Protein AF-A0AAF0JF38-F1 (afdb_monomer)

InterPro domains:
  IPR060012 Clampless protein 1, C-terminal domain [PF28353] (384-472)

Structure (mmCIF, N/CA/C/O backbone):
data_AF-A0AAF0JF38-F1
#
_entry.id   AF-A0AAF0JF38-F1
#
loop_
_atom_site.group_PDB
_atom_site.id
_atom_site.type_symbol
_atom_site.label_atom_id
_atom_site.label_alt_id
_atom_site.label_comp_id
_atom_site.label_asym_id
_atom_site.label_entity_id
_atom_site.label_seq_id
_atom_site.pdbx_PDB_ins_code
_atom_site.Cartn_x
_atom_site.Cartn_y
_atom_site.Cartn_z
_atom_site.occupancy
_atom_site.B_iso_or_equiv
_atom_site.auth_seq_id
_atom_site.auth_comp_id
_atom_site.auth_asym_id
_atom_site.auth_atom_id
_atom_site.pdbx_PDB_model_num
ATOM 1 N N . MET A 1 1 ? 16.738 -48.642 -58.545 1.00 44.50 1 MET A N 1
ATOM 2 C CA . MET A 1 1 ? 17.600 -47.989 -57.541 1.00 44.50 1 MET A CA 1
ATOM 3 C C . MET A 1 1 ? 16.775 -46.867 -56.951 1.00 44.50 1 MET A C 1
ATOM 5 O O . MET A 1 1 ? 16.437 -45.940 -57.671 1.00 44.50 1 MET A O 1
ATOM 9 N N . ASN A 1 2 ? 16.313 -47.086 -55.720 1.00 35.81 2 ASN A N 1
ATOM 10 C CA . ASN A 1 2 ? 15.515 -46.156 -54.928 1.00 35.81 2 ASN A CA 1
ATOM 11 C C . ASN A 1 2 ? 16.441 -45.100 -54.328 1.00 35.81 2 ASN A C 1
ATOM 13 O O . ASN A 1 2 ? 17.429 -45.482 -53.706 1.00 35.81 2 ASN A O 1
ATOM 17 N N . GLU A 1 3 ? 16.071 -43.827 -54.416 1.00 42.50 3 GLU A N 1
ATOM 18 C CA . GLU A 1 3 ? 16.527 -42.817 -53.461 1.00 42.50 3 GLU A CA 1
ATOM 19 C C . GLU A 1 3 ? 15.305 -42.205 -52.778 1.00 42.50 3 GLU A C 1
ATOM 21 O O . GLU A 1 3 ? 14.496 -41.489 -53.364 1.00 42.50 3 GLU A O 1
ATOM 26 N N . THR A 1 4 ? 15.154 -42.613 -51.525 1.00 47.47 4 THR A N 1
ATOM 27 C CA . THR A 1 4 ? 14.222 -42.128 -50.513 1.00 47.47 4 THR A CA 1
ATOM 28 C C . THR A 1 4 ? 14.753 -40.836 -49.899 1.00 47.47 4 THR A C 1
ATOM 30 O O . THR A 1 4 ? 15.862 -40.814 -49.370 1.00 47.47 4 THR A O 1
ATOM 33 N N . VAL A 1 5 ? 13.933 -39.787 -49.924 1.00 48.22 5 VAL A N 1
ATOM 34 C CA . VAL A 1 5 ? 14.109 -38.547 -49.152 1.00 48.22 5 VAL A CA 1
ATOM 35 C C . VAL A 1 5 ? 13.500 -38.755 -47.757 1.00 48.22 5 VAL A C 1
ATOM 37 O O . VAL A 1 5 ? 12.359 -39.218 -47.689 1.00 48.22 5 VAL A O 1
ATOM 40 N N . PRO A 1 6 ? 14.186 -38.423 -46.646 1.00 46.94 6 PRO A N 1
ATOM 41 C CA . PRO A 1 6 ? 13.573 -38.463 -45.326 1.00 46.94 6 PRO A CA 1
ATOM 42 C C . PRO A 1 6 ? 12.802 -37.163 -45.058 1.00 46.94 6 PRO A C 1
ATOM 44 O O . PRO A 1 6 ? 13.345 -36.063 -45.147 1.00 46.94 6 PRO A O 1
ATOM 47 N N . SER A 1 7 ? 11.515 -37.315 -44.747 1.00 45.62 7 SER A N 1
ATOM 48 C CA . SER A 1 7 ? 10.661 -36.297 -44.136 1.00 45.62 7 SER A CA 1
ATOM 49 C C . SER A 1 7 ? 10.536 -36.614 -42.649 1.00 45.62 7 SER A C 1
ATOM 51 O O . SER A 1 7 ? 9.932 -37.621 -42.306 1.00 45.62 7 SER A O 1
ATOM 53 N N . ASP A 1 8 ? 11.088 -35.751 -41.805 1.00 36.78 8 ASP A N 1
ATOM 54 C CA . ASP A 1 8 ? 10.935 -35.708 -40.347 1.00 36.78 8 ASP A CA 1
ATOM 55 C C . ASP A 1 8 ? 11.053 -34.220 -39.963 1.00 36.78 8 ASP A C 1
ATOM 57 O O . ASP A 1 8 ? 11.897 -33.521 -40.509 1.00 36.78 8 ASP A O 1
ATOM 61 N N . SER A 1 9 ? 10.290 -33.603 -39.067 1.00 32.97 9 SER A N 1
ATOM 62 C CA . SER A 1 9 ? 9.213 -34.035 -38.186 1.00 32.97 9 SER A CA 1
ATOM 63 C C . SER A 1 9 ? 8.523 -32.755 -37.695 1.00 32.97 9 SER A C 1
ATOM 65 O O . SER A 1 9 ? 9.157 -31.908 -37.069 1.00 32.97 9 SER A O 1
ATOM 67 N N . ALA A 1 10 ? 7.228 -32.603 -37.972 1.00 35.44 10 ALA A N 1
ATOM 68 C CA . ALA A 1 10 ? 6.383 -31.592 -37.346 1.00 35.44 10 ALA A CA 1
ATOM 69 C C . ALA A 1 10 ? 5.905 -32.132 -35.989 1.00 35.44 10 ALA A C 1
ATOM 71 O O . ALA A 1 10 ? 5.023 -32.989 -35.940 1.00 35.44 10 ALA A O 1
ATOM 72 N N . GLN A 1 11 ? 6.480 -31.651 -34.886 1.00 31.02 11 GLN A N 1
ATOM 73 C CA . GLN A 1 11 ? 5.908 -31.864 -33.556 1.00 31.02 11 GLN A CA 1
ATOM 74 C C . GLN A 1 11 ? 4.845 -30.792 -33.298 1.00 31.02 11 GLN A C 1
ATOM 76 O O . GLN A 1 11 ? 5.140 -29.680 -32.869 1.00 31.02 11 GLN A O 1
ATOM 81 N N . LEU A 1 12 ? 3.588 -31.136 -33.593 1.00 30.23 12 LEU A N 1
ATOM 82 C CA . LEU A 1 12 ? 2.430 -30.447 -33.034 1.00 30.23 12 LEU A CA 1
ATOM 83 C C . LEU A 1 12 ? 2.365 -30.736 -31.530 1.00 30.23 12 LEU A C 1
ATOM 85 O O . LEU A 1 12 ? 2.247 -31.893 -31.122 1.00 30.23 12 LEU A O 1
ATOM 89 N N . ALA A 1 13 ? 2.370 -29.677 -30.724 1.00 28.53 13 ALA A N 1
ATOM 90 C CA . ALA A 1 13 ? 1.934 -29.718 -29.339 1.00 28.53 13 ALA A CA 1
ATOM 91 C C . ALA A 1 13 ? 0.471 -30.193 -29.291 1.00 28.53 13 ALA A C 1
ATOM 93 O O . ALA A 1 13 ? -0.450 -29.472 -29.679 1.00 28.53 13 ALA A O 1
ATOM 94 N N . GLN A 1 14 ? 0.254 -31.432 -28.854 1.00 27.55 14 GLN A N 1
ATOM 95 C CA . GLN A 1 14 ? -1.077 -31.914 -28.507 1.00 27.55 14 GLN A CA 1
ATOM 96 C C . GLN A 1 14 ? -1.477 -31.265 -27.182 1.00 27.55 14 GLN A C 1
ATOM 98 O O . GLN A 1 14 ? -0.927 -31.585 -26.130 1.00 27.55 14 GLN A O 1
ATOM 103 N N . ALA A 1 15 ? -2.434 -30.340 -27.238 1.00 28.45 15 ALA A N 1
ATOM 104 C CA . ALA A 1 15 ? -3.144 -29.885 -26.055 1.00 28.45 15 ALA A CA 1
ATOM 105 C C . ALA A 1 15 ? -3.883 -31.090 -25.455 1.00 28.45 15 ALA A C 1
ATOM 107 O O . ALA A 1 15 ? -4.767 -31.663 -26.095 1.00 28.45 15 ALA A O 1
ATOM 108 N N . VAL A 1 16 ? -3.495 -31.495 -24.247 1.00 30.38 16 VAL A N 1
ATOM 109 C CA . VAL A 1 16 ? -4.230 -32.495 -23.469 1.00 30.38 16 VAL A CA 1
ATOM 110 C C . VAL A 1 16 ? -5.602 -31.890 -23.151 1.00 30.38 16 VAL A C 1
ATOM 112 O O . VAL A 1 16 ? -5.650 -30.837 -22.512 1.00 30.38 16 VAL A O 1
ATOM 115 N N . PRO A 1 17 ? -6.723 -32.488 -23.593 1.00 33.72 17 PRO A N 1
ATOM 116 C CA . PRO A 1 17 ? -8.036 -32.002 -23.208 1.00 33.72 17 PRO A CA 1
ATOM 117 C C . PRO A 1 17 ? -8.201 -32.217 -21.702 1.00 33.72 17 PRO A C 1
ATOM 119 O O . PRO A 1 17 ? -8.285 -33.352 -21.233 1.00 33.72 17 PRO A O 1
ATOM 122 N N . LEU A 1 18 ? -8.227 -31.119 -20.944 1.00 36.84 18 LEU A N 1
ATOM 123 C CA . LEU A 1 18 ? -8.645 -31.131 -19.547 1.00 36.84 18 LEU A CA 1
ATOM 124 C C . LEU A 1 18 ? -10.073 -31.683 -19.501 1.00 36.84 18 LEU A C 1
ATOM 126 O O . LEU A 1 18 ? -11.005 -31.097 -20.052 1.00 36.84 18 LEU A O 1
ATOM 130 N N . THR A 1 19 ? -10.231 -32.861 -18.905 1.00 39.47 19 THR A N 1
ATOM 131 C CA . THR A 1 19 ? -11.527 -33.520 -18.749 1.00 39.47 19 THR A CA 1
ATOM 132 C C . THR A 1 19 ? -12.438 -32.666 -17.873 1.00 39.47 19 THR A C 1
ATOM 134 O O . THR A 1 19 ? -11.9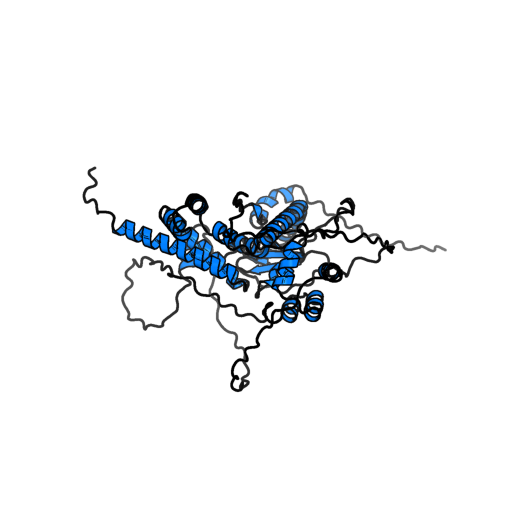88 -32.100 -16.879 1.00 39.47 19 THR A O 1
ATOM 137 N N . HIS A 1 20 ? -13.727 -32.610 -18.211 1.00 41.72 20 HIS A N 1
ATOM 138 C CA . HIS A 1 20 ? -14.751 -31.810 -17.524 1.00 41.72 20 HIS A CA 1
ATOM 139 C C . HIS A 1 20 ? -14.806 -32.049 -15.995 1.00 41.72 20 HIS A C 1
ATOM 141 O O . HIS A 1 20 ? -15.184 -31.151 -15.245 1.00 41.72 20 HIS A O 1
ATOM 147 N N . ASP A 1 21 ? -14.357 -33.217 -15.522 1.00 39.94 21 ASP A N 1
ATOM 148 C CA . ASP A 1 21 ? -14.264 -33.550 -14.096 1.00 39.94 21 ASP A CA 1
ATOM 149 C C . ASP A 1 21 ? -13.174 -32.756 -13.354 1.00 39.94 21 ASP A C 1
ATOM 151 O O . ASP A 1 21 ? -13.382 -32.372 -12.204 1.00 39.94 21 ASP A O 1
ATOM 155 N N . ALA A 1 22 ? -12.058 -32.408 -14.007 1.00 42.53 22 ALA A N 1
ATOM 156 C CA . ALA A 1 22 ? -10.981 -31.623 -13.393 1.00 42.53 22 ALA A CA 1
ATOM 157 C C . ALA A 1 22 ? -11.418 -30.180 -13.084 1.00 42.53 22 ALA A C 1
ATOM 159 O O . ALA A 1 22 ? -10.962 -29.591 -12.108 1.00 42.53 22 ALA A O 1
ATOM 160 N N . LEU A 1 23 ? -12.351 -29.629 -13.871 1.00 42.78 23 LEU A N 1
ATOM 161 C CA . LEU A 1 23 ? -12.896 -28.288 -13.649 1.00 42.78 23 LEU A CA 1
ATOM 162 C C . LEU A 1 23 ? -13.843 -28.223 -12.438 1.00 42.78 23 LEU A C 1
ATOM 164 O O . LEU A 1 23 ? -13.994 -27.161 -11.844 1.00 42.78 23 LEU A O 1
ATOM 168 N N . SER A 1 24 ? -14.454 -29.345 -12.040 1.00 44.34 24 SER A N 1
ATOM 169 C CA . SER A 1 24 ? -15.376 -29.387 -10.894 1.00 44.34 24 SER A CA 1
ATOM 170 C C . SER A 1 24 ? -14.691 -29.394 -9.521 1.00 44.34 24 SER A C 1
ATOM 172 O O . SER A 1 24 ? -15.336 -29.042 -8.539 1.00 44.34 24 SER A O 1
ATOM 174 N N . MET A 1 25 ? -13.394 -29.731 -9.446 1.00 43.59 25 MET A N 1
ATOM 175 C CA . MET A 1 25 ? -12.598 -29.678 -8.203 1.00 43.59 25 MET A CA 1
ATOM 176 C C . MET A 1 25 ? -11.789 -28.379 -8.049 1.00 43.59 25 MET A C 1
ATOM 178 O O . MET A 1 25 ? -11.100 -28.192 -7.049 1.00 43.59 25 MET A O 1
ATOM 182 N N . LEU A 1 26 ? -11.864 -27.476 -9.032 1.00 51.03 26 LEU A N 1
ATOM 183 C CA . LEU A 1 26 ? -11.202 -26.172 -8.983 1.00 51.03 26 LEU A CA 1
ATOM 184 C C . LEU A 1 26 ? -11.630 -25.265 -7.817 1.00 51.03 26 LEU A C 1
ATOM 186 O O . LEU A 1 26 ? -10.741 -24.597 -7.294 1.00 51.03 26 LEU A O 1
ATOM 190 N N . 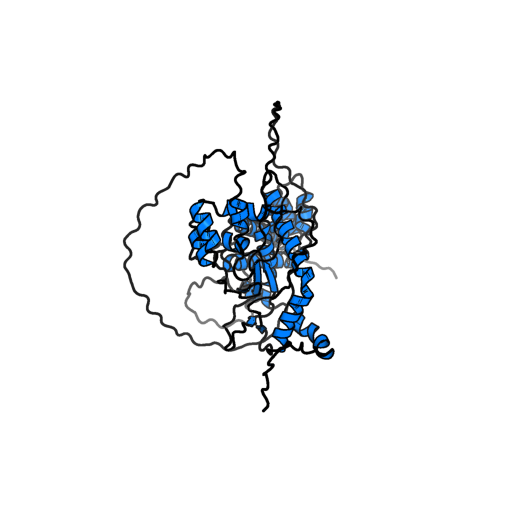PRO A 1 27 ? -12.907 -25.210 -7.380 1.00 54.50 27 PRO A N 1
ATOM 191 C CA . PRO A 1 27 ? -13.326 -24.242 -6.363 1.00 54.50 27 PRO A CA 1
ATOM 192 C C . PRO A 1 27 ? -12.552 -24.383 -5.042 1.00 54.50 27 PRO A C 1
ATOM 194 O O . PRO A 1 27 ? -11.972 -23.410 -4.574 1.00 54.50 27 PRO A O 1
ATOM 197 N N . ASP A 1 28 ? -12.415 -25.608 -4.520 1.00 49.94 28 ASP A N 1
ATOM 198 C CA . ASP A 1 28 ? -11.773 -25.859 -3.218 1.00 49.94 28 ASP A CA 1
ATOM 199 C C . ASP A 1 28 ? -10.249 -25.602 -3.231 1.00 49.94 28 ASP A C 1
ATOM 201 O O . ASP A 1 28 ? -9.638 -25.307 -2.202 1.00 49.94 28 ASP A O 1
ATOM 205 N N . ILE A 1 29 ? -9.605 -25.724 -4.399 1.00 50.44 29 ILE A N 1
ATOM 206 C CA . ILE A 1 29 ? -8.166 -25.461 -4.573 1.00 50.44 29 ILE A CA 1
ATOM 207 C C . ILE A 1 29 ? -7.917 -23.959 -4.758 1.00 50.44 29 ILE A C 1
ATOM 209 O O . ILE A 1 29 ? -6.941 -23.425 -4.220 1.00 50.44 29 ILE A O 1
ATOM 213 N N . LEU A 1 30 ? -8.803 -23.280 -5.492 1.00 54.47 30 LEU A N 1
ATOM 214 C CA . LEU A 1 30 ? -8.714 -21.852 -5.795 1.00 54.47 30 LEU A CA 1
ATOM 215 C C . LEU A 1 30 ? -9.108 -20.955 -4.618 1.00 54.47 30 LEU A C 1
ATOM 217 O O . LEU A 1 30 ? -8.624 -19.828 -4.560 1.00 54.47 30 LEU A O 1
ATOM 221 N N . ASP A 1 31 ? -9.858 -21.449 -3.629 1.00 58.25 31 ASP A N 1
ATOM 222 C CA . ASP A 1 31 ? -10.127 -20.706 -2.386 1.00 58.25 31 ASP A CA 1
ATOM 223 C C . ASP A 1 31 ? -8.835 -20.287 -1.647 1.00 58.25 31 ASP A C 1
ATOM 225 O O . ASP A 1 31 ? -8.819 -19.301 -0.906 1.00 58.25 31 ASP A O 1
ATOM 229 N N . ASN A 1 32 ? -7.714 -20.979 -1.898 1.00 52.09 32 ASN A N 1
ATOM 230 C CA . ASN A 1 32 ? -6.398 -20.631 -1.351 1.00 52.09 32 ASN A CA 1
ATOM 231 C C . ASN A 1 32 ? -5.641 -19.556 -2.153 1.00 52.09 32 ASN A C 1
ATOM 233 O O . ASN A 1 32 ? -4.655 -19.012 -1.649 1.00 52.09 32 ASN A O 1
ATOM 237 N N . TYR A 1 33 ? -6.087 -19.258 -3.377 1.00 50.41 33 TYR A N 1
ATOM 238 C CA . TYR A 1 33 ? -5.544 -18.229 -4.262 1.00 50.41 33 TYR A CA 1
ATOM 239 C C . TYR A 1 33 ? -6.582 -17.128 -4.448 1.00 50.41 33 TYR A C 1
ATOM 241 O O . TYR A 1 33 ? -7.312 -17.079 -5.436 1.00 50.41 33 TYR A O 1
ATOM 249 N N . THR A 1 34 ? -6.653 -16.199 -3.501 1.00 59.25 34 THR A N 1
ATOM 250 C CA . THR A 1 34 ? -7.524 -15.040 -3.690 1.00 59.25 34 THR A CA 1
ATOM 251 C C . THR A 1 34 ? -6.799 -14.018 -4.560 1.00 59.25 34 THR A C 1
ATOM 253 O O . THR A 1 34 ? -5.729 -13.518 -4.197 1.00 59.25 34 THR A O 1
ATOM 256 N N . TYR A 1 35 ? -7.370 -13.702 -5.722 1.00 45.69 35 TYR A N 1
ATOM 257 C CA . TYR A 1 35 ? -6.889 -12.582 -6.519 1.00 45.69 35 TYR A CA 1
ATOM 258 C C . TYR A 1 35 ? -7.116 -11.281 -5.744 1.00 45.69 35 TYR A C 1
ATOM 260 O O . TYR A 1 35 ? -8.198 -11.038 -5.196 1.00 45.69 35 TYR A O 1
ATOM 268 N N . PHE A 1 36 ? -6.081 -10.448 -5.664 1.00 51.56 36 PHE A N 1
ATOM 269 C CA . PHE A 1 36 ? -6.196 -9.170 -4.986 1.00 51.56 36 PHE A CA 1
ATOM 270 C C . PHE A 1 36 ? -6.863 -8.140 -5.903 1.00 51.56 36 PHE A C 1
ATOM 272 O O . PHE A 1 36 ? -6.273 -7.686 -6.879 1.00 51.56 36 PHE A O 1
ATOM 279 N N . SER A 1 37 ? -8.079 -7.731 -5.542 1.00 46.50 37 SER A N 1
ATOM 280 C CA . SER A 1 37 ? -8.767 -6.591 -6.145 1.00 46.50 37 SER A CA 1
ATOM 281 C C . SER A 1 37 ? -8.607 -5.359 -5.249 1.00 46.50 37 SER A C 1
ATOM 283 O O . SER A 1 37 ? -9.056 -5.350 -4.097 1.00 46.50 37 SER A O 1
ATOM 285 N N . ALA A 1 38 ? -7.956 -4.310 -5.762 1.00 46.97 38 ALA A N 1
ATOM 286 C CA . ALA A 1 38 ? -7.783 -3.051 -5.036 1.00 46.97 38 ALA A CA 1
ATOM 287 C C . ALA A 1 38 ? -9.122 -2.313 -4.855 1.00 46.97 38 ALA A C 1
ATOM 289 O O . ALA A 1 38 ? -9.301 -1.570 -3.882 1.00 46.97 38 ALA A O 1
ATOM 290 N N . SER A 1 39 ? -10.072 -2.567 -5.757 1.00 43.62 39 SER A N 1
ATOM 291 C CA . SER A 1 39 ? -11.420 -1.996 -5.754 1.00 43.62 39 SER A CA 1
ATOM 292 C C . SER A 1 39 ? -12.354 -2.557 -4.667 1.00 43.62 39 SER A C 1
ATOM 294 O O . SER A 1 39 ? -13.338 -1.906 -4.327 1.00 43.62 39 SER A O 1
ATOM 296 N N . ASN A 1 40 ? -11.999 -3.659 -3.990 1.00 40.53 40 ASN A N 1
ATOM 297 C CA . ASN A 1 40 ? -12.726 -4.131 -2.796 1.00 40.53 40 ASN A CA 1
ATOM 298 C C . ASN A 1 40 ? -12.563 -3.216 -1.561 1.00 40.53 40 ASN A C 1
ATOM 300 O O . ASN A 1 40 ? -13.268 -3.377 -0.563 1.00 40.53 40 ASN A O 1
ATOM 304 N N . LEU A 1 41 ? -11.660 -2.231 -1.614 1.00 42.88 41 LEU A N 1
ATOM 305 C CA . LEU A 1 41 ? -11.614 -1.105 -0.680 1.00 42.88 41 LEU A CA 1
ATOM 306 C C . LEU A 1 41 ? -12.426 0.067 -1.252 1.00 42.88 41 LEU A C 1
ATOM 308 O O . LEU A 1 41 ? -11.866 1.133 -1.530 1.00 42.88 41 LEU A O 1
ATOM 312 N N . ASP A 1 42 ? -13.731 -0.134 -1.446 1.00 37.44 42 ASP A N 1
ATOM 313 C CA . ASP A 1 42 ? -14.663 0.907 -1.892 1.00 37.44 42 ASP A CA 1
ATOM 314 C C . ASP A 1 42 ? -14.892 1.935 -0.766 1.00 37.44 42 ASP A C 1
ATOM 316 O O . ASP A 1 42 ? -15.890 1.957 -0.042 1.00 37.44 42 ASP A O 1
ATOM 320 N N . LEU A 1 43 ? -13.884 2.779 -0.551 1.00 42.72 43 LEU A N 1
ATOM 321 C CA . LEU A 1 43 ? -14.050 4.087 0.061 1.00 42.72 43 LEU A CA 1
ATOM 322 C C . LEU A 1 43 ? -14.564 4.984 -1.062 1.00 42.72 43 LEU A C 1
ATOM 324 O O . LEU A 1 43 ? -13.753 5.570 -1.772 1.00 42.72 43 LEU A O 1
ATOM 328 N N . GLY A 1 44 ? -15.887 5.012 -1.251 1.00 35.97 44 GLY A N 1
ATOM 329 C CA . GLY A 1 44 ? -16.539 5.682 -2.377 1.00 35.97 44 GLY A CA 1
ATOM 330 C C . GLY A 1 44 ? -15.903 7.023 -2.760 1.00 35.97 44 GLY A C 1
ATOM 331 O O . GLY A 1 44 ? -15.522 7.805 -1.884 1.00 35.97 44 GLY A O 1
ATOM 332 N N . ASN A 1 45 ? -15.826 7.257 -4.075 1.00 37.31 45 ASN A N 1
ATOM 333 C CA . ASN A 1 45 ? -15.187 8.357 -4.826 1.00 37.31 45 ASN A CA 1
ATOM 334 C C . ASN A 1 45 ? -15.513 9.817 -4.400 1.00 37.31 45 ASN A C 1
ATOM 336 O O . ASN A 1 45 ? -15.184 10.755 -5.115 1.00 37.31 45 ASN A O 1
ATOM 340 N N . ASP A 1 46 ? -16.103 10.047 -3.229 1.00 37.56 46 ASP A N 1
ATOM 341 C CA . ASP A 1 46 ? -16.524 11.346 -2.686 1.00 37.56 46 ASP A CA 1
ATOM 342 C C . ASP A 1 46 ? -15.479 11.993 -1.750 1.00 37.56 46 ASP A C 1
ATOM 344 O O . ASP A 1 46 ? -15.813 12.658 -0.764 1.00 37.56 46 ASP A O 1
ATOM 348 N N . LEU A 1 47 ? -14.184 11.800 -2.010 1.00 41.12 47 LEU A N 1
ATOM 349 C CA . LEU A 1 47 ? -13.121 12.605 -1.390 1.00 41.12 47 LEU A CA 1
ATOM 350 C C . LEU A 1 47 ? -12.803 13.796 -2.302 1.00 41.12 47 LEU A C 1
ATOM 352 O O . LEU A 1 47 ? -11.736 13.875 -2.901 1.00 41.12 47 LEU A O 1
ATOM 356 N N . GLY A 1 48 ? -13.776 14.703 -2.418 1.00 35.84 48 GLY A N 1
ATOM 357 C CA . GLY A 1 48 ? -13.606 15.988 -3.087 1.00 35.84 48 GLY A CA 1
ATOM 358 C C . GLY A 1 48 ? -12.476 16.810 -2.462 1.00 35.84 48 GLY A C 1
ATOM 359 O O . GLY A 1 48 ? -12.271 16.799 -1.247 1.00 35.84 48 GLY A O 1
ATOM 360 N N . SER A 1 49 ? -11.747 17.500 -3.333 1.00 37.00 49 SER A N 1
ATOM 361 C CA . SER A 1 49 ? -10.648 18.425 -3.075 1.00 37.00 49 SER A CA 1
ATOM 362 C C . SER A 1 49 ? -10.866 19.297 -1.832 1.00 37.00 49 SER A C 1
ATOM 364 O O . SER A 1 49 ? -11.858 20.018 -1.732 1.00 37.00 49 SER A O 1
ATOM 366 N N . TYR A 1 50 ? -9.916 19.276 -0.896 1.00 36.47 50 TYR A N 1
ATOM 367 C CA . TYR A 1 50 ? -9.858 20.270 0.178 1.00 36.47 50 TYR A CA 1
ATOM 368 C C . TYR A 1 50 ? -9.393 21.626 -0.384 1.00 36.47 50 TYR A C 1
ATOM 370 O O . TYR A 1 50 ? -8.486 21.644 -1.219 1.00 36.47 50 TYR A O 1
ATOM 378 N N . PRO A 1 51 ? -9.930 22.763 0.094 1.00 33.53 51 PRO A N 1
ATOM 379 C CA . PRO A 1 51 ? -9.339 24.066 -0.161 1.00 33.53 51 PRO A CA 1
ATOM 380 C C . PRO A 1 51 ? -8.149 24.274 0.787 1.00 33.53 51 PRO A C 1
ATOM 382 O O . PRO A 1 51 ? -8.312 24.351 2.005 1.00 33.53 51 PRO A O 1
ATOM 385 N N . LEU A 1 52 ? -6.945 24.359 0.222 1.00 34.00 52 LEU A N 1
ATOM 386 C CA . LEU A 1 52 ? -5.785 24.936 0.897 1.00 34.00 52 LEU A CA 1
ATOM 387 C C . LEU A 1 52 ? -5.902 26.464 0.806 1.00 34.00 52 LEU A C 1
ATOM 389 O O . LEU A 1 52 ? -5.939 27.018 -0.284 1.00 34.00 52 LEU A O 1
ATOM 393 N N . GLU A 1 53 ? -6.057 27.069 1.980 1.00 32.53 53 GLU A N 1
ATOM 394 C CA . GLU A 1 53 ? -5.867 28.466 2.392 1.00 32.53 53 GLU A CA 1
ATOM 395 C C . GLU A 1 53 ? -5.847 29.594 1.339 1.00 32.53 53 GLU A C 1
ATOM 397 O O . GLU A 1 53 ? -5.053 29.646 0.405 1.00 32.53 53 GLU A O 1
ATOM 402 N N . ALA A 1 54 ? -6.688 30.595 1.616 1.00 34.50 54 ALA A N 1
ATOM 403 C CA . ALA A 1 54 ? -6.728 31.892 0.963 1.00 34.50 54 ALA A CA 1
ATOM 404 C C . ALA A 1 54 ? -5.382 32.635 1.057 1.00 34.50 54 ALA A C 1
ATOM 406 O O . ALA A 1 54 ? -4.977 33.071 2.135 1.00 34.50 54 ALA A O 1
ATOM 407 N N . MET A 1 55 ? -4.753 32.880 -0.092 1.00 30.19 55 MET A N 1
ATOM 408 C CA . MET A 1 55 ? -3.827 33.995 -0.278 1.00 30.19 55 MET A CA 1
ATOM 409 C C . MET A 1 55 ? -4.255 34.815 -1.494 1.00 30.19 55 MET A C 1
ATOM 411 O O . MET A 1 55 ? -4.622 34.289 -2.539 1.00 30.19 55 MET A O 1
ATOM 415 N N . SER A 1 56 ? -4.269 36.120 -1.267 1.00 32.47 56 SER A N 1
ATOM 416 C CA . SER A 1 56 ? -4.820 37.188 -2.087 1.00 32.47 56 SER A CA 1
ATOM 417 C C . SER A 1 56 ? -4.214 37.303 -3.491 1.00 32.47 56 SER A C 1
ATOM 419 O O . SER A 1 56 ? -3.014 37.103 -3.673 1.00 32.47 56 SER A O 1
ATOM 421 N N . ASP A 1 57 ? -5.060 37.729 -4.436 1.00 31.95 57 ASP A N 1
ATOM 422 C CA . ASP A 1 57 ? -4.725 38.194 -5.791 1.00 31.95 57 ASP A CA 1
ATOM 423 C C . ASP A 1 57 ? -3.503 39.134 -5.836 1.00 31.95 57 ASP A C 1
ATOM 425 O O . ASP A 1 57 ? -3.293 39.953 -4.932 1.00 31.95 57 ASP A O 1
ATOM 429 N N . PRO A 1 58 ? -2.769 39.123 -6.963 1.00 38.94 58 PRO A N 1
ATOM 430 C CA . PRO A 1 58 ? -2.992 40.225 -7.895 1.00 38.94 58 PRO A CA 1
ATOM 431 C C . PRO A 1 58 ? -3.090 39.810 -9.372 1.00 38.94 58 PRO A C 1
ATOM 433 O O . PRO A 1 58 ? -2.321 39.011 -9.900 1.00 38.94 58 PRO A O 1
ATOM 436 N N . SER A 1 59 ? -4.015 40.483 -10.049 1.00 30.28 59 SER A N 1
ATOM 437 C CA . SER A 1 59 ? -4.129 40.659 -11.497 1.00 30.28 59 SER A CA 1
ATOM 438 C C . SER A 1 59 ? -2.823 41.102 -12.177 1.00 30.28 59 SER A C 1
ATOM 440 O O . SER A 1 59 ? -2.165 42.011 -11.662 1.00 30.28 59 SER A O 1
ATOM 442 N N . SER A 1 60 ? -2.537 40.602 -13.389 1.00 30.94 60 SER A N 1
ATOM 443 C CA . SER A 1 60 ? -2.533 41.367 -14.667 1.00 30.94 60 SER A CA 1
ATOM 444 C C . SER A 1 60 ? -1.818 40.610 -15.803 1.00 30.94 60 SER A C 1
ATOM 446 O O . SER A 1 60 ? -0.682 40.184 -15.637 1.00 30.94 60 SER A O 1
ATOM 448 N N . ASP A 1 61 ? -2.510 40.519 -16.944 1.00 30.80 61 ASP A N 1
ATOM 449 C CA . ASP A 1 61 ? -2.065 40.464 -18.351 1.00 30.80 61 ASP A CA 1
ATOM 450 C C . ASP A 1 61 ? -0.608 40.119 -18.717 1.00 30.80 61 ASP A C 1
ATOM 452 O O . ASP A 1 61 ? 0.322 40.834 -18.355 1.00 30.80 61 ASP A O 1
ATOM 456 N N . LEU A 1 62 ? -0.453 39.170 -19.655 1.00 29.97 62 LEU A N 1
ATOM 457 C CA . LEU A 1 62 ? 0.135 39.448 -20.979 1.00 29.97 62 LEU A CA 1
ATOM 458 C C . LEU A 1 62 ? -0.030 38.257 -21.938 1.00 29.97 62 LEU A C 1
ATOM 460 O O . LEU A 1 62 ? 0.369 37.128 -21.671 1.00 29.97 62 LEU A O 1
ATOM 464 N N . SER A 1 63 ? -0.619 38.555 -23.094 1.00 33.25 63 SER A N 1
ATOM 465 C CA . SER A 1 63 ? -0.759 37.673 -24.253 1.00 33.25 63 SER A CA 1
ATOM 466 C C . SER A 1 63 ? 0.551 37.612 -25.037 1.00 33.25 63 SER A C 1
ATOM 468 O O . SER A 1 63 ? 1.063 38.676 -25.371 1.00 33.25 63 SER A O 1
ATOM 470 N N . GLN A 1 64 ? 1.035 36.430 -25.434 1.00 30.42 64 GLN A N 1
ATOM 471 C CA . GLN A 1 64 ? 1.971 36.289 -26.562 1.00 30.42 64 GLN A CA 1
ATOM 472 C C . GLN A 1 64 ? 1.794 34.939 -27.282 1.00 30.42 64 GLN A C 1
ATOM 474 O O . GLN A 1 64 ? 1.901 33.871 -26.689 1.00 30.42 64 GLN A O 1
ATOM 479 N N . GLN A 1 65 ? 1.494 35.024 -28.582 1.00 36.31 65 GLN A N 1
ATOM 480 C CA . GLN A 1 65 ? 1.477 33.935 -29.564 1.00 36.31 65 GLN A CA 1
ATOM 481 C C . GLN A 1 65 ? 2.896 33.659 -30.080 1.00 36.31 65 GLN A C 1
ATOM 483 O O . GLN A 1 65 ? 3.614 34.610 -30.384 1.00 36.31 65 GLN A O 1
ATOM 488 N N . VAL A 1 66 ? 3.259 32.385 -30.282 1.00 29.36 66 VAL A N 1
ATOM 489 C CA . VAL A 1 66 ? 4.484 31.942 -30.989 1.00 29.36 66 VAL A CA 1
ATOM 490 C C . VAL A 1 66 ? 4.163 30.654 -31.799 1.00 29.36 66 VAL A C 1
ATOM 492 O O . VAL A 1 66 ? 3.246 29.930 -31.404 1.00 29.36 66 VAL A O 1
ATOM 495 N N . PRO A 1 67 ? 4.796 30.398 -32.972 1.00 28.72 67 PRO A N 1
ATOM 496 C CA . PRO A 1 67 ? 4.184 29.663 -34.084 1.00 28.72 67 PRO A CA 1
ATOM 497 C C . PRO A 1 67 ? 4.512 28.160 -34.161 1.00 28.72 67 PRO A C 1
ATOM 499 O O . PRO A 1 67 ? 5.484 27.669 -33.596 1.00 28.72 67 PRO A O 1
ATOM 502 N N . LEU A 1 68 ? 3.690 27.454 -34.946 1.00 27.19 68 LEU A N 1
ATOM 503 C CA . LEU A 1 68 ? 3.815 26.044 -35.333 1.00 27.19 68 LEU A CA 1
ATOM 504 C C . LEU A 1 68 ? 4.985 25.814 -36.306 1.00 27.19 68 LEU A C 1
ATOM 506 O O . LEU A 1 68 ? 5.012 26.407 -37.385 1.00 27.19 68 LEU A O 1
ATOM 510 N N . CYS A 1 69 ? 5.869 24.866 -35.983 1.00 26.33 69 CYS A N 1
ATOM 511 C CA . CYS A 1 69 ? 6.802 24.258 -36.934 1.00 26.33 69 CYS A CA 1
ATOM 512 C C . CYS A 1 69 ? 6.492 22.761 -37.083 1.00 26.33 69 CYS A C 1
ATOM 514 O O . CYS A 1 69 ? 6.661 21.981 -36.150 1.00 26.33 69 CYS A O 1
ATOM 516 N N . ASN A 1 70 ? 6.046 22.379 -38.282 1.00 30.31 70 ASN A N 1
ATOM 517 C CA . ASN A 1 70 ? 5.930 20.998 -38.747 1.00 30.31 70 ASN A CA 1
ATOM 518 C C . ASN A 1 70 ? 7.313 20.462 -39.122 1.00 30.31 70 ASN A C 1
ATOM 520 O O . ASN A 1 70 ? 8.003 21.120 -39.893 1.00 30.31 70 ASN A O 1
ATOM 524 N N . ASN A 1 71 ? 7.651 19.240 -38.706 1.00 27.27 71 ASN A N 1
ATOM 525 C CA . ASN A 1 71 ? 8.620 18.405 -39.415 1.00 27.27 71 ASN A CA 1
ATOM 526 C C . ASN A 1 71 ? 8.214 16.929 -39.319 1.00 27.27 71 ASN A C 1
ATOM 528 O O . ASN A 1 71 ? 8.098 16.365 -38.235 1.00 27.27 71 ASN A O 1
ATOM 532 N N . SER A 1 72 ? 7.987 16.322 -40.482 1.00 30.14 72 SER A N 1
ATOM 533 C CA . SER A 1 72 ? 7.758 14.890 -40.661 1.00 30.14 72 SER A CA 1
ATOM 534 C C . SER A 1 72 ? 9.097 14.170 -40.819 1.00 30.14 72 SER A C 1
ATOM 536 O O . SER A 1 72 ? 9.928 14.603 -41.616 1.00 30.14 72 SER A O 1
ATOM 538 N N . ALA A 1 73 ? 9.284 13.048 -40.122 1.00 28.36 73 ALA A N 1
ATOM 539 C CA . ALA A 1 73 ? 10.379 12.119 -40.381 1.00 28.36 73 ALA A CA 1
ATOM 540 C C . ALA A 1 73 ? 9.870 10.670 -40.440 1.00 28.36 73 ALA A C 1
ATOM 542 O O . ALA A 1 73 ? 8.966 10.265 -39.713 1.00 28.36 73 ALA A O 1
ATOM 543 N N . THR A 1 74 ? 10.448 9.944 -41.389 1.00 28.64 74 THR A N 1
ATOM 544 C CA . THR A 1 74 ? 10.064 8.644 -41.943 1.00 28.64 74 THR A CA 1
ATOM 545 C C . THR A 1 74 ? 10.428 7.467 -41.027 1.00 28.64 74 THR A C 1
ATOM 547 O O . THR A 1 74 ? 11.509 7.444 -40.446 1.00 28.64 74 THR A O 1
ATOM 550 N N . ILE A 1 75 ? 9.546 6.463 -40.953 1.00 26.08 75 ILE A N 1
ATOM 551 C CA . ILE A 1 75 ? 9.674 5.228 -40.152 1.00 26.08 75 ILE A CA 1
ATOM 552 C C . ILE A 1 75 ? 10.348 4.107 -40.975 1.00 26.08 75 ILE A C 1
ATOM 554 O O . ILE A 1 75 ? 9.905 3.871 -42.102 1.00 26.08 75 ILE A O 1
ATOM 558 N N . PRO A 1 76 ? 11.330 3.350 -40.438 1.00 29.11 76 PRO A N 1
ATOM 559 C CA . PRO A 1 76 ? 11.707 2.031 -40.947 1.00 29.11 76 PRO A CA 1
ATOM 560 C C . PRO A 1 76 ? 11.052 0.869 -40.168 1.00 29.11 76 PRO A C 1
ATOM 562 O O . PRO A 1 76 ? 10.795 0.947 -38.970 1.00 29.11 76 PRO A O 1
ATOM 565 N N . THR A 1 77 ? 10.790 -0.213 -40.904 1.00 28.88 77 THR A N 1
ATOM 566 C CA . THR A 1 77 ? 10.146 -1.496 -40.544 1.00 28.88 77 THR A CA 1
ATOM 567 C C . THR A 1 77 ? 10.976 -2.417 -39.622 1.00 28.88 77 THR A C 1
ATOM 569 O O . THR A 1 77 ? 12.183 -2.207 -39.501 1.00 28.88 77 THR A O 1
ATOM 572 N N . PRO A 1 78 ? 10.363 -3.449 -38.988 1.00 33.09 78 PRO A N 1
ATOM 573 C CA . PRO A 1 78 ? 10.821 -4.001 -37.710 1.00 33.09 78 PRO A CA 1
ATOM 574 C C . PRO A 1 78 ? 11.757 -5.217 -37.820 1.00 33.09 78 PRO A C 1
ATOM 576 O O . PRO A 1 78 ? 11.663 -6.011 -38.757 1.00 33.09 78 PRO A O 1
ATOM 579 N N . LEU A 1 79 ? 12.602 -5.380 -36.795 1.00 27.77 79 LEU A N 1
ATOM 580 C CA . LEU A 1 79 ? 13.400 -6.572 -36.492 1.00 27.77 79 LEU A CA 1
ATOM 581 C C . LEU A 1 79 ? 12.998 -7.151 -35.119 1.00 27.77 79 LEU A C 1
ATOM 583 O O . LEU A 1 79 ? 12.661 -6.402 -34.207 1.00 27.77 79 LEU A O 1
ATOM 587 N N . ASP A 1 80 ? 13.036 -8.485 -35.063 1.00 25.25 80 ASP A N 1
ATOM 588 C CA . ASP A 1 80 ? 12.965 -9.463 -33.958 1.00 25.25 80 ASP A CA 1
ATOM 589 C C . ASP A 1 80 ? 12.744 -8.997 -32.498 1.00 25.25 80 ASP A C 1
ATOM 591 O O . ASP A 1 80 ? 13.545 -8.269 -31.915 1.00 25.25 80 ASP A O 1
ATOM 595 N N . LEU A 1 81 ? 11.691 -9.542 -31.867 1.00 29.28 81 LEU A N 1
ATOM 596 C CA . LEU A 1 81 ? 11.196 -9.247 -30.511 1.00 29.28 81 LEU A CA 1
ATOM 597 C C . LEU A 1 81 ? 11.391 -10.441 -29.551 1.00 29.28 81 LEU A C 1
ATOM 599 O O . LEU A 1 81 ? 10.418 -11.090 -29.172 1.00 29.28 81 LEU A O 1
ATOM 603 N N . SER A 1 82 ? 12.624 -10.753 -29.137 1.00 28.19 82 SER A N 1
ATOM 604 C CA . SER A 1 82 ? 12.828 -11.727 -28.037 1.00 28.19 82 SER A CA 1
ATOM 605 C C . SER A 1 82 ? 13.903 -11.377 -27.001 1.00 28.19 82 SER A C 1
ATOM 607 O O . SER A 1 82 ? 14.138 -12.161 -26.090 1.00 28.19 82 SER A O 1
ATOM 609 N N . SER A 1 83 ? 14.526 -10.193 -27.051 1.00 30.28 83 SER A N 1
ATOM 610 C CA . SER A 1 83 ? 15.534 -9.822 -26.037 1.00 30.28 83 SER A CA 1
ATOM 611 C C . SER A 1 83 ? 15.594 -8.337 -25.672 1.00 30.28 83 SER A C 1
ATOM 613 O O . SER A 1 83 ? 16.605 -7.874 -25.148 1.00 30.28 83 SER A O 1
ATOM 615 N N . ALA A 1 84 ? 14.550 -7.561 -25.958 1.00 31.86 84 ALA A N 1
ATOM 616 C CA . ALA A 1 84 ? 14.531 -6.140 -25.645 1.00 31.86 84 ALA A CA 1
ATOM 617 C C . ALA A 1 84 ? 13.130 -5.729 -25.198 1.00 31.86 84 ALA A C 1
ATOM 619 O O . ALA A 1 84 ? 12.257 -5.477 -26.022 1.00 31.86 84 ALA A O 1
ATOM 620 N N . TYR A 1 85 ? 12.927 -5.610 -23.890 1.00 40.91 85 TYR A N 1
ATOM 621 C CA . TYR A 1 85 ? 12.139 -4.483 -23.416 1.00 40.91 85 TYR A CA 1
ATOM 622 C C . TYR A 1 85 ? 13.087 -3.280 -23.514 1.00 40.91 85 TYR A C 1
ATOM 624 O O . TYR A 1 85 ? 13.951 -3.142 -22.648 1.00 40.91 85 TYR A O 1
ATOM 632 N N . PRO A 1 86 ? 13.056 -2.452 -24.581 1.00 40.94 86 PRO A N 1
ATOM 633 C CA . PRO A 1 86 ? 13.736 -1.168 -24.503 1.00 40.94 86 PRO A CA 1
ATOM 634 C C . PRO A 1 86 ? 13.176 -0.454 -23.274 1.00 40.94 86 PRO A C 1
ATOM 636 O O . PRO A 1 86 ? 11.965 -0.509 -23.054 1.00 40.94 86 PRO A O 1
ATOM 639 N N . SER A 1 87 ? 14.042 0.167 -22.466 1.00 53.72 87 SER A N 1
ATOM 640 C CA . SER A 1 87 ? 13.609 1.012 -21.351 1.00 53.72 87 SER A CA 1
ATOM 641 C C . SER A 1 87 ? 12.600 2.015 -21.909 1.00 53.72 87 SER A C 1
ATOM 643 O O . SER A 1 87 ? 12.942 2.975 -22.602 1.00 53.72 87 SER A O 1
ATOM 645 N N . VAL A 1 88 ? 11.317 1.733 -21.686 1.00 52.81 88 VAL A N 1
ATOM 646 C CA . VAL A 1 88 ? 10.207 2.573 -22.137 1.00 52.81 88 VAL A CA 1
ATOM 647 C C . VAL A 1 88 ? 10.349 3.960 -21.507 1.00 52.81 88 VAL A C 1
ATOM 649 O O . VAL A 1 88 ? 10.011 4.976 -22.112 1.00 52.81 88 VAL A O 1
ATOM 652 N N . PHE A 1 89 ? 10.954 3.984 -20.320 1.00 51.91 89 PHE A N 1
ATOM 653 C CA . PHE A 1 89 ? 11.361 5.175 -19.607 1.00 51.91 89 PHE A CA 1
ATOM 654 C C . PHE A 1 89 ? 12.469 5.952 -20.339 1.00 51.91 89 PHE A C 1
ATOM 656 O O . PHE A 1 89 ? 12.322 7.159 -20.523 1.00 51.91 89 PHE A O 1
ATOM 663 N N . ALA A 1 90 ? 13.498 5.277 -20.870 1.00 49.66 90 ALA A N 1
ATOM 664 C CA . ALA A 1 90 ? 14.569 5.908 -21.650 1.00 49.66 90 ALA A CA 1
ATOM 665 C C . ALA A 1 90 ? 14.038 6.602 -22.901 1.00 49.66 90 ALA A C 1
ATOM 667 O O . ALA A 1 90 ? 14.435 7.724 -23.216 1.00 49.66 90 ALA A O 1
ATOM 668 N N . SER A 1 91 ? 13.105 5.962 -23.613 1.00 53.81 91 SER A N 1
ATOM 669 C CA . SER A 1 91 ? 12.503 6.557 -24.810 1.00 53.81 91 SER A CA 1
ATOM 670 C C . SER A 1 91 ? 11.645 7.784 -24.486 1.00 53.81 91 SER A C 1
ATOM 672 O O . SER A 1 91 ? 11.490 8.655 -25.341 1.00 53.81 91 SER A O 1
ATOM 674 N N . PHE A 1 92 ? 11.092 7.858 -23.274 1.00 50.50 92 PHE A N 1
ATOM 675 C CA . PHE A 1 92 ? 10.302 8.993 -22.807 1.00 50.50 92 PHE A CA 1
ATOM 676 C C . PHE A 1 92 ? 11.192 10.151 -22.330 1.00 50.50 92 PHE A C 1
ATOM 678 O O . PHE A 1 92 ? 10.984 11.292 -22.736 1.00 50.50 92 PHE A O 1
ATOM 685 N N . MET A 1 93 ? 12.230 9.856 -21.539 1.00 47.38 93 MET A N 1
ATOM 686 C CA . MET A 1 93 ? 13.180 10.850 -21.017 1.00 47.38 93 MET A CA 1
ATOM 687 C C . MET A 1 93 ? 14.113 11.419 -22.094 1.00 47.38 93 MET A C 1
ATOM 689 O O . MET A 1 93 ? 14.584 12.547 -21.971 1.00 47.38 93 MET A O 1
ATOM 693 N N . SER A 1 94 ? 14.349 10.674 -23.177 1.00 46.25 94 SER A N 1
ATOM 694 C CA . SER A 1 94 ? 15.179 11.120 -24.305 1.00 46.25 94 SER A CA 1
ATOM 695 C C . SER A 1 94 ? 14.479 12.119 -25.236 1.00 46.25 94 SER A C 1
ATOM 697 O O . SER A 1 94 ? 15.065 12.499 -26.248 1.00 46.25 94 SER A O 1
ATOM 699 N N . ASN A 1 95 ? 13.244 12.543 -24.939 1.00 38.81 95 ASN A N 1
ATOM 700 C CA . ASN A 1 95 ? 12.503 13.498 -25.760 1.00 38.81 95 ASN A CA 1
ATOM 701 C C . ASN A 1 95 ? 12.725 14.937 -25.233 1.00 38.81 95 ASN A C 1
ATOM 703 O O . ASN A 1 95 ? 12.180 15.299 -24.187 1.00 38.81 95 ASN A O 1
ATOM 707 N N . PRO A 1 96 ? 13.537 15.778 -25.904 1.00 33.59 96 PRO A N 1
ATOM 708 C CA . PRO A 1 96 ? 13.917 17.092 -25.397 1.00 33.59 96 PRO A CA 1
ATOM 709 C C . PRO A 1 96 ? 12.781 18.103 -25.620 1.00 33.59 96 PRO A C 1
ATOM 711 O O . PRO A 1 96 ? 12.777 18.845 -26.597 1.00 33.59 96 PRO A O 1
ATOM 714 N N . LEU A 1 97 ? 11.797 18.130 -24.719 1.00 34.59 97 LEU A N 1
ATOM 715 C CA . LEU A 1 97 ? 10.764 19.180 -24.662 1.00 34.59 97 LEU A CA 1
ATOM 716 C C . LEU A 1 97 ? 10.688 19.891 -23.298 1.00 34.59 97 LEU A C 1
ATOM 718 O O . LEU A 1 97 ? 9.749 20.638 -23.042 1.00 34.59 97 LEU A O 1
ATOM 722 N N . ALA A 1 98 ? 11.691 19.720 -22.435 1.00 34.88 98 ALA A N 1
ATOM 723 C CA . ALA A 1 98 ? 11.795 20.429 -21.160 1.00 34.88 98 ALA A CA 1
ATOM 724 C C . ALA A 1 98 ? 12.736 21.648 -21.261 1.00 34.88 98 ALA A C 1
ATOM 726 O O . ALA A 1 98 ? 13.798 21.676 -20.643 1.00 34.88 98 ALA A O 1
ATOM 727 N N . GLU A 1 99 ? 12.358 22.670 -22.033 1.00 33.16 99 GLU A N 1
ATOM 728 C CA . GLU A 1 99 ? 12.917 24.017 -21.848 1.00 33.16 99 GLU A CA 1
ATOM 729 C C . GLU A 1 99 ? 12.067 24.765 -20.813 1.00 33.16 99 GLU A C 1
ATOM 731 O O . GLU A 1 99 ? 10.918 25.107 -21.080 1.00 33.16 99 GLU A O 1
ATOM 736 N N . GLY A 1 100 ? 12.629 25.024 -19.625 1.00 32.00 100 GLY A N 1
ATOM 737 C CA . GLY A 1 100 ? 12.049 25.984 -18.677 1.00 32.00 100 GLY A CA 1
ATOM 738 C C . GLY A 1 100 ? 11.928 25.536 -17.221 1.00 32.00 100 GLY A C 1
ATOM 739 O O . GLY A 1 100 ? 10.872 25.721 -16.626 1.00 32.00 100 GLY A O 1
ATOM 740 N N . PHE A 1 101 ? 12.996 25.022 -16.606 1.00 33.47 101 PHE A N 1
ATOM 741 C CA . PHE A 1 101 ? 13.105 24.994 -15.140 1.00 33.47 101 PHE A CA 1
ATOM 742 C C . PHE A 1 101 ? 14.320 25.820 -14.693 1.00 33.47 101 PHE A C 1
ATOM 744 O O . PHE A 1 101 ? 15.419 25.594 -15.205 1.00 33.47 101 PHE A O 1
ATOM 751 N N . PRO A 1 102 ? 14.176 26.785 -13.765 1.00 29.52 102 PRO A N 1
ATOM 752 C CA . PRO A 1 102 ? 15.328 27.475 -13.200 1.00 29.52 102 PRO A CA 1
ATOM 753 C C . PRO A 1 102 ? 16.112 26.530 -12.266 1.00 29.52 102 PRO A C 1
ATOM 755 O O . PRO A 1 102 ? 15.503 25.858 -11.429 1.00 29.52 102 PRO A O 1
ATOM 758 N N . PRO A 1 103 ? 17.454 26.477 -12.357 1.00 30.47 103 PRO A N 1
ATOM 759 C CA . PRO A 1 103 ? 18.271 25.693 -11.446 1.00 30.47 103 PRO A CA 1
ATOM 760 C C . PRO A 1 103 ? 18.576 26.528 -10.199 1.00 30.47 103 PRO A C 1
ATOM 762 O O . PRO A 1 103 ? 19.420 27.422 -10.233 1.00 30.47 103 PRO A O 1
ATOM 765 N N . SER A 1 104 ? 17.920 26.243 -9.078 1.00 25.44 104 SER A N 1
ATOM 766 C CA . SER A 1 104 ? 18.366 26.769 -7.782 1.00 25.44 104 SER A CA 1
ATOM 767 C C . SER A 1 104 ? 17.811 25.972 -6.604 1.00 25.44 104 SER A C 1
ATOM 769 O O . SER A 1 104 ? 16.909 26.406 -5.899 1.00 25.44 104 SER A O 1
ATOM 771 N N . PHE A 1 105 ? 18.438 24.829 -6.330 1.00 25.59 105 PHE A N 1
ATOM 772 C CA . PHE A 1 105 ? 18.552 24.302 -4.971 1.00 25.59 105 PHE A CA 1
ATOM 773 C C . PHE A 1 105 ? 20.020 23.961 -4.710 1.00 25.59 105 PHE A C 1
ATOM 775 O O . PHE A 1 105 ? 20.520 22.913 -5.109 1.00 25.59 105 PHE A O 1
ATOM 782 N N . SER A 1 106 ? 20.731 24.880 -4.055 1.00 23.03 106 SER A N 1
ATOM 783 C CA . SER A 1 106 ? 22.040 24.594 -3.472 1.00 23.03 106 SER A CA 1
ATOM 784 C C . SER A 1 106 ? 21.833 23.764 -2.209 1.00 23.03 106 SER A C 1
ATOM 786 O O . SER A 1 106 ? 21.456 24.302 -1.168 1.00 23.03 106 SER A O 1
ATOM 788 N N . ALA A 1 107 ? 22.088 22.460 -2.285 1.00 25.16 107 ALA A N 1
ATOM 789 C CA . ALA A 1 107 ? 22.261 21.632 -1.101 1.00 25.16 107 ALA A CA 1
ATOM 790 C C . ALA A 1 107 ? 23.587 22.024 -0.425 1.00 25.16 107 ALA A C 1
ATOM 792 O O . ALA A 1 107 ? 24.669 21.801 -0.969 1.00 25.16 107 ALA A O 1
ATOM 793 N N . GLN A 1 108 ? 23.516 22.655 0.749 1.00 23.95 108 GLN A N 1
ATOM 794 C CA . GLN A 1 108 ? 24.692 22.838 1.596 1.00 23.95 108 GLN A CA 1
ATOM 795 C C . GLN A 1 108 ? 25.123 21.466 2.129 1.00 23.95 108 GLN A C 1
ATOM 797 O O . GLN A 1 108 ? 24.409 20.846 2.916 1.00 23.95 108 GLN A O 1
ATOM 802 N N . LEU A 1 109 ? 26.293 20.995 1.684 1.00 24.70 109 LEU A N 1
ATOM 803 C CA . LEU A 1 109 ? 26.980 19.846 2.268 1.00 24.70 109 LEU A CA 1
ATOM 804 C C . LEU A 1 109 ? 27.276 20.132 3.747 1.00 24.70 109 LEU A C 1
ATOM 806 O O . LEU A 1 109 ? 28.146 20.942 4.067 1.00 24.70 109 LEU A O 1
ATOM 810 N N . PHE A 1 110 ? 26.602 19.421 4.646 1.00 25.55 110 PHE A N 1
ATOM 811 C CA . PHE A 1 110 ? 27.098 19.215 6.001 1.00 25.55 110 PHE A CA 1
ATOM 812 C C . PHE A 1 110 ? 28.110 18.064 5.972 1.00 25.55 110 PHE A C 1
ATOM 814 O O . PHE A 1 110 ? 27.765 16.929 5.648 1.00 25.55 110 PHE A O 1
ATOM 821 N N . HIS A 1 111 ? 29.371 18.353 6.294 1.00 27.69 111 HIS A N 1
ATOM 822 C CA . HIS A 1 111 ? 30.354 17.323 6.628 1.00 27.69 111 HIS A CA 1
ATOM 823 C C . HIS A 1 111 ? 30.075 16.784 8.041 1.00 27.69 111 HIS A C 1
ATOM 825 O O . HIS A 1 111 ? 30.017 17.588 8.977 1.00 27.69 111 HIS A O 1
ATOM 831 N N . PRO A 1 112 ? 29.934 15.462 8.241 1.00 33.03 112 PRO A N 1
ATOM 832 C CA . PRO A 1 112 ? 29.995 14.882 9.577 1.00 33.03 112 PRO A CA 1
ATOM 833 C C . PRO A 1 112 ? 31.449 14.885 10.098 1.00 33.03 112 PRO A C 1
ATOM 835 O O . PRO A 1 112 ? 32.386 14.739 9.307 1.00 33.03 112 PRO A O 1
ATOM 838 N N . PRO A 1 113 ? 31.671 15.071 11.414 1.00 32.34 113 PRO A N 1
ATOM 839 C CA . PRO A 1 113 ? 32.994 14.945 12.013 1.00 32.34 113 PRO A CA 1
ATOM 840 C C . PRO A 1 113 ? 33.436 13.475 12.014 1.00 32.34 113 PRO A C 1
ATOM 842 O O . PRO A 1 113 ? 32.621 12.576 12.193 1.00 32.34 113 PRO A O 1
ATOM 845 N N . GLY A 1 114 ? 34.732 13.267 11.772 1.00 30.44 114 GLY A N 1
ATOM 846 C CA . GLY A 1 114 ? 35.320 11.991 11.372 1.00 30.44 114 GLY A CA 1
ATOM 847 C C . GLY A 1 114 ? 35.145 10.819 12.337 1.00 30.44 114 GLY A C 1
ATOM 848 O O . GLY A 1 114 ? 35.226 10.962 13.558 1.00 30.44 114 GLY A O 1
ATOM 849 N N . ASP A 1 115 ? 34.986 9.646 11.729 1.00 36.88 115 ASP A N 1
ATOM 850 C CA . ASP A 1 115 ? 34.956 8.350 12.395 1.00 36.88 115 ASP A CA 1
ATOM 851 C C . ASP A 1 115 ? 36.368 7.888 12.821 1.00 36.88 115 ASP A C 1
ATOM 853 O O . ASP A 1 115 ? 37.349 8.118 12.103 1.00 36.88 115 ASP A O 1
ATOM 857 N N . PRO A 1 116 ? 36.503 7.212 13.979 1.00 39.97 116 PRO A N 1
ATOM 858 C CA . PRO A 1 116 ? 37.736 6.546 14.392 1.00 39.97 116 PRO A CA 1
ATOM 859 C C . PRO A 1 116 ? 37.980 5.240 13.601 1.00 39.97 116 PRO A C 1
ATOM 861 O O . PRO A 1 116 ? 37.054 4.685 13.008 1.00 39.97 116 PRO A O 1
ATOM 864 N N . PRO A 1 117 ? 39.226 4.725 13.579 1.00 36.56 117 PRO A N 1
ATOM 865 C CA . PRO A 1 117 ? 39.633 3.669 12.656 1.00 36.56 117 PRO A CA 1
ATOM 866 C C . PRO A 1 117 ? 38.963 2.320 12.945 1.00 36.56 117 PRO A C 1
ATOM 868 O O . PRO A 1 117 ? 38.957 1.831 14.076 1.00 36.56 117 PRO A O 1
ATOM 871 N N . VAL A 1 118 ? 38.462 1.709 11.871 1.00 35.19 118 VAL A N 1
ATOM 872 C CA . VAL A 1 118 ? 37.925 0.346 11.811 1.00 35.19 118 VAL A CA 1
ATOM 873 C C . VAL A 1 118 ? 39.055 -0.659 12.050 1.00 35.19 118 VAL A C 1
ATOM 875 O O . VAL A 1 118 ? 40.058 -0.666 11.339 1.00 35.19 118 VAL A O 1
ATOM 878 N N . VAL A 1 119 ? 38.887 -1.505 13.066 1.00 36.44 119 VAL A N 1
ATOM 879 C CA . VAL A 1 119 ? 39.697 -2.707 13.291 1.00 36.44 119 VAL A CA 1
ATOM 880 C C . VAL A 1 119 ? 38.958 -3.876 12.648 1.00 36.44 119 VAL A C 1
ATOM 882 O O . VAL A 1 119 ? 37.863 -4.228 13.083 1.00 36.44 119 VAL A O 1
ATOM 885 N N . ASP A 1 120 ? 39.560 -4.470 11.620 1.00 30.50 120 ASP A N 1
ATOM 886 C CA . ASP A 1 120 ? 39.058 -5.681 10.973 1.00 30.50 120 ASP A CA 1
ATOM 887 C C . ASP A 1 120 ? 39.099 -6.870 11.944 1.00 30.50 120 ASP A C 1
ATOM 889 O O . ASP A 1 120 ? 40.163 -7.273 12.424 1.00 30.50 120 ASP A O 1
ATOM 893 N N . GLN A 1 121 ? 37.935 -7.468 12.209 1.00 32.91 121 GLN A N 1
ATOM 894 C CA . GLN A 1 121 ? 37.810 -8.740 12.920 1.00 32.91 121 GLN A CA 1
ATOM 895 C C . GLN A 1 121 ? 36.980 -9.715 12.066 1.00 32.91 121 GLN A C 1
ATOM 897 O O . GLN A 1 121 ? 35.861 -9.377 11.677 1.00 32.91 121 GLN A O 1
ATOM 902 N N . PRO A 1 122 ? 37.489 -10.919 11.744 1.00 30.36 122 PRO A N 1
ATOM 903 C CA . PRO A 1 122 ? 36.781 -11.855 10.879 1.00 30.36 122 PRO A CA 1
ATOM 904 C C . PRO A 1 122 ? 35.671 -12.582 11.648 1.00 30.36 122 PRO A C 1
ATOM 906 O O . PRO A 1 122 ? 35.922 -13.224 12.669 1.00 30.36 122 PRO A O 1
ATOM 909 N N . CYS A 1 123 ? 34.442 -12.523 11.131 1.00 27.20 123 CYS A N 1
ATOM 910 C CA . CYS A 1 123 ? 33.318 -13.314 11.625 1.00 27.20 123 CYS A CA 1
ATOM 911 C C . CYS A 1 123 ? 33.437 -14.770 11.156 1.00 27.20 123 CYS A C 1
ATOM 913 O O . CYS A 1 123 ? 33.290 -15.068 9.971 1.00 27.20 123 CYS A O 1
ATOM 915 N N . THR A 1 124 ? 33.652 -15.688 12.094 1.00 28.39 124 THR A N 1
ATOM 916 C CA . THR A 1 124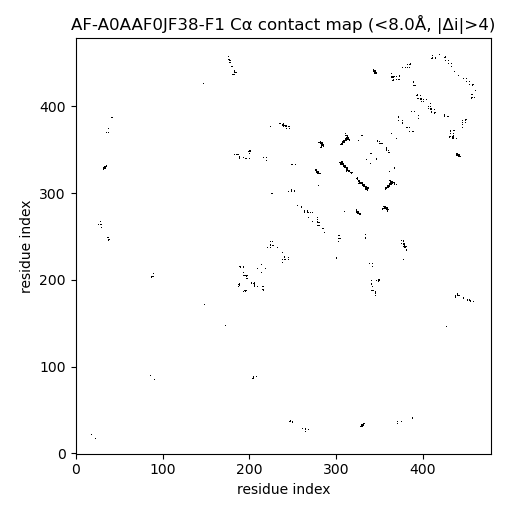 ? 33.416 -17.119 11.899 1.00 28.39 124 THR A CA 1
ATOM 917 C C . THR A 1 124 ? 31.947 -17.433 12.177 1.00 28.39 124 THR A C 1
ATOM 919 O O . THR A 1 124 ? 31.398 -17.103 13.228 1.00 28.39 124 THR A O 1
ATOM 922 N N . SER A 1 125 ? 31.285 -18.055 11.206 1.00 29.83 125 SER A N 1
ATOM 923 C CA . SER A 1 125 ? 29.916 -18.549 11.308 1.00 29.83 125 SER A CA 1
ATOM 924 C C . SER A 1 125 ? 29.881 -19.854 12.108 1.00 29.83 125 SER A C 1
ATOM 926 O O . SER A 1 125 ? 30.517 -20.835 11.735 1.00 29.83 125 SER A O 1
ATOM 928 N N . ASN A 1 126 ? 29.101 -19.885 13.189 1.00 26.70 126 ASN A N 1
ATOM 929 C CA . ASN A 1 126 ? 28.719 -21.124 13.863 1.00 26.70 126 ASN A CA 1
ATOM 930 C C . ASN A 1 126 ? 27.196 -21.259 13.835 1.00 26.70 126 ASN A C 1
ATOM 932 O O . ASN A 1 126 ? 26.472 -20.559 14.541 1.00 26.70 126 ASN A O 1
ATOM 936 N N . ALA A 1 127 ? 26.733 -22.176 12.989 1.00 31.19 127 ALA A N 1
ATOM 937 C CA . ALA A 1 127 ? 25.383 -22.707 12.993 1.00 31.19 127 ALA A CA 1
ATOM 938 C C . ALA A 1 127 ? 25.257 -23.740 14.119 1.00 31.19 127 ALA A C 1
ATOM 940 O O . ALA A 1 127 ? 26.069 -24.658 14.181 1.00 31.19 127 ALA A O 1
ATOM 941 N N . ASN A 1 128 ? 24.268 -23.569 15.001 1.00 26.72 128 ASN A N 1
ATOM 942 C CA . ASN A 1 128 ? 23.565 -24.639 15.719 1.00 26.72 128 ASN A CA 1
ATOM 943 C C . ASN A 1 128 ? 22.532 -24.031 16.681 1.00 26.72 128 ASN A C 1
ATOM 945 O O . ASN A 1 128 ? 22.899 -23.494 17.724 1.00 26.72 128 ASN A O 1
ATOM 949 N N . GLN A 1 129 ? 21.242 -24.192 16.381 1.00 27.45 129 GLN A N 1
ATOM 950 C CA . GLN A 1 129 ? 20.212 -24.319 17.416 1.00 27.45 129 GLN A CA 1
ATOM 951 C C . GLN A 1 129 ? 19.193 -25.404 17.029 1.00 27.45 129 GLN A C 1
ATOM 953 O O . GLN A 1 129 ? 18.893 -25.552 15.842 1.00 27.45 129 GLN A O 1
ATOM 958 N N . PRO A 1 130 ? 18.704 -26.195 18.005 1.00 29.09 130 PRO A N 1
ATOM 959 C CA . PRO A 1 130 ? 17.900 -27.382 17.753 1.00 29.09 130 PRO A CA 1
ATOM 960 C C . PRO A 1 130 ? 16.404 -27.068 17.625 1.00 29.09 130 PRO A C 1
ATOM 962 O O . PRO A 1 130 ? 15.900 -26.074 18.144 1.00 29.09 130 PRO A O 1
ATOM 965 N N . GLY A 1 131 ? 15.711 -27.962 16.918 1.00 26.52 131 GLY A N 1
ATOM 966 C CA . GLY A 1 131 ? 14.304 -27.853 16.554 1.00 26.52 131 GLY A CA 1
ATOM 967 C C . GLY A 1 131 ? 13.309 -27.931 17.713 1.00 26.52 131 GLY A C 1
ATOM 968 O O . GLY A 1 131 ? 13.537 -28.581 18.733 1.00 26.52 131 GLY A O 1
ATOM 969 N N . LEU A 1 132 ? 12.155 -27.309 17.479 1.00 26.03 132 LEU A N 1
ATOM 970 C CA . LEU A 1 132 ? 10.928 -27.486 18.245 1.00 26.03 132 LEU A CA 1
ATOM 971 C C . LEU A 1 132 ? 9.810 -27.909 17.291 1.00 26.03 132 LEU A C 1
ATOM 973 O O . LEU A 1 132 ? 9.601 -27.324 16.230 1.00 26.03 132 LEU A O 1
ATOM 977 N N . SER A 1 133 ? 9.141 -28.985 17.681 1.00 25.22 133 SER A N 1
ATOM 978 C CA . SER A 1 133 ? 8.110 -29.713 16.952 1.00 25.22 133 SER A CA 1
ATOM 979 C C . SER A 1 133 ? 6.727 -29.059 17.030 1.00 25.22 133 SER A C 1
ATOM 981 O O . SER A 1 133 ? 6.265 -28.703 18.108 1.00 25.22 133 SER A O 1
ATOM 983 N N . SER A 1 134 ? 6.092 -28.993 15.857 1.00 29.95 134 SER A N 1
ATOM 984 C CA . SER A 1 134 ? 4.674 -29.204 15.515 1.00 29.95 134 SER A CA 1
ATOM 985 C C . SER A 1 134 ? 3.613 -29.118 16.622 1.00 29.95 134 SER A C 1
ATOM 987 O O . SER A 1 134 ? 3.505 -30.025 17.445 1.00 29.95 134 SER A O 1
ATOM 989 N N . LEU A 1 135 ? 2.719 -28.129 16.511 1.00 25.83 135 LEU A N 1
ATOM 990 C CA . LEU A 1 135 ? 1.326 -28.207 16.967 1.00 25.83 135 LEU A CA 1
ATOM 991 C C . LEU A 1 135 ? 0.426 -27.552 15.905 1.00 25.83 135 LEU A C 1
ATOM 993 O O . LEU A 1 135 ? 0.595 -26.375 15.590 1.00 25.83 135 LEU A O 1
ATOM 997 N N . ASP A 1 136 ? -0.492 -28.348 15.356 1.00 28.39 136 ASP A N 1
ATOM 998 C CA . ASP A 1 136 ? -1.464 -27.980 14.323 1.00 28.39 136 ASP A CA 1
ATOM 999 C C . ASP A 1 136 ? -2.798 -27.473 14.913 1.00 28.39 136 ASP A C 1
ATOM 1001 O O . ASP A 1 136 ? -3.286 -27.984 15.918 1.00 28.39 136 ASP A O 1
ATOM 1005 N N . ASN A 1 137 ? -3.395 -26.535 14.166 1.00 28.67 137 ASN A N 1
ATOM 1006 C CA . ASN A 1 137 ? -4.820 -26.231 13.948 1.00 28.67 137 ASN A CA 1
ATOM 1007 C C . ASN A 1 137 ? -5.760 -25.796 15.097 1.00 28.67 137 ASN A C 1
ATOM 1009 O O . ASN A 1 137 ? -6.308 -26.612 15.830 1.00 28.67 137 ASN A O 1
ATOM 1013 N N . ALA A 1 138 ? -6.129 -24.504 15.056 1.00 24.48 138 ALA A N 1
ATOM 1014 C CA . ALA A 1 138 ? -7.520 -24.012 15.027 1.00 24.48 138 ALA A CA 1
ATOM 1015 C C . ALA A 1 138 ? -7.526 -22.541 14.542 1.00 24.48 138 ALA A C 1
ATOM 1017 O O . ALA A 1 138 ? -7.031 -21.655 15.238 1.00 24.48 138 ALA A O 1
ATOM 1018 N N . CYS A 1 139 ? -8.037 -22.273 13.334 1.00 30.59 139 CYS A N 1
ATOM 1019 C CA . CYS A 1 139 ? -8.008 -20.948 12.706 1.00 30.59 139 CYS A CA 1
ATOM 1020 C C . CYS A 1 139 ? -9.420 -20.357 12.603 1.00 30.59 139 CYS A C 1
ATOM 1022 O O . CYS A 1 139 ? -10.196 -20.742 11.740 1.00 30.59 139 CYS A O 1
ATOM 1024 N N . HIS A 1 140 ? -9.732 -19.476 13.552 1.00 36.94 140 HIS A N 1
ATOM 1025 C CA . HIS A 1 140 ? -10.484 -18.216 13.468 1.00 36.94 140 HIS A CA 1
ATOM 1026 C C . HIS A 1 140 ? -10.715 -17.783 14.934 1.00 36.94 140 HIS A C 1
ATOM 1028 O O . HIS A 1 140 ? -11.075 -18.607 15.763 1.00 36.94 140 HIS A O 1
ATOM 1034 N N . ASP A 1 141 ? -10.379 -16.534 15.273 1.00 34.84 141 ASP A N 1
ATOM 1035 C CA . ASP A 1 141 ? -10.312 -15.902 16.618 1.00 34.84 141 ASP A CA 1
ATOM 1036 C C . ASP A 1 141 ? -9.030 -16.049 17.470 1.00 34.84 141 ASP A C 1
ATOM 1038 O O . ASP A 1 141 ? -8.742 -15.158 18.272 1.00 34.84 141 ASP A O 1
ATOM 1042 N N . ALA A 1 142 ? -8.180 -17.063 17.273 1.00 34.84 142 ALA A N 1
ATOM 1043 C CA . ALA A 1 142 ? -6.975 -17.247 18.108 1.00 34.84 142 ALA A CA 1
ATOM 1044 C C . ALA A 1 142 ? -5.806 -16.265 17.825 1.00 34.84 142 ALA A C 1
ATOM 1046 O O . ALA A 1 142 ? -4.918 -16.099 18.665 1.00 34.84 142 ALA A O 1
ATOM 1047 N N . ASP A 1 143 ? -5.809 -15.569 16.683 1.00 46.91 143 ASP A N 1
ATOM 1048 C CA . ASP A 1 143 ? -4.695 -14.702 16.246 1.00 46.91 143 ASP A CA 1
ATOM 1049 C C . ASP A 1 143 ? -4.595 -13.378 17.037 1.00 46.91 143 ASP A C 1
ATOM 1051 O O . ASP A 1 143 ? -3.552 -12.720 17.059 1.00 46.91 143 ASP A O 1
ATOM 1055 N N . LEU A 1 144 ? -5.661 -13.004 17.755 1.00 45.00 144 LEU A N 1
ATOM 1056 C CA . LEU A 1 144 ? -5.708 -11.801 18.592 1.00 45.00 144 LEU A CA 1
ATOM 1057 C C . LEU A 1 144 ? -4.704 -11.851 19.750 1.00 45.00 144 LEU A C 1
ATOM 1059 O O . LEU A 1 144 ? -4.027 -10.862 20.026 1.00 45.00 144 LEU A O 1
ATOM 1063 N N . ASN A 1 145 ? -4.574 -13.003 20.410 1.00 38.44 145 ASN A N 1
ATOM 1064 C CA . ASN A 1 145 ? -3.704 -13.142 21.580 1.00 38.44 145 ASN A CA 1
ATOM 1065 C C . ASN A 1 145 ? -2.222 -13.233 21.199 1.00 38.44 145 ASN A C 1
ATOM 1067 O O . ASN A 1 145 ? -1.375 -12.702 21.918 1.00 38.44 145 ASN A O 1
ATOM 1071 N N . LEU A 1 146 ? -1.900 -13.844 20.053 1.00 44.97 146 LEU A N 1
ATOM 1072 C CA . LEU A 1 146 ? -0.518 -13.965 19.582 1.00 44.97 146 LEU A CA 1
ATOM 1073 C C . LEU A 1 146 ? 0.052 -12.605 19.152 1.00 44.97 146 LEU A C 1
ATOM 1075 O O . LEU A 1 146 ? 1.208 -12.296 19.451 1.00 44.97 146 LEU A O 1
ATOM 1079 N N . LEU A 1 147 ? -0.775 -11.750 18.535 1.00 48.91 147 LEU A N 1
ATOM 1080 C CA . LEU A 1 147 ? -0.359 -10.411 18.111 1.00 48.91 147 LEU A CA 1
ATOM 1081 C C . LEU A 1 147 ? 0.099 -9.544 19.291 1.00 48.91 147 LEU A C 1
ATOM 1083 O O . LEU A 1 147 ? 1.008 -8.724 19.162 1.00 48.91 147 LEU A O 1
ATOM 1087 N N . MET A 1 148 ? -0.523 -9.715 20.457 1.00 48.69 148 MET A N 1
ATOM 1088 C CA . MET A 1 148 ? -0.287 -8.854 21.617 1.00 48.69 148 MET A CA 1
ATOM 1089 C C . MET A 1 148 ? 0.885 -9.309 22.494 1.00 48.69 148 MET A C 1
ATOM 1091 O O . MET A 1 148 ? 1.377 -8.511 23.283 1.00 48.69 148 MET A O 1
ATOM 1095 N N . GLN A 1 149 ? 1.395 -10.532 22.315 1.00 47.09 149 GLN A N 1
ATOM 1096 C CA . GLN A 1 149 ? 2.500 -11.067 23.124 1.00 47.09 149 GLN A CA 1
ATOM 1097 C C . GLN A 1 149 ? 3.904 -10.698 22.608 1.00 47.09 149 GLN A C 1
ATOM 1099 O O . GLN A 1 149 ? 4.868 -10.777 23.363 1.00 47.09 149 GLN A O 1
ATOM 1104 N N . GLN A 1 150 ? 4.058 -10.248 21.358 1.00 45.69 150 GLN A N 1
ATOM 1105 C CA . GLN A 1 150 ? 5.385 -10.033 20.746 1.00 45.69 150 GLN A CA 1
ATOM 1106 C C . GLN A 1 150 ? 6.092 -8.701 21.088 1.00 45.69 150 GLN A C 1
ATOM 1108 O O . GLN A 1 150 ? 7.092 -8.366 20.462 1.00 45.69 150 GLN A O 1
ATOM 1113 N N . THR A 1 151 ? 5.630 -7.935 22.079 1.00 39.91 151 THR A N 1
ATOM 1114 C CA . THR A 1 151 ? 6.278 -6.672 22.517 1.00 39.91 151 THR A CA 1
ATOM 1115 C C . THR A 1 151 ? 6.920 -6.776 23.903 1.00 39.91 151 THR A C 1
ATOM 1117 O O . THR A 1 151 ? 6.924 -5.812 24.665 1.00 39.91 151 THR A O 1
ATOM 1120 N N . GLY A 1 152 ? 7.456 -7.946 24.254 1.00 33.50 152 GLY A N 1
ATOM 1121 C CA . GLY A 1 152 ? 8.219 -8.140 25.487 1.00 33.50 152 GLY A CA 1
ATOM 1122 C C . GLY A 1 152 ? 9.703 -7.834 25.289 1.00 33.50 152 GLY A C 1
ATOM 1123 O O . GLY A 1 152 ? 10.436 -8.661 24.756 1.00 33.50 152 GLY A O 1
ATOM 1124 N N . VAL A 1 153 ? 10.164 -6.670 25.749 1.00 33.06 153 VAL A N 1
ATOM 1125 C CA . VAL A 1 153 ? 11.590 -6.451 26.031 1.00 33.06 153 VAL A CA 1
ATOM 1126 C C . VAL A 1 153 ? 11.929 -7.271 27.278 1.00 33.06 153 VAL A C 1
ATOM 1128 O O . VAL A 1 153 ? 11.444 -6.978 28.368 1.00 33.06 153 VAL A O 1
ATOM 1131 N N . CYS A 1 154 ? 12.725 -8.328 27.115 1.00 28.56 154 CYS A N 1
ATOM 1132 C CA . CYS A 1 154 ? 13.199 -9.163 28.217 1.00 28.56 154 CYS A CA 1
ATOM 1133 C C . CYS A 1 154 ? 14.179 -8.382 29.107 1.00 28.56 154 CYS A C 1
ATOM 1135 O O . CYS A 1 154 ? 15.368 -8.306 28.808 1.00 28.56 154 CYS A O 1
ATOM 1137 N N . THR A 1 155 ? 13.711 -7.849 30.234 1.00 31.77 155 THR A N 1
ATOM 1138 C CA . THR A 1 155 ? 14.581 -7.563 31.382 1.00 31.77 155 THR A CA 1
ATOM 1139 C C . THR A 1 155 ? 14.666 -8.820 32.241 1.00 31.77 155 THR A C 1
ATOM 1141 O O . THR A 1 155 ? 13.673 -9.238 32.833 1.00 31.77 155 THR A O 1
ATOM 1144 N N . ALA A 1 156 ? 15.841 -9.450 32.270 1.00 34.47 156 ALA A N 1
ATOM 1145 C CA . ALA A 1 156 ? 16.113 -10.618 33.100 1.00 34.47 156 ALA A CA 1
ATOM 1146 C C . ALA A 1 156 ? 15.993 -10.248 34.588 1.00 34.47 156 ALA A C 1
ATOM 1148 O O . ALA A 1 156 ? 16.779 -9.449 35.093 1.00 34.47 156 ALA A O 1
ATOM 1149 N N . GLN A 1 157 ? 15.016 -10.832 35.280 1.00 33.47 157 GLN A N 1
ATOM 1150 C CA . GLN A 1 157 ? 14.894 -10.766 36.732 1.00 33.47 157 GLN A CA 1
ATOM 1151 C C . GLN A 1 157 ? 14.759 -12.196 37.276 1.00 33.47 157 GLN A C 1
ATOM 1153 O O . GLN A 1 157 ? 14.011 -13.013 36.742 1.00 33.47 157 GLN A O 1
ATOM 1158 N N . GLU A 1 158 ? 15.582 -12.494 38.278 1.00 41.38 158 GLU A N 1
ATOM 1159 C CA . GLU A 1 158 ? 15.821 -13.803 38.900 1.00 41.38 158 GLU A CA 1
ATOM 1160 C C . GLU A 1 158 ? 14.535 -14.440 39.475 1.00 41.38 158 GLU A C 1
ATOM 1162 O O . GLU A 1 158 ? 13.751 -13.737 40.122 1.00 41.38 158 GLU A O 1
ATOM 1167 N N . PRO A 1 159 ? 14.287 -15.755 39.290 1.00 49.59 159 PRO A N 1
ATOM 1168 C CA . PRO A 1 159 ? 13.037 -16.370 39.716 1.00 49.59 159 PRO A CA 1
ATOM 1169 C C . PRO A 1 159 ? 13.069 -16.734 41.204 1.00 49.59 159 PRO A C 1
ATOM 1171 O O . PRO A 1 159 ? 13.745 -17.670 41.630 1.00 49.59 159 PRO A O 1
ATOM 1174 N N . SER A 1 160 ? 12.261 -16.023 41.988 1.00 47.59 160 SER A N 1
ATOM 1175 C CA . SER A 1 160 ? 11.816 -16.480 43.307 1.00 47.59 160 SER A CA 1
ATOM 1176 C C . SER A 1 160 ? 10.672 -17.477 43.109 1.00 47.59 160 SER A C 1
ATOM 1178 O O . SER A 1 160 ? 9.702 -17.176 42.416 1.00 47.59 160 SER A O 1
ATOM 1180 N N . GLN A 1 161 ? 10.798 -18.675 43.681 1.00 54.91 161 GLN A N 1
ATOM 1181 C CA . GLN A 1 161 ? 9.778 -19.724 43.643 1.00 54.91 161 GLN A CA 1
ATOM 1182 C C . GLN A 1 161 ? 8.534 -19.310 44.446 1.00 54.91 161 GLN A C 1
ATOM 1184 O O . GLN A 1 161 ? 8.489 -19.494 45.659 1.00 54.91 161 GLN A O 1
ATOM 1189 N N . GLU A 1 162 ? 7.503 -18.816 43.764 1.00 48.69 162 GLU A N 1
ATOM 1190 C CA . GLU A 1 162 ? 6.139 -18.750 44.289 1.00 48.69 162 GLU A CA 1
ATOM 1191 C C . GLU A 1 162 ? 5.206 -19.594 43.413 1.00 48.69 162 GLU A C 1
ATOM 1193 O O . GLU A 1 162 ? 5.262 -19.589 42.184 1.00 48.69 162 GLU A O 1
ATOM 1198 N N . SER A 1 163 ? 4.390 -20.398 44.088 1.00 54.47 163 SER A N 1
ATOM 1199 C CA . SER A 1 163 ? 3.446 -21.374 43.540 1.00 54.47 163 SER A CA 1
ATOM 1200 C C . SER A 1 163 ? 2.471 -20.779 42.506 1.00 54.47 163 SER A C 1
ATOM 1202 O O . SER A 1 163 ? 1.975 -19.672 42.710 1.00 54.47 163 SER A O 1
ATOM 1204 N N . PRO A 1 164 ? 2.125 -21.523 41.433 1.00 55.28 164 PRO A N 1
ATOM 1205 C CA . PRO A 1 164 ? 1.287 -21.024 40.349 1.00 55.28 164 PRO A CA 1
ATOM 1206 C C . PRO A 1 164 ? -0.173 -20.934 40.807 1.00 55.28 164 PRO A C 1
ATOM 1208 O O . PRO A 1 164 ? -0.887 -21.933 40.865 1.00 55.28 164 PRO A O 1
ATOM 1211 N N . THR A 1 165 ? -0.626 -19.729 41.143 1.00 56.53 165 THR A N 1
ATOM 1212 C CA . THR A 1 165 ? -2.050 -19.431 41.286 1.00 56.53 165 THR A CA 1
ATOM 1213 C C . THR A 1 165 ? -2.677 -19.315 39.896 1.00 56.53 165 THR A C 1
ATOM 1215 O O . THR A 1 165 ? -2.283 -18.517 39.048 1.00 56.53 165 THR A O 1
ATOM 1218 N N . THR A 1 166 ? -3.644 -20.192 39.653 1.00 57.34 166 THR A N 1
ATOM 1219 C CA . THR A 1 166 ? -4.234 -20.564 38.362 1.00 57.34 166 THR A CA 1
ATOM 1220 C C . THR A 1 166 ? -5.223 -19.538 37.794 1.00 57.34 166 THR A C 1
ATOM 1222 O O . THR A 1 166 ? -6.289 -19.920 37.328 1.00 57.34 166 THR A O 1
ATOM 1225 N N . ASP A 1 167 ? -4.917 -18.239 37.841 1.00 54.12 167 ASP A N 1
ATOM 1226 C CA . ASP A 1 167 ? -5.814 -17.221 37.266 1.00 54.12 167 ASP A CA 1
ATOM 1227 C C . ASP A 1 167 ? -5.063 -15.972 36.777 1.00 54.12 167 ASP A C 1
ATOM 1229 O O . ASP A 1 167 ? -5.463 -14.825 36.995 1.00 54.12 167 ASP A O 1
ATOM 1233 N N . ALA A 1 168 ? -3.925 -16.191 36.109 1.00 60.12 168 ALA A N 1
ATOM 1234 C CA . ALA A 1 168 ? -3.193 -15.140 35.414 1.00 60.12 168 ALA A CA 1
ATOM 1235 C C . ALA A 1 168 ? -4.004 -14.678 34.193 1.00 60.12 168 ALA A C 1
ATOM 1237 O O . ALA A 1 168 ? -3.771 -15.097 33.061 1.00 60.12 168 ALA A O 1
ATOM 1238 N N . ARG A 1 169 ? -4.994 -13.813 34.427 1.00 68.00 169 ARG A N 1
ATOM 1239 C CA . ARG A 1 169 ? -5.671 -13.078 33.358 1.00 68.00 169 ARG A CA 1
ATOM 1240 C C . ARG A 1 169 ? -4.595 -12.339 32.575 1.00 68.00 169 ARG A C 1
ATOM 1242 O O . ARG A 1 169 ? -3.938 -11.453 33.119 1.00 68.00 169 ARG A O 1
ATOM 1249 N N . TYR A 1 170 ? -4.404 -12.723 31.317 1.00 69.62 170 TYR A N 1
ATOM 1250 C CA . TYR A 1 170 ? -3.451 -12.084 30.419 1.00 69.62 170 TYR A CA 1
ATOM 1251 C C . TYR A 1 170 ? -3.828 -10.609 30.262 1.00 69.62 170 TYR A C 1
ATOM 1253 O O . TYR A 1 170 ? -4.745 -10.249 29.523 1.00 69.62 170 TYR A O 1
ATOM 1261 N N . ALA A 1 171 ? -3.149 -9.747 31.018 1.00 78.38 171 ALA A N 1
ATOM 1262 C CA . ALA A 1 171 ? -3.311 -8.312 30.918 1.00 78.38 171 ALA A CA 1
ATOM 1263 C C . ALA A 1 171 ? -2.630 -7.854 29.631 1.00 78.38 171 ALA A C 1
ATOM 1265 O O . ALA A 1 171 ? -1.410 -7.750 29.534 1.00 78.38 171 ALA A O 1
ATOM 1266 N N . VAL A 1 172 ? -3.452 -7.605 28.625 1.00 80.75 172 VAL A N 1
ATOM 1267 C CA . VAL A 1 172 ? -3.026 -7.044 27.356 1.00 80.75 172 VAL A CA 1
ATOM 1268 C C . VAL A 1 172 ? -2.525 -5.610 27.569 1.00 80.75 172 VAL A C 1
ATOM 1270 O O . VAL A 1 172 ? -3.286 -4.740 28.000 1.00 80.75 172 VAL A O 1
ATOM 1273 N N . GLN A 1 173 ? -1.256 -5.349 27.246 1.00 90.38 173 GLN A N 1
ATOM 1274 C CA . GLN A 1 173 ? -0.674 -4.005 27.270 1.00 90.38 173 GLN A CA 1
ATOM 1275 C C . GLN A 1 173 ? -0.679 -3.400 25.864 1.00 90.38 173 GLN A C 1
ATOM 1277 O O . GLN A 1 173 ? -0.232 -4.023 24.903 1.00 90.38 173 GLN A O 1
ATOM 1282 N N . ILE A 1 174 ? -1.195 -2.176 25.746 1.00 93.56 174 ILE A N 1
ATOM 1283 C CA . ILE A 1 174 ? -1.200 -1.405 24.499 1.00 93.56 174 ILE A CA 1
ATOM 1284 C C . ILE A 1 174 ? -0.183 -0.273 24.665 1.00 93.56 174 ILE A C 1
ATOM 1286 O O . ILE A 1 174 ? -0.334 0.514 25.605 1.00 93.56 174 ILE A O 1
ATOM 1290 N N . PRO A 1 175 ? 0.844 -0.172 23.803 1.00 95.12 175 PRO A N 1
ATOM 1291 C CA . PRO A 1 175 ? 1.803 0.919 23.892 1.00 95.12 175 PRO A CA 1
ATOM 1292 C C . PRO A 1 175 ? 1.120 2.256 23.585 1.00 95.12 175 PRO A C 1
ATOM 1294 O O . PRO A 1 175 ? 0.226 2.341 22.744 1.00 95.12 175 PRO A O 1
ATOM 1297 N N . LEU A 1 176 ? 1.533 3.317 24.278 1.00 96.62 176 LEU A N 1
ATOM 1298 C CA . LEU A 1 176 ? 0.927 4.640 24.099 1.00 96.62 176 LEU A CA 1
ATOM 1299 C C . LEU A 1 176 ? 1.282 5.272 22.749 1.00 96.62 176 LEU A C 1
ATOM 1301 O O . LEU A 1 176 ? 0.486 6.040 22.224 1.00 96.62 176 LEU A O 1
ATOM 1305 N N . SER A 1 177 ? 2.429 4.910 22.177 1.00 96.50 177 SER A N 1
ATOM 1306 C CA . SER A 1 177 ? 2.905 5.379 20.877 1.00 96.50 177 SER A CA 1
ATOM 1307 C C . SER A 1 177 ? 3.456 4.222 20.044 1.00 96.50 177 SER A C 1
ATOM 1309 O O . SER A 1 177 ? 3.896 3.201 20.583 1.00 96.50 177 SER A O 1
ATOM 1311 N N . LEU A 1 178 ? 3.449 4.387 18.721 1.00 94.56 178 LEU A N 1
ATOM 1312 C CA . LEU A 1 178 ? 4.209 3.519 17.824 1.00 94.56 178 LEU A CA 1
ATOM 1313 C C . LEU A 1 178 ? 5.690 3.896 17.865 1.00 94.56 178 LEU A C 1
ATOM 1315 O O . LEU A 1 178 ? 6.048 5.073 17.844 1.00 94.56 178 LEU A O 1
ATOM 1319 N N . SER A 1 179 ? 6.560 2.889 17.894 1.00 96.19 179 SER A N 1
ATOM 1320 C CA . SER A 1 179 ? 7.999 3.087 17.731 1.00 96.19 179 SER A CA 1
ATOM 1321 C C . SER A 1 179 ? 8.325 3.604 16.331 1.00 96.19 179 SER A C 1
ATOM 1323 O O . SER A 1 179 ? 7.701 3.196 15.348 1.00 96.19 179 SER A O 1
ATOM 1325 N N . ALA A 1 180 ? 9.356 4.443 16.214 1.00 95.62 180 ALA A N 1
ATOM 1326 C CA . ALA A 1 180 ? 9.918 4.768 14.907 1.00 95.62 180 ALA A CA 1
ATOM 1327 C C . ALA A 1 180 ? 10.371 3.470 14.203 1.00 95.62 180 ALA A C 1
ATOM 1329 O O . ALA A 1 180 ? 10.911 2.581 14.870 1.00 95.62 180 ALA A O 1
ATOM 1330 N N . PRO A 1 181 ? 10.115 3.313 12.893 1.00 96.38 181 PRO A N 1
ATOM 1331 C CA . PRO A 1 181 ? 10.570 2.143 12.155 1.00 96.38 181 PRO A CA 1
ATOM 1332 C C . PRO A 1 181 ? 12.100 2.125 12.110 1.00 96.38 181 PRO A C 1
ATOM 1334 O O . PRO A 1 181 ? 12.741 3.154 11.900 1.00 96.38 181 PRO A O 1
ATOM 1337 N N . VAL A 1 182 ? 12.691 0.946 12.280 1.00 95.56 182 VAL A N 1
ATOM 1338 C CA . VAL A 1 182 ? 14.132 0.745 12.102 1.00 95.56 182 VAL A CA 1
ATOM 1339 C C . VAL A 1 182 ? 14.332 -0.065 10.828 1.00 95.56 182 VAL A C 1
ATOM 1341 O O . VAL A 1 182 ? 13.976 -1.240 10.773 1.00 95.56 182 VAL A O 1
ATOM 1344 N N . ILE A 1 183 ? 14.872 0.576 9.790 1.00 96.06 183 ILE A N 1
ATOM 1345 C CA . ILE A 1 183 ? 15.072 -0.032 8.470 1.00 96.06 183 ILE A CA 1
ATOM 1346 C C . ILE A 1 183 ? 16.565 -0.286 8.276 1.00 96.06 183 ILE A C 1
ATOM 1348 O O . ILE A 1 183 ? 17.342 0.632 8.018 1.00 96.06 183 ILE A O 1
ATOM 1352 N N . HIS A 1 184 ? 16.972 -1.548 8.396 1.00 95.12 184 HIS A N 1
ATOM 1353 C CA . HIS A 1 184 ? 18.345 -1.975 8.130 1.00 95.12 184 HIS A CA 1
ATOM 1354 C C . HIS A 1 184 ? 18.487 -2.385 6.667 1.00 95.12 184 HIS A C 1
ATOM 1356 O O . HIS A 1 184 ? 18.177 -3.518 6.306 1.00 95.12 184 HIS A O 1
ATOM 1362 N N . ALA A 1 185 ? 18.923 -1.468 5.812 1.00 95.50 185 ALA A N 1
ATOM 1363 C CA . ALA A 1 185 ? 18.993 -1.689 4.373 1.00 95.50 185 ALA A CA 1
ATOM 1364 C C . ALA A 1 185 ? 20.423 -1.676 3.838 1.00 95.50 185 ALA A C 1
ATOM 1366 O O . ALA A 1 185 ? 21.280 -0.958 4.349 1.00 95.50 185 ALA A O 1
ATOM 1367 N N . ARG A 1 186 ? 20.663 -2.446 2.769 1.00 96.25 186 ARG A N 1
ATOM 1368 C CA . ARG A 1 186 ? 21.963 -2.482 2.076 1.00 96.25 186 ARG A CA 1
ATOM 1369 C C . ARG A 1 186 ? 22.212 -1.232 1.232 1.00 96.25 186 ARG A C 1
ATOM 1371 O O . ARG A 1 186 ? 23.353 -0.816 1.085 1.00 96.25 186 ARG A O 1
ATOM 1378 N N . THR A 1 187 ? 21.154 -0.665 0.664 1.00 97.25 187 THR A N 1
ATOM 1379 C CA . THR A 1 187 ? 21.174 0.517 -0.206 1.00 97.25 187 THR A CA 1
ATOM 1380 C C . THR A 1 187 ? 19.937 1.360 0.089 1.00 97.25 187 THR A C 1
ATOM 1382 O O . THR A 1 187 ? 18.942 0.821 0.564 1.00 97.25 187 THR A O 1
ATOM 1385 N N . ASN A 1 188 ? 19.981 2.663 -0.196 1.00 97.31 188 ASN A N 1
ATOM 1386 C CA . ASN A 1 188 ? 18.856 3.587 -0.028 1.00 97.31 188 ASN A CA 1
ATOM 1387 C C . ASN A 1 188 ? 18.670 4.385 -1.335 1.00 97.31 188 ASN A C 1
ATOM 1389 O O . ASN A 1 188 ? 19.626 5.052 -1.745 1.00 97.31 188 ASN A O 1
ATOM 1393 N N . PRO A 1 189 ? 17.484 4.355 -1.979 1.00 97.62 189 PRO A N 1
ATOM 1394 C CA . PRO A 1 189 ? 17.266 5.004 -3.274 1.00 97.62 189 PRO A CA 1
ATOM 1395 C C . PRO A 1 189 ? 17.362 6.533 -3.205 1.00 97.62 189 PRO A C 1
ATOM 1397 O O . PRO A 1 189 ? 17.591 7.180 -4.223 1.00 97.62 189 PRO A O 1
ATOM 1400 N N . TYR A 1 190 ? 17.229 7.122 -2.015 1.00 97.19 190 TYR A N 1
ATOM 1401 C CA . TYR A 1 190 ? 17.396 8.558 -1.784 1.00 97.19 190 TYR A CA 1
ATOM 1402 C C . TYR A 1 190 ? 18.858 8.976 -1.569 1.00 97.19 190 TYR A C 1
ATOM 1404 O O . TYR A 1 190 ? 19.154 10.167 -1.584 1.00 97.19 190 TYR A O 1
ATOM 1412 N N . VAL A 1 191 ? 19.767 8.014 -1.366 1.00 97.12 191 VAL A N 1
ATOM 1413 C CA . VAL A 1 191 ? 21.209 8.259 -1.184 1.00 97.12 191 VAL A CA 1
ATOM 1414 C C . VAL A 1 191 ? 21.985 7.910 -2.453 1.00 97.12 191 VAL A C 1
ATOM 1416 O O . VAL A 1 191 ? 22.784 8.715 -2.918 1.00 97.12 191 VAL A O 1
ATOM 1419 N N . ASP A 1 192 ? 21.739 6.728 -3.022 1.00 97.31 192 ASP A N 1
ATOM 1420 C CA . ASP A 1 192 ? 22.359 6.263 -4.266 1.00 97.31 192 ASP A CA 1
ATOM 1421 C C . ASP A 1 192 ? 21.339 5.452 -5.074 1.00 97.31 192 ASP A C 1
ATOM 1423 O O . ASP A 1 192 ? 21.220 4.228 -4.943 1.00 97.31 192 ASP A O 1
ATOM 1427 N N . LEU A 1 193 ? 20.566 6.166 -5.897 1.00 97.75 193 LEU A N 1
ATOM 1428 C CA . LEU A 1 193 ? 19.521 5.584 -6.736 1.00 97.75 193 LEU A CA 1
ATOM 1429 C C . LEU A 1 193 ? 20.085 4.534 -7.705 1.00 97.75 193 LEU A C 1
ATOM 1431 O O . LEU A 1 193 ? 19.496 3.468 -7.870 1.00 97.75 193 LEU A O 1
ATOM 1435 N N . GLY A 1 194 ? 21.242 4.804 -8.313 1.00 97.88 194 GLY A N 1
ATOM 1436 C CA . GLY A 1 194 ? 21.864 3.904 -9.281 1.00 97.88 194 GLY A CA 1
ATOM 1437 C C . GLY A 1 194 ? 22.283 2.577 -8.651 1.00 97.88 194 GLY A C 1
ATOM 1438 O O . GLY A 1 194 ? 21.959 1.512 -9.175 1.00 97.88 194 GLY A O 1
ATOM 1439 N N . ALA A 1 195 ? 22.973 2.606 -7.507 1.00 97.81 195 ALA A N 1
ATOM 1440 C CA . ALA A 1 195 ? 23.330 1.382 -6.789 1.00 97.81 195 ALA A CA 1
ATOM 1441 C C . ALA A 1 195 ? 22.094 0.621 -6.287 1.00 97.81 195 ALA A C 1
ATOM 1443 O O . ALA A 1 195 ? 22.073 -0.611 -6.329 1.00 97.81 195 ALA A O 1
ATOM 1444 N N . HIS A 1 196 ? 21.060 1.340 -5.841 1.00 97.88 196 HIS A N 1
ATOM 1445 C CA . HIS A 1 196 ? 19.813 0.730 -5.394 1.00 97.88 196 HIS A CA 1
ATOM 1446 C C . HIS A 1 196 ? 19.082 0.001 -6.531 1.00 97.88 196 HIS A C 1
ATOM 1448 O O . HIS A 1 196 ? 18.683 -1.144 -6.357 1.00 97.88 196 HIS A O 1
ATOM 1454 N N . LEU A 1 197 ? 18.982 0.606 -7.715 1.00 97.50 197 LEU A N 1
ATOM 1455 C CA . LEU A 1 197 ? 18.351 -0.012 -8.885 1.00 97.50 197 LEU A CA 1
ATOM 1456 C C . LEU A 1 197 ? 19.111 -1.251 -9.385 1.00 97.50 197 LEU A C 1
ATOM 1458 O O . LEU A 1 197 ? 18.486 -2.275 -9.653 1.00 97.50 197 LEU A O 1
ATOM 1462 N N . ARG A 1 198 ? 20.454 -1.216 -9.425 1.00 97.19 198 ARG A N 1
ATOM 1463 C CA . ARG A 1 198 ? 21.271 -2.403 -9.776 1.00 97.19 198 ARG A CA 1
ATOM 1464 C C . ARG A 1 198 ? 21.066 -3.556 -8.800 1.00 97.19 198 ARG A C 1
ATOM 1466 O O . ARG A 1 198 ? 21.041 -4.709 -9.208 1.00 97.19 198 ARG A O 1
ATOM 1473 N N . LEU A 1 199 ? 20.896 -3.262 -7.507 1.00 96.25 199 LEU A N 1
ATOM 1474 C CA . LEU A 1 199 ? 20.600 -4.304 -6.520 1.00 96.25 199 LEU A CA 1
ATOM 1475 C C . LEU A 1 199 ? 19.324 -5.079 -6.885 1.00 96.25 199 LEU A C 1
ATOM 1477 O O . LEU A 1 199 ? 19.244 -6.263 -6.586 1.00 96.25 199 LEU A O 1
ATOM 1481 N N . TYR A 1 200 ? 18.365 -4.442 -7.557 1.00 96.56 200 TYR A N 1
ATOM 1482 C CA . TYR A 1 200 ? 17.091 -5.038 -7.951 1.00 96.56 200 TYR A CA 1
ATOM 1483 C C . TYR A 1 200 ? 16.981 -5.322 -9.450 1.00 96.56 200 TYR A C 1
ATOM 1485 O O . TYR A 1 200 ? 15.869 -5.309 -9.980 1.00 96.56 200 TYR A O 1
ATOM 1493 N N . GLY A 1 201 ? 18.110 -5.595 -10.117 1.00 95.19 201 GLY A N 1
ATOM 1494 C CA . GLY A 1 201 ? 18.150 -6.056 -11.511 1.00 95.19 201 GLY A CA 1
ATOM 1495 C C . GLY A 1 201 ? 17.636 -5.037 -12.529 1.00 95.19 201 GLY A C 1
ATOM 1496 O O . GLY A 1 201 ? 17.089 -5.417 -13.560 1.00 95.19 201 GLY A O 1
ATOM 1497 N N . MET A 1 202 ? 17.737 -3.744 -12.207 1.00 95.81 202 MET A N 1
ATOM 1498 C CA . MET A 1 202 ? 17.345 -2.635 -13.080 1.00 95.81 202 MET A CA 1
ATOM 1499 C C . MET A 1 202 ? 18.590 -1.924 -13.629 1.00 95.81 202 MET A C 1
ATOM 1501 O O . MET A 1 202 ? 18.788 -0.726 -13.422 1.00 95.81 202 MET A O 1
ATOM 1505 N N . GLU A 1 203 ? 19.507 -2.675 -14.252 1.00 96.12 203 GLU A N 1
ATOM 1506 C CA . GLU A 1 203 ? 20.803 -2.160 -14.714 1.00 96.12 203 GLU A CA 1
ATOM 1507 C C . GLU A 1 203 ? 20.676 -1.020 -15.731 1.00 96.12 203 GLU A C 1
ATOM 1509 O O . GLU A 1 203 ? 21.450 -0.060 -15.662 1.00 96.12 203 GLU A O 1
ATOM 1514 N N . ALA A 1 204 ? 19.718 -1.114 -16.658 1.00 94.56 204 ALA A N 1
ATOM 1515 C CA . ALA A 1 204 ? 19.518 -0.114 -17.705 1.00 94.56 204 ALA A CA 1
ATOM 1516 C C . ALA A 1 204 ? 19.056 1.224 -17.109 1.00 94.56 204 ALA A C 1
ATOM 1518 O O . ALA A 1 204 ? 19.673 2.262 -17.356 1.00 94.56 204 ALA A O 1
ATOM 1519 N N . GLU A 1 205 ? 18.033 1.192 -16.255 1.00 95.69 205 GLU A N 1
ATOM 1520 C CA . GLU A 1 205 ? 17.511 2.357 -15.542 1.00 95.69 205 GLU A CA 1
ATOM 1521 C C . GLU A 1 205 ? 18.558 2.929 -14.583 1.00 95.69 205 GLU A C 1
ATOM 1523 O O . GLU A 1 205 ? 18.745 4.141 -14.502 1.00 95.69 205 GLU A O 1
ATOM 1528 N N . ALA A 1 206 ? 19.302 2.064 -13.887 1.00 96.81 206 ALA A N 1
ATOM 1529 C CA . ALA A 1 206 ? 20.389 2.491 -13.020 1.00 96.81 206 ALA A CA 1
ATOM 1530 C C . ALA A 1 206 ? 21.462 3.270 -13.784 1.00 96.81 206 ALA A C 1
ATOM 1532 O O . ALA A 1 206 ? 21.945 4.292 -13.292 1.00 96.81 206 ALA A O 1
ATOM 1533 N N . GLN A 1 207 ? 21.873 2.787 -14.961 1.00 97.00 207 GLN A N 1
ATOM 1534 C CA . GLN A 1 207 ? 22.839 3.479 -15.809 1.00 97.00 207 GLN A CA 1
ATOM 1535 C C . GLN A 1 207 ? 22.292 4.836 -16.258 1.00 97.00 207 GLN A C 1
ATOM 1537 O O . GLN A 1 207 ? 22.985 5.841 -16.109 1.00 97.00 207 GLN A O 1
ATOM 1542 N N . GLU A 1 208 ? 21.056 4.869 -16.751 1.00 94.81 208 GLU A N 1
ATOM 1543 C CA . GLU A 1 208 ? 20.405 6.088 -17.224 1.00 94.81 208 GLU A CA 1
ATOM 1544 C C . GLU A 1 208 ? 20.296 7.147 -16.117 1.00 94.81 208 GLU A C 1
ATOM 1546 O O . GLU A 1 208 ? 20.790 8.263 -16.283 1.00 94.81 208 GLU A O 1
ATOM 1551 N N . PHE A 1 209 ? 19.751 6.791 -14.951 1.00 95.12 209 PHE A N 1
ATOM 1552 C CA . PHE A 1 209 ? 19.527 7.752 -13.867 1.00 95.12 209 PHE A CA 1
ATOM 1553 C C . PHE A 1 209 ? 20.808 8.189 -13.162 1.00 95.12 209 PHE A C 1
ATOM 1555 O O . PHE A 1 209 ? 20.883 9.310 -12.657 1.00 95.12 209 PHE A O 1
ATOM 1562 N N . THR A 1 210 ? 21.845 7.343 -13.173 1.00 95.19 210 THR A N 1
ATOM 1563 C CA . THR A 1 210 ? 23.180 7.759 -12.721 1.00 95.19 210 THR A CA 1
ATOM 1564 C C . THR A 1 210 ? 23.737 8.856 -13.634 1.00 95.19 210 THR A C 1
ATOM 1566 O O . THR A 1 210 ? 24.349 9.805 -13.147 1.00 95.19 210 THR A O 1
ATOM 1569 N N . LEU A 1 211 ? 23.522 8.751 -14.951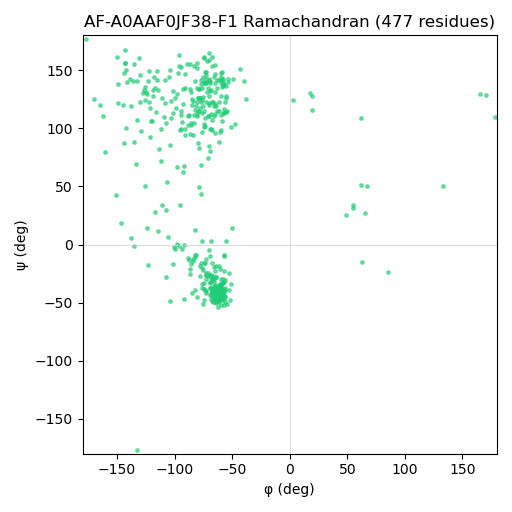 1.00 95.62 211 LEU A N 1
ATOM 1570 C CA . LEU A 1 211 ? 24.009 9.736 -15.921 1.00 95.62 211 LEU A CA 1
ATOM 1571 C C . LEU A 1 211 ? 23.213 11.045 -15.869 1.00 95.62 211 LEU A C 1
ATOM 1573 O O . LEU A 1 211 ? 23.808 12.116 -15.977 1.00 95.62 211 LEU A O 1
ATOM 1577 N N . SER A 1 212 ? 21.893 10.974 -15.686 1.00 94.31 212 SER A N 1
ATOM 1578 C CA . SER A 1 212 ? 21.016 12.152 -15.655 1.00 94.31 212 SER A CA 1
ATOM 1579 C C . SER A 1 212 ? 20.966 12.870 -14.302 1.00 94.31 212 SER A C 1
ATOM 1581 O O . SER A 1 212 ? 20.384 13.950 -14.220 1.00 94.31 212 SER A O 1
ATOM 1583 N N . GLN A 1 213 ? 21.548 12.292 -13.242 1.00 94.75 213 GLN A N 1
ATOM 1584 C CA . GLN A 1 213 ? 21.467 12.793 -11.859 1.00 94.75 213 GLN A CA 1
ATOM 1585 C C . GLN A 1 213 ? 20.021 12.991 -11.370 1.00 94.75 213 GLN A C 1
ATOM 1587 O O . GLN A 1 213 ? 19.722 13.887 -10.579 1.00 94.75 213 GLN A O 1
ATOM 1592 N N . THR A 1 214 ? 19.098 12.164 -11.859 1.00 94.50 214 THR A N 1
ATOM 1593 C CA . THR A 1 214 ? 17.685 12.263 -11.500 1.00 94.50 214 THR A CA 1
ATOM 1594 C C . THR A 1 214 ? 17.449 11.764 -10.072 1.00 94.50 214 THR A C 1
ATOM 1596 O O . THR A 1 214 ? 18.014 10.758 -9.648 1.00 94.50 214 THR A O 1
ATOM 1599 N N . THR A 1 215 ? 16.599 12.461 -9.316 1.00 96.31 215 THR A N 1
ATOM 1600 C CA . THR A 1 215 ? 16.246 12.060 -7.947 1.00 96.31 215 THR A CA 1
ATOM 1601 C C . THR A 1 215 ? 15.182 10.964 -7.940 1.00 96.31 215 THR A C 1
ATOM 1603 O O . THR A 1 215 ? 14.328 10.904 -8.825 1.00 96.31 215 THR A O 1
ATOM 1606 N N . CYS A 1 216 ? 15.184 10.131 -6.895 1.00 96.94 216 CYS A N 1
ATOM 1607 C CA . CYS A 1 216 ? 14.180 9.082 -6.697 1.00 96.94 216 CYS A CA 1
ATOM 1608 C C . CYS A 1 216 ? 12.736 9.622 -6.784 1.00 96.94 216 CYS A C 1
ATOM 1610 O O . CYS A 1 216 ? 11.916 9.086 -7.531 1.00 96.94 216 CYS A O 1
ATOM 1612 N N . ASP A 1 217 ? 12.434 10.728 -6.090 1.00 96.38 217 ASP A N 1
ATOM 1613 C CA . ASP A 1 217 ? 11.089 11.319 -6.095 1.00 96.38 217 ASP A CA 1
ATOM 1614 C C . ASP A 1 217 ? 10.666 11.840 -7.468 1.00 96.38 217 ASP A C 1
ATOM 1616 O O . ASP A 1 217 ? 9.484 11.743 -7.807 1.00 96.38 217 ASP A O 1
ATOM 1620 N N . PHE A 1 218 ? 11.600 12.371 -8.264 1.00 96.00 218 PHE A N 1
ATOM 1621 C CA . PHE A 1 218 ? 11.295 12.786 -9.628 1.00 96.00 218 PHE A CA 1
ATOM 1622 C C . PHE A 1 218 ? 10.918 11.577 -10.486 1.00 96.00 218 PHE A C 1
ATOM 1624 O O . PHE A 1 218 ? 9.872 11.613 -11.127 1.00 96.00 218 PHE A O 1
ATOM 1631 N N . VAL A 1 219 ? 11.718 10.499 -10.463 1.00 96.12 219 VAL A N 1
ATOM 1632 C CA . VAL A 1 219 ? 11.430 9.278 -11.243 1.00 96.12 219 VAL A CA 1
ATOM 1633 C C . VAL A 1 219 ? 10.075 8.702 -10.843 1.00 96.12 219 VAL A C 1
ATOM 1635 O O . VAL A 1 219 ? 9.254 8.397 -11.705 1.00 96.12 219 VAL A O 1
ATOM 1638 N N . LEU A 1 220 ? 9.811 8.602 -9.538 1.00 96.00 220 LEU A N 1
ATOM 1639 C CA . LEU A 1 220 ? 8.556 8.066 -9.022 1.00 96.00 220 LEU A CA 1
ATOM 1640 C C . LEU A 1 220 ? 7.360 8.932 -9.429 1.00 96.00 220 LEU A C 1
ATOM 1642 O O . LEU A 1 220 ? 6.345 8.408 -9.877 1.00 96.00 220 LEU A O 1
ATOM 1646 N N . THR A 1 221 ? 7.481 10.255 -9.302 1.00 95.56 221 THR A N 1
ATOM 1647 C CA . THR A 1 221 ? 6.422 11.193 -9.697 1.00 95.56 221 THR A CA 1
ATOM 1648 C C . THR A 1 221 ? 6.155 11.103 -11.193 1.00 95.56 221 THR A C 1
ATOM 1650 O O . THR A 1 221 ? 5.006 10.925 -11.579 1.00 95.56 221 THR A O 1
ATOM 1653 N N . ALA A 1 222 ? 7.206 11.150 -12.017 1.00 94.00 222 ALA A N 1
ATOM 1654 C CA . ALA A 1 222 ? 7.105 11.032 -13.466 1.00 94.00 222 ALA A CA 1
ATOM 1655 C C . ALA A 1 222 ? 6.450 9.710 -13.881 1.00 94.00 222 ALA A C 1
ATOM 1657 O O . ALA A 1 222 ? 5.577 9.704 -14.741 1.00 94.00 222 ALA A O 1
ATOM 1658 N N . PHE A 1 223 ? 6.815 8.598 -13.235 1.00 94.25 223 PHE A N 1
ATOM 1659 C CA . PHE A 1 223 ? 6.209 7.299 -13.507 1.00 94.25 223 PHE A CA 1
ATOM 1660 C C . PHE A 1 223 ? 4.718 7.267 -13.147 1.00 94.25 223 PHE A C 1
ATOM 1662 O O . PHE A 1 223 ? 3.900 6.799 -13.932 1.00 94.25 223 PHE A O 1
ATOM 1669 N N . LEU A 1 224 ? 4.339 7.780 -11.974 1.00 94.25 224 LEU A N 1
ATOM 1670 C CA . LEU A 1 224 ? 2.939 7.777 -11.538 1.00 94.25 224 LEU A CA 1
ATOM 1671 C C . LEU A 1 224 ? 2.057 8.709 -12.380 1.00 94.25 224 LEU A C 1
ATOM 1673 O O . LEU A 1 224 ? 0.865 8.444 -12.520 1.00 94.25 224 LEU A O 1
ATOM 1677 N N . THR A 1 225 ? 2.619 9.775 -12.956 1.00 93.12 225 THR A N 1
ATOM 1678 C CA . THR A 1 225 ? 1.874 10.757 -13.758 1.00 93.12 225 THR A CA 1
ATOM 1679 C C . THR A 1 225 ? 2.017 10.575 -15.263 1.00 93.12 225 THR A C 1
ATOM 1681 O O . THR A 1 225 ? 1.340 11.284 -16.004 1.00 93.12 225 THR A O 1
ATOM 1684 N N . MET A 1 226 ? 2.808 9.611 -15.749 1.00 89.75 226 MET A N 1
ATOM 1685 C CA . MET A 1 226 ? 3.028 9.424 -17.193 1.00 89.75 226 MET A CA 1
ATOM 1686 C C . MET A 1 226 ? 1.746 9.111 -17.983 1.00 89.75 226 MET A C 1
ATOM 1688 O O . MET A 1 226 ? 1.697 9.321 -19.192 1.00 89.75 226 MET A O 1
ATOM 1692 N N . TYR A 1 227 ? 0.709 8.616 -17.301 1.00 81.38 227 TYR A N 1
ATOM 1693 C CA . TYR A 1 227 ? -0.608 8.319 -17.874 1.00 81.38 227 TYR A CA 1
ATOM 1694 C C . TYR A 1 227 ? -1.653 9.407 -17.610 1.00 81.38 227 TYR A C 1
ATOM 1696 O O . TYR A 1 227 ? -2.786 9.304 -18.082 1.00 81.38 227 TYR A O 1
ATOM 1704 N N . ALA A 1 228 ? -1.296 10.440 -16.847 1.00 85.62 228 ALA A N 1
ATOM 1705 C CA . ALA A 1 228 ? -2.162 11.579 -16.603 1.00 85.62 228 ALA A CA 1
ATOM 1706 C C . ALA A 1 228 ? -2.113 12.559 -17.783 1.00 85.62 228 ALA A C 1
ATOM 1708 O O . ALA A 1 228 ? -1.146 12.613 -18.544 1.00 85.62 228 ALA A O 1
ATOM 1709 N N . ALA A 1 229 ? -3.170 13.359 -17.931 1.00 79.94 229 ALA A N 1
ATOM 1710 C CA . ALA A 1 229 ? -3.160 14.458 -18.886 1.00 79.94 229 ALA A CA 1
ATOM 1711 C C . ALA A 1 229 ? -2.018 15.440 -18.546 1.00 79.94 229 ALA A C 1
ATOM 1713 O O . ALA A 1 229 ? -1.776 15.697 -17.364 1.00 79.94 229 ALA A O 1
ATOM 1714 N N . PRO A 1 230 ? -1.322 15.999 -19.552 1.00 78.50 230 PRO A N 1
ATOM 1715 C CA . PRO A 1 230 ? -0.236 16.943 -19.319 1.00 78.50 230 PRO A CA 1
ATOM 1716 C C . PRO A 1 230 ? -0.747 18.175 -18.557 1.00 78.50 230 PRO A C 1
ATOM 1718 O O . PRO A 1 230 ? -1.724 18.805 -18.962 1.00 78.50 230 PRO A O 1
ATOM 1721 N N . GLY A 1 231 ? -0.078 18.515 -17.456 1.00 79.19 231 GLY A N 1
ATOM 1722 C CA . GLY A 1 231 ? -0.446 19.610 -16.563 1.00 79.19 231 GLY A CA 1
ATOM 1723 C C . GLY A 1 231 ? 0.569 19.786 -15.436 1.00 79.19 231 GLY A C 1
ATOM 1724 O O . GLY A 1 231 ? 1.537 19.030 -15.329 1.00 79.19 231 GLY A O 1
ATOM 1725 N N . THR A 1 232 ? 0.364 20.800 -14.595 1.00 71.19 232 THR A N 1
ATOM 1726 C CA . THR A 1 232 ? 1.090 20.910 -13.323 1.00 71.19 232 THR A CA 1
ATOM 1727 C C . THR A 1 232 ? 0.830 19.660 -12.490 1.00 71.19 232 THR A C 1
ATOM 1729 O O . THR A 1 232 ? -0.290 19.178 -12.479 1.00 71.19 232 THR A O 1
ATOM 1732 N N . THR A 1 233 ? 1.841 19.126 -11.806 1.00 84.38 233 THR A N 1
ATOM 1733 C CA . THR A 1 233 ? 1.703 17.922 -10.970 1.00 84.38 233 THR A CA 1
ATOM 1734 C C . THR A 1 233 ? 1.671 18.297 -9.495 1.00 84.38 233 THR A C 1
ATOM 1736 O O . THR A 1 233 ? 2.698 18.310 -8.815 1.00 84.38 233 THR A O 1
ATOM 1739 N N . SER A 1 234 ? 0.487 18.624 -8.987 1.00 93.31 234 SER A N 1
ATOM 1740 C CA . SER A 1 234 ? 0.220 18.690 -7.550 1.00 93.31 234 SER A CA 1
ATOM 1741 C C . SER A 1 234 ? 0.222 17.289 -6.926 1.00 93.31 234 SER A C 1
ATOM 1743 O O . SER A 1 234 ? -0.010 16.286 -7.601 1.00 93.31 234 SER A O 1
ATOM 1745 N N . LEU A 1 235 ? 0.419 17.196 -5.606 1.00 91.19 235 LEU A N 1
ATOM 1746 C CA . LEU A 1 235 ? 0.347 15.914 -4.887 1.00 91.19 235 LEU A CA 1
ATOM 1747 C C . LEU A 1 235 ? -1.012 15.213 -5.055 1.00 91.19 235 LEU A C 1
ATOM 1749 O O . LEU A 1 235 ? -1.070 13.986 -5.104 1.00 91.19 235 LEU A O 1
ATOM 1753 N N . ALA A 1 236 ? -2.100 15.981 -5.166 1.00 93.12 236 ALA A N 1
ATOM 1754 C CA . ALA A 1 236 ? -3.434 15.437 -5.401 1.00 93.12 236 ALA A CA 1
ATOM 1755 C C . ALA A 1 236 ? -3.554 14.815 -6.801 1.00 93.12 236 ALA A C 1
ATOM 1757 O O . ALA A 1 236 ? -4.124 13.735 -6.944 1.00 93.12 236 ALA A O 1
ATOM 1758 N N . GLU A 1 237 ? -2.971 15.452 -7.820 1.00 93.25 237 GLU A N 1
ATOM 1759 C CA . GLU A 1 237 ? -2.923 14.906 -9.180 1.00 93.25 237 GLU A CA 1
ATOM 1760 C C . GLU A 1 237 ? -2.048 13.656 -9.253 1.00 93.25 237 GLU A C 1
ATOM 1762 O O . GLU A 1 237 ? -2.467 12.683 -9.869 1.00 93.25 237 GLU A O 1
ATOM 1767 N N . VAL A 1 238 ? -0.897 13.629 -8.567 1.00 94.06 238 VAL A N 1
ATOM 1768 C CA . VAL A 1 238 ? -0.053 12.421 -8.460 1.00 94.06 238 VAL A CA 1
ATOM 1769 C C . VAL A 1 238 ? -0.827 11.279 -7.797 1.00 94.06 238 VAL A C 1
ATOM 1771 O O . VAL A 1 238 ? -0.850 10.166 -8.317 1.00 94.06 238 VAL A O 1
ATOM 1774 N N . SER A 1 239 ? -1.518 11.562 -6.688 1.00 95.25 239 SER A N 1
ATOM 1775 C CA . SER A 1 239 ? -2.358 10.587 -5.980 1.00 95.25 239 SER A CA 1
ATOM 1776 C C . SER A 1 239 ? -3.479 10.033 -6.855 1.00 95.25 239 SER A C 1
ATOM 1778 O O . SER A 1 239 ? -3.732 8.826 -6.853 1.00 95.25 239 SER A O 1
ATOM 1780 N N . ASN A 1 240 ? -4.153 10.899 -7.611 1.00 94.56 240 ASN A N 1
ATOM 1781 C CA . ASN A 1 240 ? -5.212 10.503 -8.531 1.00 94.56 240 ASN A CA 1
ATOM 1782 C C . ASN A 1 240 ? -4.667 9.706 -9.726 1.00 94.56 240 ASN A C 1
ATOM 1784 O O . ASN A 1 240 ? -5.237 8.684 -10.095 1.00 94.56 240 ASN A O 1
ATOM 1788 N N . ALA A 1 241 ? -3.540 10.128 -10.302 1.00 93.69 241 ALA A N 1
ATOM 1789 C CA . ALA A 1 241 ? -2.892 9.433 -11.407 1.00 93.69 241 ALA A CA 1
ATOM 1790 C C . ALA A 1 241 ? -2.435 8.024 -11.000 1.00 93.69 241 ALA A C 1
ATOM 1792 O O . ALA A 1 241 ? -2.708 7.061 -11.713 1.00 93.69 241 ALA A O 1
ATOM 1793 N N . GLY A 1 242 ? -1.840 7.882 -9.812 1.00 94.81 242 GLY A N 1
ATOM 1794 C CA . GLY A 1 242 ? -1.463 6.582 -9.260 1.00 94.81 242 GLY A CA 1
ATOM 1795 C C . GLY A 1 242 ? -2.658 5.656 -9.016 1.00 94.81 242 GLY A C 1
ATOM 1796 O O . GLY A 1 242 ? -2.570 4.453 -9.259 1.00 94.81 242 GLY A O 1
ATOM 1797 N N . GLU A 1 243 ? -3.800 6.200 -8.590 1.00 94.50 243 GLU A N 1
ATOM 1798 C CA . GLU A 1 243 ? -5.042 5.436 -8.444 1.00 94.50 243 GLU A CA 1
ATOM 1799 C C . GLU A 1 243 ? -5.606 4.976 -9.792 1.00 94.50 243 GLU A C 1
ATOM 1801 O O . GLU A 1 243 ? -5.963 3.807 -9.935 1.00 94.50 243 GLU A O 1
ATOM 1806 N N . ILE A 1 244 ? -5.620 5.856 -10.797 1.00 93.06 244 ILE A N 1
ATOM 1807 C CA . ILE A 1 244 ? -6.012 5.506 -12.169 1.00 93.06 244 ILE A CA 1
ATOM 1808 C C . ILE A 1 244 ? -5.099 4.406 -12.718 1.00 93.06 244 ILE A C 1
ATOM 1810 O O . ILE A 1 244 ? -5.599 3.425 -13.263 1.00 93.06 244 ILE A O 1
ATOM 1814 N N . LEU A 1 245 ? -3.782 4.529 -12.532 1.00 93.94 245 LEU A N 1
ATOM 1815 C CA . LEU A 1 245 ? -2.806 3.526 -12.960 1.00 93.94 245 LEU A CA 1
ATOM 1816 C C . LEU A 1 245 ? -3.074 2.161 -12.309 1.00 93.94 245 LEU A C 1
ATOM 1818 O O . LEU A 1 245 ? -3.090 1.140 -12.994 1.00 93.94 245 LEU A O 1
ATOM 1822 N N . MET A 1 246 ? -3.329 2.134 -10.999 1.00 94.62 246 MET A N 1
ATOM 1823 C CA . MET A 1 246 ? -3.658 0.903 -10.277 1.00 94.62 246 MET A CA 1
ATOM 1824 C C . MET A 1 246 ? -4.962 0.273 -10.792 1.00 94.62 246 MET A C 1
ATOM 1826 O O . MET A 1 246 ? -4.996 -0.931 -11.036 1.00 94.62 246 MET A O 1
ATOM 1830 N N . LEU A 1 247 ? -6.009 1.076 -11.018 1.00 93.06 247 LEU A N 1
ATOM 1831 C CA . LEU A 1 247 ? -7.287 0.601 -11.563 1.00 93.06 247 LEU A CA 1
ATOM 1832 C C . LEU A 1 247 ? -7.141 0.058 -12.987 1.00 93.06 247 LEU A C 1
ATOM 1834 O O . LEU A 1 247 ? -7.721 -0.973 -13.314 1.00 93.06 247 LEU A O 1
ATOM 1838 N N . GLN A 1 248 ? -6.362 0.724 -13.837 1.00 91.94 248 GLN A N 1
ATOM 1839 C CA . GLN A 1 248 ? -6.103 0.250 -15.194 1.00 91.94 248 GLN A CA 1
ATOM 1840 C C . GLN A 1 248 ? -5.313 -1.062 -15.185 1.00 91.94 248 GLN A C 1
ATOM 1842 O O . GLN A 1 248 ? -5.669 -1.989 -15.909 1.00 91.94 248 GLN A O 1
ATOM 1847 N N . MET A 1 249 ? -4.288 -1.170 -14.337 1.00 93.94 249 MET A N 1
ATOM 1848 C CA . MET A 1 249 ? -3.534 -2.411 -14.148 1.00 93.94 249 MET A CA 1
ATOM 1849 C C . MET A 1 249 ? -4.452 -3.545 -13.665 1.00 93.94 249 MET A C 1
ATOM 1851 O O . MET A 1 249 ? -4.400 -4.651 -14.199 1.00 93.94 249 MET A O 1
ATOM 1855 N N . GLU A 1 250 ? -5.344 -3.272 -12.711 1.00 92.88 250 GLU A N 1
ATOM 1856 C CA . GLU A 1 250 ? -6.333 -4.239 -12.225 1.00 92.88 250 GLU A CA 1
ATOM 1857 C C . GLU A 1 250 ? -7.306 -4.677 -13.328 1.00 92.88 250 GLU A C 1
ATOM 1859 O O . GLU A 1 250 ? -7.562 -5.871 -13.469 1.00 92.88 250 GLU A O 1
ATOM 1864 N N . GLN A 1 251 ? -7.813 -3.747 -14.143 1.00 91.25 251 GLN A N 1
ATOM 1865 C CA . GLN A 1 251 ? -8.693 -4.054 -15.278 1.00 91.25 251 GLN A CA 1
ATOM 1866 C C . GLN A 1 251 ? -7.998 -4.938 -16.313 1.00 91.25 251 GLN A C 1
ATOM 1868 O O . GLN A 1 251 ? -8.577 -5.915 -16.788 1.00 91.25 251 GLN A O 1
ATOM 1873 N N . VAL A 1 252 ? -6.750 -4.605 -16.641 1.00 91.38 252 VAL A N 1
ATOM 1874 C CA . VAL A 1 252 ? -5.923 -5.362 -17.578 1.00 91.38 252 VAL A CA 1
ATOM 1875 C C . VAL A 1 252 ? -5.709 -6.783 -17.069 1.00 91.38 252 VAL A C 1
ATOM 1877 O O . VAL A 1 252 ? -5.938 -7.731 -17.808 1.00 91.38 252 VAL A O 1
ATOM 1880 N N . VAL A 1 253 ? -5.351 -6.961 -15.800 1.00 93.25 253 VAL A N 1
ATOM 1881 C CA . VAL A 1 253 ? -5.153 -8.302 -15.235 1.00 93.25 253 VAL A CA 1
ATOM 1882 C C . VAL A 1 253 ? -6.473 -9.064 -15.116 1.00 93.25 253 VAL A C 1
ATOM 1884 O O . VAL A 1 253 ? -6.516 -10.247 -15.436 1.00 93.25 253 VAL A O 1
ATOM 1887 N N . SER A 1 254 ? -7.569 -8.388 -14.761 1.00 92.62 254 SER A N 1
ATOM 1888 C CA . SER A 1 254 ? -8.906 -8.995 -14.688 1.00 92.62 254 SER A CA 1
ATOM 1889 C C . SER A 1 254 ? -9.372 -9.536 -16.043 1.00 92.62 254 SER A C 1
ATOM 1891 O O . SER A 1 254 ? -10.013 -10.582 -16.104 1.00 92.62 254 SER A O 1
ATOM 1893 N N . ALA A 1 255 ? -9.007 -8.877 -17.149 1.00 91.81 255 ALA A N 1
ATOM 1894 C CA . ALA A 1 255 ? -9.287 -9.375 -18.498 1.00 91.81 255 ALA A CA 1
ATOM 1895 C C . ALA A 1 255 ? -8.563 -10.699 -18.819 1.00 91.81 255 ALA A C 1
ATOM 1897 O O . ALA A 1 255 ? -8.968 -11.413 -19.738 1.00 91.81 255 ALA A O 1
ATOM 1898 N N . HIS A 1 256 ? -7.525 -11.035 -18.051 1.00 93.56 256 HIS A N 1
ATOM 1899 C CA . HIS A 1 256 ? -6.718 -12.245 -18.174 1.00 93.56 256 HIS A CA 1
ATOM 1900 C C . HIS A 1 256 ? -6.843 -13.185 -16.963 1.00 93.56 256 HIS A C 1
ATOM 1902 O O . HIS A 1 256 ? -6.082 -14.148 -16.863 1.00 93.56 256 HIS A O 1
ATOM 1908 N N . ASP A 1 257 ? -7.811 -12.958 -16.066 1.00 92.94 257 ASP A N 1
ATOM 1909 C CA . ASP A 1 257 ? -7.949 -13.737 -14.830 1.00 92.94 257 ASP A CA 1
ATOM 1910 C C . ASP A 1 257 ? -8.071 -15.239 -15.125 1.00 92.94 257 ASP A C 1
ATOM 1912 O O . ASP A 1 257 ? -7.318 -16.032 -14.577 1.00 92.94 257 ASP A O 1
ATOM 1916 N N . LEU A 1 258 ? -8.891 -15.642 -16.104 1.00 93.88 258 LEU A N 1
ATOM 1917 C CA . LEU A 1 258 ? -9.035 -17.057 -16.470 1.00 93.88 258 LEU A CA 1
ATOM 1918 C C . LEU A 1 258 ? -7.702 -17.724 -16.873 1.00 93.88 258 LEU A C 1
ATOM 1920 O O . LEU A 1 258 ? -7.451 -18.865 -16.493 1.00 93.88 258 LEU A O 1
ATOM 1924 N N . GLU A 1 259 ? -6.839 -17.034 -17.626 1.00 94.88 259 GLU A N 1
ATOM 1925 C CA . GLU A 1 259 ? -5.528 -17.556 -18.055 1.00 94.88 259 GLU A CA 1
ATOM 1926 C C . GLU A 1 259 ? -4.579 -17.730 -16.859 1.00 94.88 259 GLU A C 1
ATOM 1928 O O . GLU A 1 259 ? -3.851 -18.725 -16.774 1.00 94.88 259 GLU A O 1
ATOM 1933 N N . ILE A 1 260 ? -4.627 -16.791 -15.912 1.00 94.62 260 ILE A N 1
ATOM 1934 C CA . ILE A 1 260 ? -3.861 -16.837 -14.663 1.00 94.62 260 ILE A CA 1
ATOM 1935 C C . ILE A 1 260 ? -4.374 -17.977 -13.774 1.00 94.62 260 ILE A C 1
ATOM 1937 O O . ILE A 1 260 ? -3.583 -18.808 -13.327 1.00 94.62 260 ILE A O 1
ATOM 1941 N N . GLN A 1 261 ? -5.690 -18.079 -13.573 1.00 93.56 261 GLN A N 1
ATOM 1942 C CA . GLN A 1 261 ? -6.308 -19.125 -12.754 1.00 93.56 261 GLN A CA 1
ATOM 1943 C C . GLN A 1 261 ? -6.015 -20.525 -13.300 1.00 93.56 261 GLN A C 1
ATOM 1945 O O . GLN A 1 261 ? -5.695 -21.425 -12.529 1.00 93.56 261 GLN A O 1
ATOM 1950 N N . VAL A 1 262 ? -6.050 -20.722 -14.624 1.00 94.81 262 VAL A N 1
ATOM 1951 C CA . VAL A 1 262 ? -5.695 -22.010 -15.248 1.00 94.81 262 VAL A CA 1
ATOM 1952 C C . VAL A 1 262 ? -4.242 -22.393 -14.953 1.00 94.81 262 VAL A C 1
ATOM 1954 O O . VAL A 1 262 ? -3.970 -23.556 -14.651 1.00 94.81 262 VAL A O 1
ATOM 1957 N N . GLN A 1 263 ? -3.309 -21.439 -14.990 1.00 94.25 263 GLN A N 1
ATOM 1958 C CA . GLN A 1 263 ? -1.905 -21.697 -14.652 1.00 94.25 263 GLN A CA 1
ATOM 1959 C C . GLN A 1 263 ? -1.728 -22.058 -13.175 1.00 94.25 263 GLN A C 1
ATOM 1961 O O . GLN A 1 263 ? -1.067 -23.053 -12.867 1.00 94.25 263 GLN A O 1
ATOM 1966 N N . LEU A 1 264 ? -2.349 -21.297 -12.268 1.00 93.12 264 LEU A N 1
ATOM 1967 C CA . LEU A 1 264 ? -2.292 -21.557 -10.826 1.00 93.12 264 LEU A CA 1
ATOM 1968 C C . LEU A 1 264 ? -2.923 -22.910 -10.473 1.00 93.12 264 LEU A C 1
ATOM 1970 O O . LEU A 1 264 ? -2.325 -23.707 -9.752 1.00 93.12 264 LEU A O 1
ATOM 1974 N N . ALA A 1 265 ? -4.084 -23.216 -11.047 1.00 91.38 265 ALA A N 1
ATOM 1975 C CA . ALA A 1 265 ? -4.761 -24.488 -10.855 1.00 91.38 265 ALA A CA 1
ATOM 1976 C C . ALA A 1 265 ? -3.977 -25.674 -11.425 1.00 91.38 265 ALA A C 1
ATOM 1978 O O . ALA A 1 265 ? -3.863 -26.711 -10.772 1.00 91.38 265 ALA A O 1
ATOM 1979 N N . SER A 1 266 ? -3.407 -25.528 -12.626 1.00 92.25 266 SER A N 1
ATOM 1980 C CA . SER A 1 266 ? -2.539 -26.550 -13.215 1.00 92.25 266 SER A CA 1
ATOM 1981 C C . SER A 1 266 ? -1.364 -26.844 -12.284 1.00 92.25 266 SER A C 1
ATOM 1983 O O . SER A 1 266 ? -1.099 -28.007 -11.980 1.00 92.25 266 SER A O 1
ATOM 1985 N N . LEU A 1 267 ? -0.710 -25.804 -11.763 1.00 90.69 267 LEU A N 1
ATOM 1986 C CA . LEU A 1 267 ? 0.400 -25.945 -10.825 1.00 90.69 267 LEU A CA 1
ATOM 1987 C C . LEU A 1 267 ? -0.025 -26.637 -9.518 1.00 90.69 267 LEU A C 1
ATOM 1989 O O . LEU A 1 267 ? 0.655 -27.554 -9.056 1.00 90.69 267 LEU A O 1
ATOM 1993 N N . ALA A 1 268 ? -1.167 -26.244 -8.954 1.00 88.94 268 ALA A N 1
ATOM 1994 C CA . ALA A 1 268 ? -1.719 -26.852 -7.748 1.00 88.94 268 ALA A CA 1
ATOM 1995 C C . ALA A 1 268 ? -2.120 -28.324 -7.957 1.00 88.94 268 ALA A C 1
ATOM 1997 O O . ALA A 1 268 ? -1.907 -29.152 -7.077 1.00 88.94 268 ALA A O 1
ATOM 1998 N N . SER A 1 269 ? -2.638 -28.689 -9.134 1.00 87.38 269 SER A N 1
ATOM 1999 C CA . SER A 1 269 ? -3.022 -30.075 -9.444 1.00 87.38 269 SER A CA 1
ATOM 2000 C C . SER A 1 269 ? -1.822 -31.020 -9.574 1.00 87.38 269 SER A C 1
ATOM 2002 O O . SER A 1 269 ? -1.903 -32.192 -9.212 1.00 87.38 269 SER A O 1
ATOM 2004 N N . GLN A 1 270 ? -0.684 -30.512 -10.054 1.00 84.19 270 GLN A N 1
ATOM 2005 C CA . GLN A 1 270 ? 0.539 -31.298 -10.230 1.00 84.19 270 GLN A CA 1
ATOM 2006 C C . GLN A 1 270 ? 1.247 -31.587 -8.903 1.00 84.19 270 GLN A C 1
ATOM 2008 O O . GLN A 1 270 ? 2.056 -32.513 -8.811 1.00 84.19 270 GLN A O 1
ATOM 2013 N N . ARG A 1 271 ? 0.980 -30.785 -7.870 1.00 77.38 271 ARG A N 1
ATOM 2014 C CA . ARG A 1 271 ? 1.719 -30.808 -6.610 1.00 77.38 271 ARG A CA 1
ATOM 2015 C C . ARG A 1 271 ? 0.738 -30.823 -5.450 1.00 77.38 271 ARG A C 1
ATOM 2017 O O . ARG A 1 271 ? 0.144 -29.808 -5.118 1.00 77.38 271 ARG A O 1
ATOM 2024 N N . PHE A 1 272 ? 0.614 -31.974 -4.789 1.00 68.00 272 PHE A N 1
ATOM 2025 C CA . PHE A 1 272 ? -0.202 -32.088 -3.582 1.00 68.00 272 PHE A CA 1
ATOM 2026 C C . PHE A 1 272 ? 0.218 -31.042 -2.544 1.00 68.00 272 PHE A C 1
ATOM 2028 O O . PHE A 1 272 ? 1.326 -31.108 -2.002 1.00 68.00 272 PHE A O 1
ATOM 2035 N N . ALA A 1 273 ? -0.693 -30.116 -2.247 1.00 63.25 273 ALA A N 1
ATOM 2036 C CA . ALA A 1 273 ? -0.586 -29.193 -1.132 1.00 63.25 273 ALA A CA 1
ATOM 2037 C C . ALA A 1 273 ? -0.517 -30.002 0.171 1.00 63.25 273 ALA A C 1
ATOM 2039 O O . ALA A 1 273 ? -1.525 -30.453 0.712 1.00 63.25 273 ALA A O 1
ATOM 2040 N N . LYS A 1 274 ? 0.696 -30.241 0.669 1.00 73.00 274 LYS A N 1
ATOM 2041 C CA . LYS A 1 274 ? 0.905 -30.731 2.031 1.00 73.00 274 LYS A CA 1
ATOM 2042 C C . LYS A 1 274 ? 1.110 -29.522 2.939 1.00 73.00 274 LYS A C 1
ATOM 2044 O O . LYS A 1 274 ? 1.913 -28.648 2.625 1.00 73.00 274 LYS A O 1
ATOM 2049 N N . ASN A 1 275 ? 0.437 -29.521 4.087 1.00 80.81 275 ASN A N 1
ATOM 2050 C CA . ASN A 1 275 ? 0.704 -28.621 5.216 1.00 80.81 275 ASN A CA 1
ATOM 2051 C C . ASN A 1 275 ? 0.407 -27.129 4.955 1.00 80.81 275 ASN A C 1
ATOM 2053 O O . ASN A 1 275 ? 1.265 -26.291 5.226 1.00 80.81 275 ASN A O 1
ATOM 2057 N N . ASN A 1 276 ? -0.781 -26.783 4.439 1.00 86.31 276 ASN A N 1
ATOM 2058 C CA . ASN A 1 276 ? -1.183 -25.388 4.164 1.00 86.31 276 ASN A CA 1
ATOM 2059 C C . ASN A 1 276 ? -0.186 -24.635 3.268 1.00 86.31 276 ASN A C 1
ATOM 2061 O O . ASN A 1 276 ? 0.051 -23.440 3.446 1.00 86.31 276 ASN A O 1
ATOM 2065 N N . ARG A 1 277 ? 0.440 -25.346 2.326 1.00 88.38 277 ARG A N 1
ATOM 2066 C CA . ARG A 1 277 ? 1.366 -24.759 1.361 1.00 88.38 277 ARG A CA 1
ATOM 2067 C C . ARG A 1 277 ? 0.761 -24.727 -0.021 1.00 88.38 277 ARG A C 1
ATOM 2069 O O . ARG A 1 277 ? 0.114 -25.678 -0.450 1.00 88.38 277 ARG A O 1
ATOM 2076 N N . VAL A 1 278 ? 1.040 -23.638 -0.709 1.00 90.44 278 VAL A N 1
ATOM 2077 C CA . VAL A 1 278 ? 0.477 -23.300 -2.004 1.00 90.44 278 VAL A CA 1
ATOM 2078 C C . VAL A 1 278 ? 1.643 -23.114 -2.975 1.00 90.44 278 VAL A C 1
ATOM 2080 O O . VAL A 1 278 ? 2.547 -22.331 -2.675 1.00 90.44 278 VAL A O 1
ATOM 2083 N N . PRO A 1 279 ? 1.716 -23.859 -4.091 1.00 92.44 279 PRO A N 1
ATOM 2084 C CA . PRO A 1 279 ? 2.790 -23.668 -5.054 1.00 92.44 279 PRO A CA 1
ATOM 2085 C C . PRO A 1 279 ? 2.621 -22.329 -5.786 1.00 92.44 279 PRO A C 1
ATOM 2087 O O . PRO A 1 279 ? 1.509 -21.937 -6.134 1.00 92.44 279 PRO A O 1
ATOM 2090 N N . ILE A 1 280 ? 3.722 -21.622 -6.029 1.00 92.88 280 ILE A N 1
ATOM 2091 C CA . ILE A 1 280 ? 3.735 -20.375 -6.801 1.00 92.88 280 ILE A CA 1
ATOM 2092 C C . ILE A 1 280 ? 4.578 -20.569 -8.063 1.00 92.88 280 ILE A C 1
ATOM 2094 O O . ILE A 1 280 ? 5.670 -21.146 -7.988 1.00 92.88 280 ILE A O 1
ATOM 2098 N N . PRO A 1 281 ? 4.103 -20.116 -9.234 1.00 93.31 281 PRO A N 1
ATOM 2099 C CA . PRO A 1 281 ? 4.894 -20.218 -10.450 1.00 93.31 281 PRO A CA 1
ATOM 2100 C C . PRO A 1 281 ? 6.126 -19.299 -10.376 1.00 93.31 281 PRO A C 1
ATOM 2102 O O . PRO A 1 281 ? 6.207 -18.385 -9.549 1.00 93.31 281 PRO A O 1
ATOM 2105 N N . SER A 1 282 ? 7.129 -19.558 -11.214 1.00 92.44 282 SER A N 1
ATOM 2106 C CA . SER A 1 282 ? 8.263 -18.644 -11.420 1.00 92.44 282 SER A CA 1
ATOM 2107 C C . SER A 1 282 ? 7.864 -17.432 -12.259 1.00 92.44 282 SER A C 1
ATOM 2109 O O . SER A 1 282 ? 8.271 -16.310 -11.964 1.00 92.44 282 SER A O 1
ATOM 2111 N N . GLU A 1 283 ? 7.018 -17.660 -13.260 1.00 94.94 283 GLU A N 1
ATOM 2112 C CA . GLU A 1 283 ? 6.497 -16.665 -14.189 1.00 94.94 283 GLU A CA 1
ATOM 2113 C C . GLU A 1 283 ? 5.026 -16.962 -14.525 1.00 94.94 283 GLU A C 1
ATOM 2115 O O . GLU A 1 283 ? 4.601 -18.117 -14.528 1.00 94.94 283 GLU A O 1
ATOM 2120 N N . LEU A 1 284 ? 4.248 -15.921 -14.816 1.00 94.94 284 LEU A N 1
ATOM 2121 C CA . LEU A 1 284 ? 2.909 -16.027 -15.387 1.00 94.94 284 LEU A CA 1
ATOM 2122 C C . LEU A 1 284 ? 2.973 -15.681 -16.868 1.00 94.94 284 LEU A C 1
ATOM 2124 O O . LEU A 1 284 ? 3.404 -14.592 -17.256 1.00 94.94 284 LEU A O 1
ATOM 2128 N N . ARG A 1 285 ? 2.521 -16.610 -17.704 1.00 94.88 285 ARG A N 1
ATOM 2129 C CA . ARG A 1 285 ? 2.437 -16.418 -19.150 1.00 94.88 285 ARG A CA 1
ATOM 2130 C C . ARG A 1 285 ? 1.070 -15.862 -19.457 1.00 94.88 285 ARG A C 1
ATOM 2132 O O . ARG A 1 285 ? 0.089 -16.595 -19.445 1.00 94.88 285 ARG A O 1
ATOM 2139 N N . VAL A 1 286 ? 1.009 -14.555 -19.648 1.00 92.06 286 VAL A N 1
ATOM 2140 C CA . VAL A 1 286 ? -0.235 -13.878 -19.984 1.00 92.06 286 VAL A CA 1
ATOM 2141 C C . VAL A 1 286 ? -0.122 -13.389 -21.410 1.00 92.06 286 VAL A C 1
ATOM 2143 O O . VAL A 1 286 ? 0.829 -12.695 -21.774 1.00 92.06 286 VAL A O 1
ATOM 2146 N N . SER A 1 287 ? -1.091 -13.774 -22.228 1.00 89.50 287 SER A N 1
ATOM 2147 C CA . SER A 1 287 ? -1.134 -13.424 -23.636 1.00 89.50 287 SER A CA 1
ATOM 2148 C C . SER A 1 287 ? -1.593 -11.978 -23.793 1.00 89.50 287 SER A C 1
ATOM 2150 O O . SER A 1 287 ? -2.696 -11.742 -24.291 1.00 89.50 287 SER A O 1
ATOM 2152 N N . TRP A 1 288 ? -0.771 -11.008 -23.370 1.00 84.12 288 TRP A N 1
ATOM 2153 C CA . TRP A 1 288 ? -1.036 -9.582 -23.557 1.00 84.12 288 TRP A CA 1
ATOM 2154 C C . TRP A 1 288 ? -1.098 -9.297 -25.049 1.00 84.12 288 TRP A C 1
ATOM 2156 O O . TRP A 1 288 ? -0.107 -8.996 -25.715 1.00 84.12 288 TRP A O 1
ATOM 2166 N N . ARG A 1 289 ? -2.289 -9.437 -25.621 1.00 66.19 289 ARG A N 1
ATOM 2167 C CA . ARG A 1 289 ? -2.534 -8.973 -26.968 1.00 66.19 289 ARG A CA 1
ATOM 2168 C C . ARG A 1 289 ? -2.481 -7.466 -26.848 1.00 66.19 289 ARG A C 1
ATOM 2170 O O . ARG A 1 289 ? -3.461 -6.854 -26.430 1.00 66.19 289 ARG A O 1
ATOM 2177 N N . TYR A 1 290 ? -1.338 -6.879 -27.212 1.00 62.34 290 TYR A N 1
ATOM 2178 C CA . TYR A 1 290 ? -1.317 -5.515 -27.712 1.00 62.34 290 TYR A CA 1
ATOM 2179 C C . TYR A 1 290 ? -2.427 -5.493 -28.741 1.00 62.34 290 TYR A C 1
ATOM 2181 O O . TYR A 1 290 ? -2.323 -6.143 -29.786 1.00 62.34 290 TYR A O 1
ATOM 2189 N N . SER A 1 291 ? -3.560 -4.900 -28.382 1.00 51.19 291 SER A N 1
ATOM 2190 C CA . SER A 1 291 ? -4.655 -4.787 -29.316 1.00 51.19 291 SER A CA 1
ATOM 2191 C C . SER A 1 291 ? -4.094 -3.887 -30.403 1.00 51.19 291 SER A C 1
ATOM 2193 O O . SER A 1 291 ? -4.068 -2.674 -30.251 1.00 51.19 291 SER A O 1
ATOM 2195 N N . LEU A 1 292 ? -3.577 -4.481 -31.481 1.00 50.84 292 LEU A N 1
ATOM 2196 C CA . LEU A 1 292 ? -3.081 -3.775 -32.663 1.00 50.84 292 LEU A CA 1
ATOM 2197 C C . LEU A 1 292 ? -4.176 -2.884 -33.276 1.00 50.84 292 LEU A C 1
ATOM 2199 O O . LEU A 1 292 ? -3.902 -2.063 -34.141 1.00 50.84 292 LEU A O 1
ATOM 2203 N N . ASN A 1 293 ? -5.413 -3.035 -32.797 1.00 52.38 293 ASN A N 1
ATOM 2204 C CA . ASN A 1 293 ? -6.574 -2.235 -33.136 1.00 52.38 293 ASN A CA 1
ATOM 2205 C C . ASN A 1 293 ? -6.783 -1.033 -32.199 1.00 52.38 293 ASN A C 1
ATOM 2207 O O . ASN A 1 293 ? -7.763 -0.309 -32.377 1.00 52.38 293 ASN A O 1
ATOM 2211 N N . GLN A 1 294 ? -5.932 -0.815 -31.190 1.00 56.47 294 GLN A N 1
ATOM 2212 C CA . GLN A 1 294 ? -5.983 0.412 -30.406 1.00 56.47 294 GLN A CA 1
ATOM 2213 C C . GLN A 1 294 ? -5.501 1.545 -31.324 1.00 56.47 294 GLN A C 1
ATOM 2215 O O . GLN A 1 294 ? -4.408 1.446 -31.886 1.00 56.47 294 GLN A O 1
ATOM 2220 N N . PRO A 1 295 ? -6.332 2.572 -31.575 1.00 56.38 295 PRO A N 1
ATOM 2221 C CA . PRO A 1 295 ? -6.007 3.611 -32.538 1.00 56.38 295 PRO A CA 1
ATOM 2222 C C . PRO A 1 295 ? -4.659 4.228 -32.168 1.00 56.38 295 PRO A C 1
ATOM 2224 O O . PRO A 1 295 ? -4.477 4.694 -31.047 1.00 56.38 295 PRO A O 1
ATOM 2227 N N . THR A 1 296 ? -3.737 4.250 -33.131 1.00 54.88 296 THR A N 1
ATOM 2228 C CA . THR A 1 296 ? -2.330 4.699 -33.046 1.00 54.88 296 THR A CA 1
ATOM 2229 C C . THR A 1 296 ? -2.124 6.126 -32.526 1.00 54.88 296 THR A C 1
ATOM 2231 O O . THR A 1 296 ? -1.006 6.629 -32.506 1.00 54.88 296 THR A O 1
ATOM 2234 N N . ASN A 1 297 ? -3.197 6.806 -32.136 1.00 56.84 297 ASN A N 1
ATOM 2235 C CA . ASN A 1 297 ? -3.184 8.177 -31.666 1.00 56.84 297 ASN A CA 1
ATOM 2236 C C . ASN A 1 297 ? -2.952 8.277 -30.150 1.00 56.84 297 ASN A C 1
ATOM 2238 O O . ASN A 1 297 ? -2.698 9.376 -29.669 1.00 56.84 297 ASN A O 1
ATOM 2242 N N . SER A 1 298 ? -3.015 7.172 -29.393 1.00 55.84 298 SER A N 1
ATOM 2243 C CA . SER A 1 298 ? -2.586 7.159 -27.990 1.00 55.84 298 SER A CA 1
ATOM 2244 C C . SER A 1 298 ? -1.133 6.697 -27.894 1.00 55.84 298 SER A C 1
ATOM 2246 O O . SER A 1 298 ? -0.847 5.504 -27.914 1.00 55.84 298 SER A O 1
ATOM 2248 N N . THR A 1 299 ? -0.208 7.645 -27.759 1.00 58.88 299 THR A N 1
ATOM 2249 C CA . THR A 1 299 ? 1.214 7.409 -27.442 1.00 58.88 299 THR A CA 1
ATOM 2250 C C . THR A 1 299 ? 1.443 6.882 -26.019 1.00 58.88 299 THR A C 1
ATOM 2252 O O . THR A 1 299 ? 2.587 6.717 -25.601 1.00 58.88 299 THR A O 1
ATOM 2255 N N . SER A 1 300 ? 0.380 6.626 -25.251 1.00 67.25 300 SER A N 1
ATOM 2256 C CA . SER A 1 300 ? 0.481 6.103 -23.895 1.00 67.25 300 SER A CA 1
ATOM 2257 C C . SER A 1 300 ? 0.890 4.636 -23.922 1.00 67.25 300 SER A C 1
ATOM 2259 O O . SER A 1 300 ? 0.202 3.793 -24.500 1.00 67.25 300 SER A O 1
ATOM 2261 N N . VAL A 1 301 ? 1.993 4.343 -23.248 1.00 67.62 301 VAL A N 1
ATOM 2262 C CA . VAL A 1 301 ? 2.431 2.985 -22.929 1.00 67.62 301 VAL A CA 1
ATOM 2263 C C . VAL A 1 301 ? 1.278 2.253 -22.223 1.00 67.62 301 VAL A C 1
ATOM 2265 O O . VAL A 1 301 ? 0.547 2.852 -21.441 1.00 67.62 301 VAL A O 1
ATOM 2268 N N . PRO A 1 302 ? 1.019 0.979 -22.512 1.00 72.81 302 PRO A N 1
ATOM 2269 C CA . PRO A 1 302 ? -0.017 0.257 -21.791 1.00 72.81 302 PRO A CA 1
ATOM 2270 C C . PRO A 1 302 ? 0.395 0.006 -20.322 1.00 72.81 302 PRO A C 1
ATOM 2272 O O . PRO A 1 302 ? 1.555 -0.328 -20.071 1.00 72.81 302 PRO A O 1
ATOM 2275 N N . PRO A 1 303 ? -0.535 0.112 -19.352 1.00 85.50 303 PRO A N 1
ATOM 2276 C CA . PRO A 1 303 ? -0.272 -0.025 -17.914 1.00 85.50 303 PRO A CA 1
ATOM 2277 C C . PRO A 1 303 ? -0.157 -1.501 -17.488 1.00 85.50 303 PRO A C 1
ATOM 2279 O O . PRO A 1 303 ? -0.837 -1.964 -16.569 1.00 85.50 303 PRO A O 1
ATOM 2282 N N . PHE A 1 304 ? 0.650 -2.277 -18.214 1.00 91.62 304 PHE A N 1
ATOM 2283 C CA . PHE A 1 304 ? 0.867 -3.690 -17.924 1.00 91.62 304 PHE A CA 1
ATOM 2284 C C . PHE A 1 304 ? 1.734 -3.860 -16.672 1.00 91.62 304 PHE A C 1
ATOM 2286 O O . PHE A 1 304 ? 2.741 -3.159 -16.522 1.00 91.62 304 PHE A O 1
ATOM 2293 N N . PRO A 1 305 ? 1.410 -4.826 -15.793 1.00 95.31 305 PRO A N 1
ATOM 2294 C CA . PRO A 1 305 ? 2.289 -5.149 -14.686 1.00 95.31 305 PRO A CA 1
ATOM 2295 C C . PRO A 1 305 ? 3.619 -5.677 -15.217 1.00 95.31 305 PRO A C 1
ATOM 2297 O O . PRO A 1 305 ? 3.671 -6.550 -16.080 1.00 95.31 305 PRO A O 1
ATOM 2300 N N . SER A 1 306 ? 4.708 -5.175 -14.650 1.00 94.94 306 SER A N 1
ATOM 2301 C CA . SER A 1 306 ? 6.046 -5.700 -14.933 1.00 94.94 306 SER A CA 1
ATOM 2302 C C . SER A 1 306 ? 6.327 -7.004 -14.184 1.00 94.94 306 SER A C 1
ATOM 2304 O O . SER A 1 306 ? 7.173 -7.778 -14.612 1.00 94.94 306 SER A O 1
ATOM 2306 N N . HIS A 1 307 ? 5.678 -7.200 -13.031 1.00 95.94 307 HIS A N 1
ATOM 2307 C CA . HIS A 1 307 ? 5.908 -8.299 -12.095 1.00 95.94 307 HIS A CA 1
ATOM 2308 C C . HIS A 1 307 ? 4.596 -8.626 -11.369 1.00 95.94 307 HIS A C 1
ATOM 2310 O O . HIS A 1 307 ? 3.694 -7.789 -11.274 1.00 95.94 307 HIS A O 1
ATOM 2316 N N . PHE A 1 308 ? 4.527 -9.815 -10.780 1.00 97.12 308 PHE A N 1
ATOM 2317 C CA . PHE A 1 308 ? 3.536 -10.162 -9.766 1.00 97.12 308 PHE A CA 1
ATOM 2318 C C . PHE A 1 308 ? 4.222 -10.438 -8.431 1.00 97.12 308 PHE A C 1
ATOM 2320 O O . PHE A 1 308 ? 5.273 -11.072 -8.388 1.00 97.12 308 PHE A O 1
ATOM 2327 N N . LEU A 1 309 ? 3.612 -10.010 -7.329 1.00 97.31 309 LEU A N 1
ATOM 2328 C CA . LEU A 1 309 ? 4.009 -10.419 -5.985 1.00 97.31 309 LEU A CA 1
ATOM 2329 C C . LEU A 1 309 ? 3.086 -11.527 -5.485 1.00 97.31 309 LEU A C 1
ATOM 2331 O O . LEU A 1 309 ? 1.875 -11.343 -5.441 1.00 97.31 309 LEU A O 1
ATOM 2335 N N . ALA A 1 310 ? 3.664 -12.641 -5.056 1.00 96.75 310 ALA A N 1
ATOM 2336 C CA . ALA A 1 310 ? 3.013 -13.641 -4.228 1.00 96.75 310 ALA A CA 1
ATOM 2337 C C . ALA A 1 310 ? 3.179 -13.238 -2.759 1.00 96.75 310 ALA A C 1
ATOM 2339 O O . ALA A 1 310 ? 4.216 -13.488 -2.143 1.00 96.75 310 ALA A O 1
ATOM 2340 N N . VAL A 1 311 ? 2.173 -12.560 -2.214 1.00 97.19 311 VAL A N 1
ATOM 2341 C CA . VAL A 1 311 ? 2.182 -12.032 -0.849 1.00 97.19 311 VAL A CA 1
ATOM 2342 C C . VAL A 1 311 ? 1.738 -13.125 0.112 1.00 97.19 311 VAL A C 1
ATOM 2344 O O . VAL A 1 311 ? 0.625 -13.639 -0.004 1.00 97.19 311 VAL A O 1
ATOM 2347 N N . CYS A 1 312 ? 2.604 -13.483 1.055 1.00 96.19 312 CYS A N 1
ATOM 2348 C CA . CYS A 1 312 ? 2.408 -14.608 1.970 1.00 96.19 312 CYS A CA 1
ATOM 2349 C C . CYS A 1 312 ? 2.952 -14.286 3.370 1.00 96.19 312 CYS A C 1
ATOM 2351 O O . CYS A 1 312 ? 3.663 -13.302 3.559 1.00 96.19 312 CYS A O 1
ATOM 2353 N N . LYS A 1 313 ? 2.619 -15.109 4.374 1.00 94.06 313 LYS A N 1
ATOM 2354 C CA . LYS A 1 313 ? 3.067 -14.886 5.763 1.00 94.06 313 LYS A CA 1
ATOM 2355 C C . LYS A 1 313 ? 4.550 -15.189 5.973 1.00 94.06 313 LYS A C 1
ATOM 2357 O O . LYS A 1 313 ? 5.245 -14.511 6.731 1.00 94.06 313 LYS A O 1
ATOM 2362 N N . ARG A 1 314 ? 5.026 -16.260 5.344 1.00 89.44 314 ARG A N 1
ATOM 2363 C CA . ARG A 1 314 ? 6.396 -16.751 5.469 1.00 89.44 314 ARG A CA 1
ATOM 2364 C C . ARG A 1 314 ? 6.884 -17.235 4.130 1.00 89.44 314 ARG A C 1
ATOM 2366 O O . ARG A 1 314 ? 6.149 -17.919 3.415 1.00 89.44 314 ARG A O 1
ATOM 2373 N N . SER A 1 315 ? 8.149 -16.923 3.870 1.00 79.88 315 SER A N 1
ATOM 2374 C CA . SER A 1 315 ? 8.830 -17.504 2.734 1.00 79.88 315 SER A CA 1
ATOM 2375 C C . SER A 1 315 ? 9.134 -18.972 2.996 1.00 79.88 315 SER A C 1
ATOM 2377 O O . SER A 1 315 ? 9.481 -19.337 4.128 1.00 79.88 315 SER A O 1
ATOM 2379 N N . CYS A 1 316 ? 8.969 -19.823 1.983 1.00 72.38 316 CYS A N 1
ATOM 2380 C CA . CYS A 1 316 ? 9.393 -21.212 2.095 1.00 72.38 316 CYS A CA 1
ATOM 2381 C C . CYS A 1 316 ? 10.688 -21.489 1.344 1.00 72.38 316 CYS A C 1
ATOM 2383 O O . CYS A 1 316 ? 10.984 -20.909 0.303 1.00 72.38 316 CYS A O 1
ATOM 2385 N N . MET A 1 317 ? 11.434 -22.456 1.872 1.00 69.50 317 MET A N 1
ATOM 2386 C CA . MET A 1 317 ? 12.622 -22.977 1.216 1.00 69.50 317 MET A CA 1
ATOM 2387 C C . MET A 1 317 ? 12.264 -23.549 -0.164 1.00 69.50 317 MET A C 1
ATOM 2389 O O . MET A 1 317 ? 11.209 -24.185 -0.299 1.00 69.50 317 MET A O 1
ATOM 2393 N N . PRO A 1 318 ? 13.140 -23.374 -1.169 1.00 70.25 318 PRO A N 1
ATOM 2394 C CA . PRO A 1 318 ? 12.971 -24.024 -2.460 1.00 70.25 318 PRO A CA 1
ATOM 2395 C C . PRO A 1 318 ? 12.862 -25.541 -2.253 1.00 70.25 318 PRO A C 1
ATOM 2397 O O . PRO A 1 318 ? 13.691 -26.139 -1.565 1.00 70.25 318 PRO A O 1
ATOM 2400 N N . LEU A 1 319 ? 11.811 -26.155 -2.807 1.00 65.62 319 LEU A N 1
ATOM 2401 C CA . LEU A 1 319 ? 11.744 -27.612 -2.901 1.00 65.62 319 LEU A CA 1
ATOM 2402 C C . LEU A 1 319 ? 12.747 -28.097 -3.956 1.00 65.62 319 LEU A C 1
ATOM 2404 O O . LEU A 1 319 ? 13.113 -27.350 -4.860 1.00 65.62 319 LEU A O 1
ATOM 2408 N N . GLU A 1 320 ? 13.139 -29.368 -3.859 1.00 66.25 320 GLU A N 1
ATOM 2409 C CA . GLU A 1 320 ? 14.135 -30.033 -4.721 1.00 66.25 320 GLU A CA 1
ATOM 2410 C C . GLU A 1 320 ? 13.818 -29.991 -6.236 1.00 66.25 320 GLU A C 1
ATOM 2412 O O . GLU A 1 320 ? 14.692 -30.295 -7.038 1.00 66.25 320 GLU A O 1
ATOM 2417 N N . ASP A 1 321 ? 12.620 -29.544 -6.634 1.00 66.44 321 ASP A N 1
ATOM 2418 C CA . ASP A 1 321 ? 12.113 -29.552 -8.014 1.00 66.44 321 ASP A CA 1
ATOM 2419 C C . ASP A 1 321 ? 11.841 -28.146 -8.601 1.00 66.44 321 ASP A C 1
ATOM 2421 O O . ASP A 1 321 ? 10.929 -27.987 -9.412 1.00 66.44 321 ASP A O 1
ATOM 2425 N N . GLU A 1 322 ? 12.552 -27.102 -8.161 1.00 76.12 322 GLU A N 1
ATOM 2426 C CA . GLU A 1 322 ? 12.432 -25.700 -8.641 1.00 76.12 322 GLU A CA 1
ATOM 2427 C C . GLU A 1 322 ? 11.065 -25.012 -8.415 1.00 76.12 322 GLU A C 1
ATOM 2429 O O . GLU A 1 322 ? 10.965 -23.783 -8.465 1.00 76.12 322 GLU A O 1
ATOM 2434 N N . VAL A 1 323 ? 10.005 -25.761 -8.097 1.00 82.94 323 VAL A N 1
ATOM 2435 C CA . VAL A 1 323 ? 8.693 -25.213 -7.750 1.00 82.94 323 VAL A CA 1
ATOM 2436 C C . VAL A 1 323 ? 8.754 -24.622 -6.349 1.00 82.94 323 VAL A C 1
ATOM 2438 O O . VAL A 1 323 ? 8.908 -25.325 -5.345 1.00 82.94 323 VAL A O 1
ATOM 2441 N N . ARG A 1 324 ? 8.587 -23.305 -6.276 1.00 89.44 324 ARG A N 1
ATOM 2442 C CA . ARG A 1 324 ? 8.477 -22.585 -5.010 1.00 89.44 324 ARG A CA 1
ATOM 2443 C C . ARG A 1 324 ? 7.103 -22.843 -4.403 1.00 89.44 324 ARG A C 1
ATOM 2445 O O . ARG A 1 324 ? 6.093 -22.870 -5.100 1.00 89.44 324 ARG A O 1
ATOM 2452 N N . THR A 1 325 ? 7.064 -23.033 -3.092 1.00 90.75 325 THR A N 1
ATOM 2453 C CA . THR A 1 325 ? 5.813 -23.145 -2.331 1.00 90.75 325 THR A CA 1
ATOM 2454 C C . THR A 1 325 ? 5.801 -22.067 -1.269 1.00 90.75 325 THR A C 1
ATOM 2456 O O . THR A 1 325 ? 6.861 -21.694 -0.787 1.00 90.75 325 THR A O 1
ATOM 2459 N N . VAL A 1 326 ? 4.630 -21.565 -0.902 1.00 91.94 326 VAL A N 1
ATOM 2460 C CA . VAL A 1 326 ? 4.471 -20.531 0.128 1.00 91.94 326 VAL A CA 1
ATOM 2461 C C . VAL A 1 326 ? 3.392 -20.935 1.121 1.00 91.94 326 VAL A C 1
ATOM 2463 O O . VAL A 1 326 ? 2.573 -21.804 0.829 1.00 91.94 326 VAL A O 1
ATOM 2466 N N . GLU A 1 327 ? 3.390 -20.333 2.307 1.00 91.38 327 GLU A N 1
ATOM 2467 C CA . GLU A 1 327 ? 2.338 -20.559 3.304 1.00 91.38 327 GLU A CA 1
ATOM 2468 C C . GLU A 1 327 ? 1.018 -19.900 2.864 1.00 91.38 327 GLU A C 1
ATOM 2470 O O . GLU A 1 327 ? 1.007 -18.728 2.483 1.00 91.38 327 GLU A O 1
ATOM 2475 N N . ALA A 1 328 ? -0.086 -20.649 2.930 1.00 89.50 328 ALA A N 1
ATOM 2476 C CA . ALA A 1 328 ? -1.435 -20.134 2.725 1.00 89.50 328 ALA A CA 1
ATOM 2477 C C . ALA A 1 328 ? -1.898 -19.285 3.929 1.00 89.50 328 ALA A C 1
ATOM 2479 O O . ALA A 1 328 ? -1.559 -19.614 5.069 1.00 89.50 328 ALA A O 1
ATOM 2480 N N . PRO A 1 329 ? -2.733 -18.251 3.724 1.00 91.44 329 PRO A N 1
ATOM 2481 C CA . PRO A 1 329 ? -3.218 -17.761 2.433 1.00 91.44 329 PRO A CA 1
ATOM 2482 C C . PRO A 1 329 ? -2.132 -17.000 1.657 1.00 91.44 329 PRO A C 1
ATOM 2484 O O . PRO A 1 329 ? -1.284 -16.330 2.251 1.00 91.44 329 PRO A O 1
ATOM 2487 N N . CYS A 1 330 ? -2.193 -17.080 0.325 1.00 92.56 330 CYS A N 1
ATOM 2488 C CA . CYS A 1 330 ? -1.318 -16.334 -0.573 1.00 92.56 330 CYS A CA 1
ATOM 2489 C C . CYS A 1 330 ? -2.138 -15.532 -1.586 1.00 92.56 330 CYS A C 1
ATOM 2491 O O . CYS A 1 330 ? -3.089 -16.044 -2.175 1.00 92.56 330 CYS A O 1
ATOM 2493 N N . PHE A 1 331 ? -1.740 -14.280 -1.801 1.00 93.06 331 PHE A N 1
ATOM 2494 C CA . PHE A 1 331 ? -2.380 -13.375 -2.752 1.00 93.06 331 PHE A CA 1
ATOM 2495 C C . PHE A 1 331 ? -1.411 -13.039 -3.878 1.00 93.06 331 PHE A C 1
ATOM 2497 O O . PHE A 1 331 ? -0.264 -12.674 -3.617 1.00 93.06 331 PHE A O 1
ATOM 2504 N N . ILE A 1 332 ? -1.880 -13.116 -5.120 1.00 95.62 332 ILE A N 1
ATOM 2505 C CA . ILE A 1 332 ? -1.123 -12.663 -6.287 1.00 95.62 332 ILE A CA 1
ATOM 2506 C C . ILE A 1 332 ? -1.500 -11.206 -6.569 1.00 95.62 332 ILE A C 1
ATOM 2508 O O . ILE A 1 332 ? -2.672 -10.893 -6.776 1.00 95.62 332 ILE A O 1
ATOM 2512 N N . VAL A 1 333 ? -0.509 -10.312 -6.545 1.00 96.81 333 VAL A N 1
ATOM 2513 C CA . VAL A 1 333 ? -0.692 -8.861 -6.678 1.00 96.81 333 VAL A CA 1
ATOM 2514 C C . VAL A 1 333 ? 0.100 -8.350 -7.883 1.00 96.81 333 VAL A C 1
ATOM 2516 O O . VAL A 1 333 ? 1.329 -8.459 -7.871 1.00 96.81 333 VAL A O 1
ATOM 2519 N N . PRO A 1 334 ? -0.546 -7.787 -8.918 1.00 97.25 334 PRO A N 1
ATOM 2520 C CA . PRO A 1 334 ? 0.166 -7.179 -10.038 1.00 97.25 334 PRO A CA 1
ATOM 2521 C C . PRO A 1 334 ? 0.870 -5.893 -9.607 1.00 97.25 334 PRO A C 1
ATOM 2523 O O . PRO A 1 334 ? 0.308 -5.096 -8.853 1.00 97.25 334 PRO A O 1
ATOM 2526 N N . ILE A 1 335 ? 2.100 -5.678 -10.081 1.00 97.44 335 ILE A N 1
ATOM 2527 C CA . ILE A 1 335 ? 2.884 -4.493 -9.729 1.00 97.44 335 ILE A CA 1
ATOM 2528 C C . ILE A 1 335 ? 3.733 -3.957 -10.892 1.00 97.44 335 ILE A C 1
ATOM 2530 O O . ILE A 1 335 ? 4.186 -4.671 -11.792 1.00 97.44 335 ILE A O 1
ATOM 2534 N N . HIS A 1 336 ? 4.043 -2.670 -10.792 1.00 96.62 336 HIS A N 1
ATOM 2535 C CA . HIS A 1 336 ? 5.137 -2.025 -11.504 1.00 96.62 336 HIS A CA 1
ATOM 2536 C C . HIS A 1 336 ? 6.356 -2.010 -10.577 1.00 96.62 336 HIS A C 1
ATOM 2538 O O . HIS A 1 336 ? 6.353 -1.328 -9.553 1.00 96.62 336 HIS A O 1
ATOM 2544 N N . TRP A 1 337 ? 7.388 -2.779 -10.916 1.00 96.88 337 TRP A N 1
ATOM 2545 C CA . TRP A 1 337 ? 8.541 -3.037 -10.053 1.00 96.88 337 TRP A CA 1
ATOM 2546 C C . TRP A 1 337 ? 9.272 -1.764 -9.663 1.00 96.88 337 TRP A C 1
ATOM 2548 O O . TRP A 1 337 ? 9.601 -1.582 -8.497 1.00 96.88 337 TRP A O 1
ATOM 2558 N N . ILE A 1 338 ? 9.395 -0.826 -10.602 1.00 96.94 338 ILE A N 1
ATOM 2559 C CA . ILE A 1 338 ? 9.998 0.481 -10.348 1.00 96.94 338 ILE A CA 1
ATOM 2560 C C . ILE A 1 338 ? 9.292 1.253 -9.220 1.00 96.94 338 ILE A C 1
ATOM 2562 O O . ILE A 1 338 ? 9.963 1.843 -8.381 1.00 96.94 338 ILE A O 1
ATOM 2566 N N . VAL A 1 339 ? 7.957 1.196 -9.116 1.00 97.50 339 VAL A N 1
ATOM 2567 C CA . VAL A 1 339 ? 7.206 1.883 -8.042 1.00 97.50 339 VAL A CA 1
ATOM 2568 C C . VAL A 1 339 ? 7.600 1.342 -6.670 1.00 97.50 339 VAL A C 1
ATOM 2570 O O . VAL A 1 339 ? 7.691 2.099 -5.703 1.00 97.50 339 VAL A O 1
ATOM 2573 N N . TYR A 1 340 ? 7.854 0.037 -6.594 1.00 98.31 340 TYR A N 1
ATOM 2574 C CA . TYR A 1 340 ? 8.280 -0.642 -5.379 1.00 98.31 340 TYR A CA 1
ATOM 2575 C C . TYR A 1 340 ? 9.747 -0.364 -5.066 1.00 98.31 340 TYR A C 1
ATOM 2577 O O . TYR A 1 340 ? 10.056 0.069 -3.959 1.00 98.31 340 TYR A O 1
ATOM 2585 N N . VAL A 1 341 ? 10.646 -0.563 -6.033 1.00 98.19 341 VAL A N 1
ATOM 2586 C CA . VAL A 1 341 ? 12.093 -0.374 -5.849 1.00 98.19 341 VAL A CA 1
ATOM 2587 C C . VAL A 1 341 ? 12.423 1.060 -5.440 1.00 98.19 341 VAL A C 1
ATOM 2589 O O . VAL A 1 341 ? 13.270 1.277 -4.589 1.00 98.19 341 VAL A O 1
ATOM 2592 N N . LEU A 1 342 ? 11.714 2.064 -5.955 1.00 98.19 342 LEU A N 1
ATOM 2593 C CA . LEU A 1 342 ? 11.947 3.456 -5.552 1.00 98.19 342 LEU A CA 1
ATOM 2594 C C . LEU A 1 342 ? 11.561 3.752 -4.090 1.00 98.19 342 LEU A C 1
ATOM 2596 O O . LEU A 1 342 ? 11.961 4.778 -3.545 1.00 98.19 342 LEU A O 1
ATOM 2600 N N . GLN A 1 343 ? 10.790 2.882 -3.435 1.00 98.19 343 GLN A N 1
ATOM 2601 C CA . GLN A 1 343 ? 10.207 3.159 -2.118 1.00 98.19 343 GLN A CA 1
ATOM 2602 C C . GLN A 1 343 ? 10.570 2.128 -1.042 1.00 98.19 343 GLN A C 1
ATOM 2604 O O . GLN A 1 343 ? 10.422 2.427 0.146 1.00 98.19 343 GLN A O 1
ATOM 2609 N N . CYS A 1 344 ? 11.046 0.940 -1.418 1.00 98.50 344 CYS A N 1
ATOM 2610 C CA . CYS A 1 344 ? 11.221 -0.208 -0.529 1.00 98.50 344 CYS A CA 1
ATOM 2611 C C . CYS A 1 344 ? 12.664 -0.731 -0.517 1.00 98.50 344 CYS A C 1
ATOM 2613 O O . CYS A 1 344 ? 13.320 -0.837 -1.546 1.00 98.50 344 CYS A O 1
ATOM 2615 N N . ALA A 1 345 ? 13.140 -1.126 0.662 1.00 97.62 345 ALA A N 1
ATOM 2616 C CA . ALA A 1 345 ? 14.510 -1.577 0.880 1.00 97.62 345 ALA A CA 1
ATOM 2617 C C . ALA A 1 345 ? 14.694 -3.094 0.964 1.00 97.62 345 ALA A C 1
ATOM 2619 O O . ALA A 1 345 ? 15.831 -3.564 0.899 1.00 97.62 345 ALA A O 1
ATOM 2620 N N . HIS A 1 346 ? 13.611 -3.844 1.176 1.00 97.19 346 HIS A N 1
ATOM 2621 C CA . HIS A 1 346 ? 13.641 -5.285 1.453 1.00 97.19 346 HIS A CA 1
ATOM 2622 C C . HIS A 1 346 ? 12.746 -6.049 0.484 1.00 97.19 346 HIS A C 1
ATOM 2624 O O . HIS A 1 346 ? 11.883 -6.828 0.884 1.00 97.19 346 HIS A O 1
ATOM 2630 N N . LEU A 1 347 ? 12.919 -5.790 -0.808 1.00 96.81 347 LEU A N 1
ATOM 2631 C CA . LEU A 1 347 ? 12.193 -6.528 -1.831 1.00 96.81 347 LEU A CA 1
ATOM 2632 C C . LEU A 1 347 ? 12.905 -7.855 -2.146 1.00 96.81 347 LEU A C 1
ATOM 2634 O O . LEU A 1 347 ? 14.122 -7.963 -1.968 1.00 96.81 347 LEU A O 1
ATOM 2638 N N . PRO A 1 348 ? 12.175 -8.882 -2.614 1.00 95.00 348 PRO A N 1
ATOM 2639 C CA . PRO A 1 348 ? 12.804 -10.086 -3.147 1.00 95.00 348 PRO A CA 1
ATOM 2640 C C . PRO A 1 348 ? 13.721 -9.749 -4.331 1.00 95.00 348 PRO A C 1
ATOM 2642 O O . PRO A 1 348 ? 13.453 -8.825 -5.097 1.00 95.00 348 PRO A O 1
ATOM 2645 N N . MET A 1 349 ? 14.793 -10.522 -4.508 1.00 91.56 349 MET A N 1
ATOM 2646 C CA . MET A 1 349 ? 15.661 -10.387 -5.682 1.00 91.56 349 MET A CA 1
ATOM 2647 C C . MET A 1 349 ? 14.923 -10.868 -6.937 1.00 91.56 349 MET A C 1
ATOM 2649 O O . MET A 1 349 ? 14.339 -11.960 -6.903 1.00 91.56 349 MET A O 1
ATOM 2653 N N . PRO A 1 350 ? 14.935 -10.094 -8.038 1.00 86.44 350 PRO A N 1
ATOM 2654 C CA . PRO A 1 350 ? 14.347 -10.541 -9.291 1.00 86.44 350 PRO A CA 1
ATOM 2655 C C . PRO A 1 350 ? 15.058 -11.787 -9.795 1.00 86.44 350 PRO A C 1
ATOM 2657 O O . PRO A 1 350 ? 16.273 -11.937 -9.674 1.00 86.44 350 PRO A O 1
ATOM 2660 N N . HIS A 1 351 ? 14.267 -12.690 -10.356 1.00 85.81 351 HIS A N 1
ATOM 2661 C CA . HIS A 1 351 ? 14.774 -13.812 -11.126 1.00 85.81 351 HIS A CA 1
ATOM 2662 C C . HIS A 1 351 ? 14.530 -13.488 -12.594 1.00 85.81 351 HIS A C 1
ATOM 2664 O O . HIS A 1 351 ? 13.510 -12.886 -12.933 1.00 85.81 351 HIS A O 1
ATOM 2670 N N . ASN A 1 352 ? 15.456 -13.889 -13.459 1.00 81.12 352 ASN A N 1
ATOM 2671 C CA . ASN A 1 352 ? 15.305 -13.677 -14.891 1.00 81.12 352 ASN A CA 1
ATOM 2672 C C . ASN A 1 352 ? 14.141 -14.539 -15.393 1.00 81.12 352 ASN A C 1
ATOM 2674 O O . ASN A 1 352 ? 14.264 -15.763 -15.450 1.00 81.12 352 ASN A O 1
ATOM 2678 N N . ALA A 1 353 ? 13.014 -13.908 -15.722 1.00 82.25 353 ALA A N 1
ATOM 2679 C CA . ALA A 1 353 ? 11.955 -14.563 -16.476 1.00 82.25 353 ALA A CA 1
ATOM 2680 C C . ALA A 1 353 ? 12.389 -14.682 -17.939 1.00 82.25 353 ALA A C 1
ATOM 2682 O O . ALA A 1 353 ? 13.009 -13.764 -18.480 1.00 82.25 353 ALA A O 1
ATOM 2683 N N . THR A 1 354 ? 12.101 -15.824 -18.559 1.00 85.19 354 THR A N 1
ATOM 2684 C CA . THR A 1 354 ? 12.489 -16.078 -19.950 1.00 85.19 354 THR A CA 1
ATOM 2685 C C . THR A 1 354 ? 11.384 -15.656 -20.904 1.00 85.19 354 THR A C 1
ATOM 2687 O O . THR A 1 354 ? 11.664 -14.944 -21.860 1.00 85.19 354 THR A O 1
ATOM 2690 N N . ASP A 1 355 ? 10.137 -16.043 -20.609 1.00 87.56 355 ASP A N 1
ATOM 2691 C CA . ASP A 1 355 ? 9.012 -15.913 -21.548 1.00 87.56 355 ASP A CA 1
ATOM 2692 C C . ASP A 1 355 ? 7.723 -15.366 -20.901 1.00 87.56 355 ASP A C 1
ATOM 2694 O O . ASP A 1 355 ? 6.706 -15.215 -21.583 1.00 87.56 355 ASP A O 1
ATOM 2698 N N . GLY A 1 356 ? 7.719 -15.088 -19.593 1.00 91.94 356 GLY A N 1
ATOM 2699 C CA . GLY A 1 356 ? 6.541 -14.603 -18.868 1.00 91.94 356 GLY A CA 1
ATOM 2700 C C . GLY A 1 356 ? 6.807 -13.404 -17.961 1.00 91.94 356 GLY A C 1
ATOM 2701 O O . GLY A 1 356 ? 7.912 -12.870 -17.887 1.00 91.94 356 GLY A O 1
ATOM 2702 N N . ILE A 1 357 ? 5.766 -12.977 -17.242 1.00 94.06 357 ILE A N 1
ATOM 2703 C CA . ILE A 1 357 ? 5.907 -11.976 -16.184 1.00 94.06 357 ILE A CA 1
ATOM 2704 C C . ILE A 1 357 ? 6.413 -12.674 -14.923 1.00 94.06 357 ILE A C 1
ATOM 2706 O O . ILE A 1 357 ? 5.727 -13.572 -14.428 1.00 94.06 357 ILE A O 1
ATOM 2710 N N . PRO A 1 358 ? 7.554 -12.261 -14.353 1.00 95.50 358 PRO A N 1
ATOM 2711 C CA . PRO A 1 358 ? 8.084 -12.864 -13.137 1.00 95.50 358 PRO A CA 1
ATOM 2712 C C . PRO A 1 358 ? 7.096 -12.756 -11.970 1.00 95.50 358 PRO A C 1
ATOM 2714 O O . PRO A 1 358 ? 6.525 -11.695 -11.698 1.00 95.50 358 PRO A O 1
ATOM 2717 N N . VAL A 1 359 ? 6.940 -13.860 -11.240 1.00 95.44 359 VAL A N 1
ATOM 2718 C CA . VAL A 1 359 ? 6.244 -13.900 -9.951 1.00 95.44 359 VAL A CA 1
ATOM 2719 C C . VAL A 1 359 ? 7.287 -13.930 -8.845 1.00 95.44 359 VAL A C 1
ATOM 2721 O O . VAL A 1 359 ? 8.249 -14.695 -8.887 1.00 95.44 359 VAL A O 1
ATOM 2724 N N . MET A 1 360 ? 7.116 -13.087 -7.842 1.00 95.19 360 MET A N 1
ATOM 2725 C CA . MET A 1 360 ? 8.109 -12.817 -6.811 1.00 95.19 360 MET A CA 1
ATOM 2726 C C . MET A 1 360 ? 7.496 -13.055 -5.442 1.00 95.19 360 MET A C 1
ATOM 2728 O O . MET A 1 360 ? 6.416 -12.556 -5.147 1.00 95.19 360 MET A O 1
ATOM 2732 N N . GLU A 1 361 ? 8.175 -13.804 -4.586 1.00 95.19 361 GLU A N 1
ATOM 2733 C CA . GLU A 1 361 ? 7.683 -14.065 -3.237 1.00 95.19 361 GLU A CA 1
ATOM 2734 C C . GLU A 1 361 ? 7.881 -12.841 -2.334 1.00 95.19 361 GLU A C 1
ATOM 2736 O O . GLU A 1 361 ? 8.998 -12.356 -2.172 1.00 95.19 361 GLU A O 1
ATOM 2741 N N . CYS A 1 362 ? 6.806 -12.357 -1.714 1.00 96.62 362 CYS A N 1
ATOM 2742 C CA . CYS A 1 362 ? 6.839 -11.239 -0.778 1.00 96.62 362 CYS A CA 1
ATOM 2743 C C . CYS A 1 362 ? 6.294 -11.693 0.581 1.00 96.62 362 CYS A C 1
ATOM 2745 O O . CYS A 1 362 ? 5.088 -11.663 0.837 1.00 96.62 362 CYS A O 1
ATOM 2747 N N . ALA A 1 363 ? 7.200 -12.138 1.451 1.00 96.06 363 ALA A N 1
ATOM 2748 C CA . ALA A 1 363 ? 6.848 -12.559 2.798 1.00 96.06 363 ALA A CA 1
ATOM 2749 C C . ALA A 1 363 ? 6.637 -11.340 3.708 1.00 96.06 363 ALA A C 1
ATOM 2751 O O . ALA A 1 363 ? 7.570 -10.582 3.973 1.00 96.06 363 ALA A O 1
ATOM 2752 N N . VAL A 1 364 ? 5.419 -11.179 4.218 1.00 96.75 364 VAL A N 1
ATOM 2753 C CA . VAL A 1 364 ? 5.032 -10.112 5.148 1.00 96.75 364 VAL A CA 1
ATOM 2754 C C . VAL A 1 364 ? 4.298 -10.717 6.344 1.00 96.75 364 VAL A C 1
ATOM 2756 O O . VAL A 1 364 ? 3.564 -11.686 6.185 1.00 96.75 364 VAL A O 1
ATOM 2759 N N . PRO A 1 365 ? 4.432 -10.171 7.560 1.00 96.69 365 PRO A N 1
ATOM 2760 C CA . PRO A 1 365 ? 3.860 -10.799 8.750 1.00 96.69 365 PRO A CA 1
ATOM 2761 C C . PRO A 1 365 ? 2.322 -10.866 8.738 1.00 96.69 365 PRO A C 1
ATOM 2763 O O . PRO A 1 365 ? 1.752 -11.776 9.344 1.00 96.69 365 PRO A O 1
ATOM 2766 N N . PHE A 1 366 ? 1.654 -9.930 8.050 1.00 96.56 366 PHE A N 1
ATOM 2767 C CA . PHE A 1 366 ? 0.193 -9.797 8.021 1.00 96.56 366 PHE A CA 1
ATOM 2768 C C . PHE A 1 366 ? -0.349 -9.601 6.596 1.00 96.56 366 PHE A C 1
ATOM 2770 O O . PHE A 1 366 ? -0.828 -8.509 6.264 1.00 96.56 366 PHE A O 1
ATOM 2777 N N . PRO A 1 367 ? -0.293 -10.625 5.730 1.00 96.19 367 PRO A N 1
ATOM 2778 C CA . PRO A 1 367 ? -0.616 -10.496 4.305 1.00 96.19 367 PRO A CA 1
ATOM 2779 C C . PRO A 1 367 ? -2.024 -9.938 4.034 1.00 96.19 367 PRO A C 1
ATOM 2781 O O . PRO A 1 367 ? -2.209 -9.163 3.101 1.00 96.19 367 PRO A O 1
ATOM 2784 N N . GLN A 1 368 ? -3.000 -10.199 4.908 1.00 95.75 368 GLN A N 1
ATOM 2785 C CA . GLN A 1 368 ? -4.371 -9.683 4.803 1.00 95.75 368 GLN A CA 1
ATOM 2786 C C . GLN A 1 368 ? -4.487 -8.144 4.840 1.00 95.75 368 GLN A C 1
ATOM 2788 O O . GLN A 1 368 ? -5.510 -7.583 4.451 1.00 95.75 368 GLN A O 1
ATOM 2793 N N . HIS A 1 369 ? -3.456 -7.444 5.322 1.00 96.56 369 HIS A N 1
ATOM 2794 C CA . HIS A 1 369 ? -3.408 -5.979 5.384 1.00 96.56 369 HIS A CA 1
ATOM 2795 C C . HIS A 1 369 ? -2.478 -5.362 4.331 1.00 96.56 369 HIS A C 1
ATOM 2797 O O . HIS A 1 369 ? -2.259 -4.151 4.333 1.00 96.56 369 HIS A O 1
ATOM 2803 N N . TRP A 1 370 ? -1.940 -6.174 3.419 1.00 97.19 370 TRP A N 1
ATOM 2804 C CA . TRP A 1 370 ? -1.025 -5.727 2.371 1.00 97.19 370 TRP A CA 1
ATOM 2805 C C . TRP A 1 370 ? -1.626 -4.673 1.435 1.00 97.19 370 TRP A C 1
ATOM 2807 O O . TRP A 1 370 ? -0.936 -3.747 1.010 1.00 97.19 370 TRP A O 1
ATOM 2817 N N . SER A 1 371 ? -2.930 -4.768 1.179 1.00 96.69 371 SER A N 1
ATOM 2818 C CA . SER A 1 371 ? -3.694 -3.854 0.325 1.00 96.69 371 SER A CA 1
ATOM 2819 C C . SER A 1 371 ? -3.502 -2.373 0.660 1.00 96.69 371 SER A C 1
ATOM 2821 O O . SER A 1 371 ? -3.472 -1.530 -0.233 1.00 96.69 371 SER A O 1
ATOM 2823 N N . LEU A 1 372 ? -3.324 -2.059 1.945 1.00 97.81 372 LEU A N 1
ATOM 2824 C CA . LEU A 1 372 ? -3.114 -0.699 2.437 1.00 97.81 372 LEU A CA 1
ATOM 2825 C C . LEU A 1 372 ? -1.764 -0.137 1.981 1.00 97.81 372 LEU A C 1
ATOM 2827 O O . LEU A 1 372 ? -1.684 1.026 1.596 1.00 97.81 372 LEU A O 1
ATOM 2831 N N . ILE A 1 373 ? -0.721 -0.970 1.996 1.00 98.25 373 ILE A N 1
ATOM 2832 C CA . ILE A 1 373 ? 0.628 -0.596 1.556 1.00 98.25 373 ILE A CA 1
ATOM 2833 C C . ILE A 1 373 ? 0.673 -0.522 0.040 1.00 98.25 373 ILE A C 1
ATOM 2835 O O . ILE A 1 373 ? 1.143 0.476 -0.492 1.00 98.25 373 ILE A O 1
ATOM 2839 N N . HIS A 1 374 ? 0.138 -1.536 -0.647 1.00 98.00 374 HIS A N 1
ATOM 2840 C CA . HIS A 1 374 ? 0.072 -1.552 -2.106 1.00 98.00 374 HIS A CA 1
ATOM 2841 C C . HIS A 1 374 ? -0.616 -0.290 -2.642 1.00 98.00 374 HIS A C 1
ATOM 2843 O O . HIS A 1 374 ? -0.031 0.429 -3.446 1.00 98.00 374 HIS A O 1
ATOM 2849 N N . ARG A 1 375 ? -1.804 0.054 -2.126 1.00 97.62 375 ARG A N 1
ATOM 2850 C CA . ARG A 1 375 ? -2.504 1.279 -2.537 1.00 97.62 375 ARG A CA 1
ATOM 2851 C C . ARG A 1 375 ? -1.706 2.539 -2.204 1.00 97.62 375 ARG A C 1
ATOM 2853 O O . ARG A 1 375 ? -1.639 3.441 -3.033 1.00 97.62 375 ARG A O 1
ATOM 2860 N N . TRP A 1 376 ? -1.100 2.615 -1.017 1.00 98.44 376 TRP A N 1
ATOM 2861 C CA . TRP A 1 376 ? -0.312 3.786 -0.627 1.00 98.44 376 TRP A CA 1
ATOM 2862 C C . TRP A 1 376 ? 0.938 3.975 -1.501 1.00 98.44 376 TRP A C 1
ATOM 2864 O O . TRP A 1 376 ? 1.251 5.108 -1.842 1.00 98.44 376 TRP A O 1
ATOM 2874 N N . LEU A 1 377 ? 1.613 2.902 -1.926 1.00 98.19 377 LEU A N 1
ATOM 2875 C CA . LEU A 1 377 ? 2.778 2.983 -2.820 1.00 98.19 377 LEU A C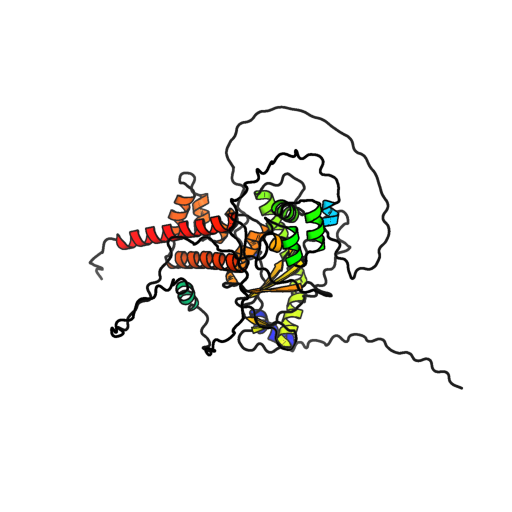A 1
ATOM 2876 C C . LEU A 1 377 ? 2.450 3.664 -4.156 1.00 98.19 377 LEU A C 1
ATOM 2878 O O . LEU A 1 377 ? 3.302 4.359 -4.707 1.00 98.19 377 LEU A O 1
ATOM 2882 N N . TYR A 1 378 ? 1.223 3.488 -4.654 1.00 97.94 378 TYR A N 1
ATOM 2883 C CA . TYR A 1 378 ? 0.750 4.127 -5.882 1.00 97.94 378 TYR A CA 1
ATOM 2884 C C . TYR A 1 378 ? 0.213 5.538 -5.654 1.00 97.94 378 TYR A C 1
ATOM 2886 O O . TYR A 1 378 ? 0.488 6.428 -6.448 1.00 97.94 378 TYR A O 1
ATOM 2894 N N . THR A 1 379 ? -0.552 5.773 -4.587 1.00 97.56 379 THR A N 1
ATOM 2895 C CA . THR A 1 379 ? -1.185 7.086 -4.377 1.00 97.56 379 THR A CA 1
ATOM 2896 C C . THR A 1 379 ? -0.290 8.082 -3.645 1.00 97.56 379 THR A C 1
ATOM 2898 O O . THR A 1 379 ? -0.488 9.287 -3.760 1.00 97.56 379 THR A O 1
ATOM 2901 N N . ARG A 1 380 ? 0.665 7.600 -2.842 1.00 97.19 380 ARG A N 1
ATOM 2902 C CA . ARG A 1 380 ? 1.492 8.381 -1.903 1.00 97.19 380 ARG A CA 1
ATOM 2903 C C . ARG A 1 380 ? 0.681 9.329 -1.010 1.00 97.19 380 ARG A C 1
ATOM 2905 O O . ARG A 1 380 ? 1.193 10.336 -0.523 1.00 97.19 380 ARG A O 1
ATOM 2912 N N . ASP A 1 381 ? -0.590 9.005 -0.778 1.00 97.00 381 ASP A N 1
ATOM 2913 C CA . ASP A 1 381 ? -1.562 9.921 -0.193 1.00 97.00 381 ASP A CA 1
ATOM 2914 C C . ASP A 1 381 ? -1.805 9.596 1.291 1.00 97.00 381 ASP A C 1
ATOM 2916 O O . ASP A 1 381 ? -2.434 8.577 1.617 1.00 97.00 381 ASP A O 1
ATOM 2920 N N . PRO A 1 382 ? -1.328 10.447 2.220 1.00 96.81 382 PRO A N 1
ATOM 2921 C CA . PRO A 1 382 ? -1.518 10.227 3.650 1.00 96.81 382 PRO A CA 1
ATOM 2922 C C . PRO A 1 382 ? -2.994 10.325 4.061 1.00 96.81 382 PRO A C 1
ATOM 2924 O O . PRO A 1 382 ? -3.417 9.651 4.997 1.00 96.81 382 PRO A O 1
ATOM 2927 N N . GLY A 1 383 ? -3.803 11.124 3.358 1.00 94.56 383 GLY A N 1
ATOM 2928 C CA . GLY A 1 383 ? -5.234 11.257 3.613 1.00 94.56 383 GLY A CA 1
ATOM 2929 C C . GLY A 1 383 ? -5.991 9.977 3.266 1.00 94.56 383 GLY A C 1
ATOM 2930 O O . GLY A 1 383 ? -6.764 9.484 4.091 1.00 94.56 383 GLY A O 1
ATOM 2931 N N . LYS A 1 384 ? -5.720 9.390 2.092 1.00 94.81 384 LYS A N 1
ATOM 2932 C CA . LYS A 1 384 ? -6.309 8.100 1.683 1.00 94.81 384 LYS A CA 1
ATOM 2933 C C . LYS A 1 384 ? -5.873 6.958 2.602 1.00 94.81 384 LYS A C 1
ATOM 2935 O O . LYS A 1 384 ? -6.706 6.135 2.976 1.00 94.81 384 LYS A O 1
ATOM 2940 N N . LEU A 1 385 ? -4.605 6.922 3.023 1.00 97.25 385 LEU A N 1
ATOM 2941 C CA . LEU A 1 385 ? -4.135 5.914 3.979 1.00 97.25 385 LEU A CA 1
ATOM 2942 C C . LEU A 1 385 ? -4.787 6.084 5.356 1.00 97.25 385 LEU A C 1
ATOM 2944 O O . LEU A 1 385 ? -5.280 5.105 5.914 1.00 97.25 385 LEU A O 1
ATOM 2948 N N . LEU A 1 386 ? -4.857 7.308 5.888 1.00 95.94 386 LEU A N 1
ATOM 2949 C CA . LEU A 1 386 ? -5.540 7.580 7.156 1.00 95.94 386 LEU A CA 1
ATOM 2950 C C . LEU A 1 386 ? -7.014 7.159 7.090 1.00 95.94 386 LEU A C 1
ATOM 2952 O O . LEU A 1 386 ? -7.517 6.510 8.008 1.00 95.94 386 LEU A O 1
ATOM 2956 N N . ALA A 1 387 ? -7.682 7.478 5.980 1.00 93.81 387 ALA A N 1
ATOM 2957 C CA . ALA A 1 387 ? -9.054 7.072 5.711 1.00 93.81 387 ALA A CA 1
ATOM 2958 C C . ALA A 1 387 ? -9.224 5.550 5.662 1.00 93.81 387 ALA A C 1
ATOM 2960 O O . ALA A 1 387 ? -10.190 5.023 6.207 1.00 93.81 387 ALA A O 1
ATOM 2961 N N . ALA A 1 388 ? -8.272 4.837 5.064 1.00 95.56 388 ALA A N 1
ATOM 2962 C CA . ALA A 1 388 ? -8.297 3.386 4.999 1.00 95.56 388 ALA A CA 1
ATOM 2963 C C . ALA A 1 388 ? -7.988 2.720 6.347 1.00 95.56 388 ALA A C 1
ATOM 2965 O O . ALA A 1 388 ? -8.480 1.623 6.605 1.00 95.56 388 ALA A O 1
ATOM 2966 N N . LEU A 1 389 ? -7.196 3.344 7.219 1.00 96.69 389 LEU A N 1
ATOM 2967 C CA . LEU A 1 389 ? -6.854 2.800 8.537 1.00 96.69 389 LEU A CA 1
ATOM 2968 C C . LEU A 1 389 ? -7.994 2.945 9.550 1.00 96.69 389 LEU A C 1
ATOM 2970 O O . LEU A 1 389 ? -8.201 2.038 10.356 1.00 96.69 389 LEU A O 1
ATOM 2974 N N . LEU A 1 390 ? -8.730 4.057 9.504 1.00 95.75 390 LEU A N 1
ATOM 2975 C CA . LEU A 1 390 ? -9.795 4.365 10.456 1.00 95.75 390 LEU A CA 1
ATOM 2976 C C . LEU A 1 390 ? -11.164 3.805 10.010 1.00 95.75 390 LEU A C 1
ATOM 2978 O O . LEU A 1 390 ? -11.412 3.621 8.820 1.00 95.75 390 LEU A O 1
ATOM 2982 N N . PRO A 1 391 ? -12.099 3.550 10.944 1.00 93.94 391 PRO A N 1
ATOM 2983 C CA . PRO A 1 391 ? -13.468 3.169 10.604 1.00 93.94 391 PRO A CA 1
ATOM 2984 C C . PRO A 1 391 ? -14.177 4.250 9.770 1.00 93.94 391 PRO A C 1
ATOM 2986 O O . PRO A 1 391 ? -14.097 5.438 10.079 1.00 93.94 391 PRO A O 1
ATOM 2989 N N . SER A 1 392 ? -14.943 3.847 8.752 1.00 85.12 392 SER A N 1
ATOM 2990 C CA . SER A 1 392 ? -15.611 4.767 7.811 1.00 85.12 392 SER A CA 1
ATOM 2991 C C . SER A 1 392 ? -16.553 5.776 8.486 1.00 85.12 392 SER A C 1
ATOM 2993 O O . SER A 1 392 ? -16.660 6.924 8.048 1.00 85.12 392 SER A O 1
ATOM 2995 N N . GLY A 1 393 ? -17.193 5.388 9.596 1.00 77.38 393 GLY A N 1
ATOM 2996 C CA . GLY A 1 393 ? -18.019 6.285 10.412 1.00 77.38 393 GLY A CA 1
ATOM 2997 C C . GLY A 1 393 ? -17.253 7.499 10.950 1.00 77.38 393 GLY A C 1
ATOM 2998 O O . GLY A 1 393 ? -17.813 8.593 11.015 1.00 77.38 393 GLY A O 1
ATOM 2999 N N . THR A 1 394 ? -15.959 7.343 11.248 1.00 79.44 394 THR A N 1
ATOM 3000 C CA . THR A 1 394 ? -15.088 8.432 11.709 1.00 79.44 394 THR A CA 1
ATOM 3001 C C . THR A 1 394 ? -14.896 9.482 10.620 1.00 79.44 394 THR A C 1
ATOM 3003 O O . THR A 1 394 ? -14.962 10.674 10.901 1.00 79.44 394 THR A O 1
ATOM 3006 N N . LEU A 1 395 ? -14.745 9.068 9.360 1.00 77.69 395 LEU A N 1
ATOM 3007 C CA . LEU A 1 395 ? -14.558 9.992 8.234 1.00 77.69 395 LEU A CA 1
ATOM 3008 C C . LEU A 1 395 ? -15.791 10.851 7.976 1.00 77.69 395 LEU A C 1
ATOM 3010 O O . LEU A 1 395 ? -15.674 12.033 7.665 1.00 77.69 395 LEU A O 1
ATOM 3014 N N . ARG A 1 396 ? -16.986 10.278 8.145 1.00 81.19 396 ARG A N 1
ATOM 3015 C CA . ARG A 1 396 ? -18.233 11.032 7.994 1.00 81.19 396 ARG A CA 1
ATOM 3016 C C . ARG A 1 396 ? -18.360 12.117 9.068 1.00 81.19 396 ARG A C 1
ATOM 3018 O O . ARG A 1 396 ? -18.781 13.226 8.758 1.00 81.19 396 ARG A O 1
ATOM 3025 N N . ALA A 1 397 ? -17.939 11.819 10.298 1.00 75.81 397 ALA A N 1
ATOM 3026 C CA . ALA A 1 397 ? -17.900 12.798 11.381 1.00 75.81 397 ALA A CA 1
ATOM 3027 C C . ALA A 1 397 ? -16.869 13.910 11.130 1.00 75.81 397 ALA A C 1
ATOM 3029 O O . ALA A 1 397 ? -17.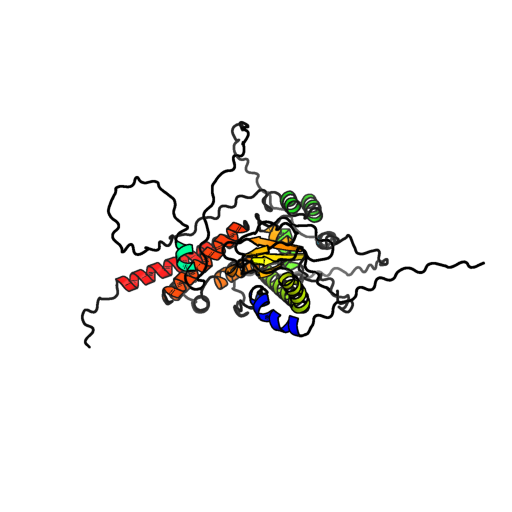152 15.070 11.417 1.00 75.81 397 ALA A O 1
ATOM 3030 N N . LEU A 1 398 ? -15.716 13.581 10.532 1.00 77.12 398 LEU A N 1
ATOM 3031 C CA . LEU A 1 398 ? -14.718 14.581 10.142 1.00 77.12 398 LEU A CA 1
ATOM 3032 C C . LEU A 1 398 ? -15.261 15.592 9.137 1.00 77.12 398 LEU A C 1
ATOM 3034 O O . LEU A 1 398 ? -15.020 16.784 9.284 1.00 77.12 398 LEU A O 1
ATOM 3038 N N . ARG A 1 399 ? -16.022 15.122 8.145 1.00 79.44 399 ARG A N 1
ATOM 3039 C CA . ARG A 1 399 ? -16.631 15.992 7.128 1.00 79.44 399 ARG A CA 1
ATOM 3040 C C . ARG A 1 399 ? -17.711 16.913 7.699 1.00 79.44 399 ARG A C 1
ATOM 3042 O O . ARG A 1 399 ? -17.917 17.993 7.169 1.00 79.44 399 ARG A O 1
ATOM 3049 N N . ALA A 1 400 ? -18.409 16.485 8.750 1.00 82.88 400 ALA A N 1
ATOM 3050 C CA . ALA A 1 400 ? -19.500 17.253 9.351 1.00 82.88 400 ALA A CA 1
ATOM 3051 C C . ALA A 1 400 ? -19.024 18.339 10.337 1.00 82.88 400 ALA A C 1
ATOM 3053 O O . ALA A 1 400 ? -19.828 19.160 10.777 1.00 82.88 400 ALA A O 1
ATOM 3054 N N . SER A 1 401 ? -17.745 18.337 10.722 1.00 78.75 401 SER A N 1
ATOM 3055 C CA . SER A 1 401 ? -17.209 19.260 11.722 1.00 78.75 401 SER A CA 1
ATOM 3056 C C . SER A 1 401 ? -16.578 20.493 11.076 1.00 78.75 401 SER A C 1
ATOM 3058 O O . SER A 1 401 ? -15.415 20.467 10.691 1.00 78.75 401 SER A O 1
ATOM 3060 N N . GLU A 1 402 ? -17.317 21.602 11.029 1.00 79.44 402 GLU A N 1
ATOM 3061 C CA . GLU A 1 402 ? -16.789 22.904 10.577 1.00 79.44 402 GLU A CA 1
ATOM 3062 C C . GLU A 1 402 ? -16.125 23.719 11.704 1.00 79.44 402 GLU A C 1
ATOM 3064 O O . GLU A 1 402 ? -15.352 24.635 11.435 1.00 79.44 402 GLU A O 1
ATOM 3069 N N . LYS A 1 403 ? -16.446 23.425 12.975 1.00 79.00 403 LYS A N 1
ATOM 3070 C CA . LYS A 1 403 ? -16.074 24.269 14.131 1.00 79.00 403 LYS A CA 1
ATOM 3071 C C . LYS A 1 403 ? -14.979 23.694 15.025 1.00 79.00 403 LYS A C 1
ATOM 3073 O O . LYS A 1 403 ? -14.287 24.462 15.688 1.00 79.00 403 LYS A O 1
ATOM 3078 N N . GLU A 1 404 ? -14.839 22.372 15.091 1.00 81.06 404 GLU A N 1
ATOM 3079 C CA . GLU A 1 404 ? -13.800 21.721 15.895 1.00 81.06 404 GLU A CA 1
ATOM 3080 C C . GLU A 1 404 ? -12.584 21.380 15.037 1.00 81.06 404 GLU A C 1
ATOM 3082 O O . GLU A 1 404 ? -12.705 21.144 13.833 1.00 81.06 404 GLU A O 1
ATOM 3087 N N . SER A 1 405 ? -11.404 21.308 15.664 1.00 87.25 405 SER A N 1
ATOM 3088 C CA . SER A 1 405 ? -10.227 20.790 14.973 1.00 87.25 405 SER A CA 1
ATOM 3089 C C . SER A 1 405 ? -10.513 19.370 14.476 1.00 87.25 405 SER A C 1
ATOM 3091 O O . SER A 1 405 ? -11.091 18.546 15.189 1.00 87.25 405 SER A O 1
ATOM 3093 N N . LEU A 1 406 ? -10.094 19.072 13.246 1.00 83.19 406 LEU A N 1
ATOM 3094 C CA . LEU A 1 406 ? -10.349 17.787 12.590 1.00 83.19 406 LEU A CA 1
ATOM 3095 C C . LEU A 1 406 ? -9.899 16.603 13.469 1.00 83.19 406 LEU A C 1
ATOM 3097 O O . LEU A 1 406 ? -10.612 15.615 13.611 1.00 83.19 406 LEU A O 1
ATOM 3101 N N . ALA A 1 407 ? -8.760 16.732 14.154 1.00 86.19 407 ALA A N 1
ATOM 3102 C CA . ALA A 1 407 ? -8.288 15.721 15.097 1.00 86.19 407 ALA A CA 1
ATOM 3103 C C . ALA A 1 407 ? -9.268 15.486 16.263 1.00 86.19 407 ALA A C 1
ATOM 3105 O O . ALA A 1 407 ? -9.564 14.335 16.586 1.00 86.19 407 ALA A O 1
ATOM 3106 N N . GLN A 1 408 ? -9.810 16.551 16.864 1.00 89.25 408 GLN A N 1
ATOM 3107 C CA . GLN A 1 408 ? -10.741 16.447 17.988 1.00 89.25 408 GLN A CA 1
ATOM 3108 C C . GLN A 1 408 ? -12.067 15.805 17.567 1.00 89.25 408 GLN A C 1
ATOM 3110 O O . GLN A 1 408 ? -12.554 14.902 18.252 1.00 89.25 408 GLN A O 1
ATOM 3115 N N . ALA A 1 409 ? -12.598 16.202 16.408 1.00 89.31 409 ALA A N 1
ATOM 3116 C CA . ALA A 1 409 ? -13.812 15.621 15.845 1.00 89.31 409 ALA A CA 1
ATOM 3117 C C . ALA A 1 409 ? -13.651 14.112 15.592 1.00 89.31 409 ALA A C 1
ATOM 3119 O O . ALA A 1 409 ? -14.532 13.320 15.935 1.00 89.31 409 ALA A O 1
ATOM 3120 N N . ALA A 1 410 ? -12.499 13.682 15.063 1.00 89.81 410 ALA A N 1
ATOM 3121 C CA . ALA A 1 410 ? -12.246 12.261 14.837 1.00 89.81 410 ALA A CA 1
ATOM 3122 C C . ALA A 1 410 ? -12.082 11.481 16.138 1.00 89.81 410 ALA A C 1
ATOM 3124 O O . ALA A 1 410 ? -12.640 10.393 16.249 1.00 89.81 410 ALA A O 1
ATOM 3125 N N . VAL A 1 411 ? -11.347 12.010 17.121 1.00 93.75 411 VAL A N 1
ATOM 3126 C CA . VAL A 1 411 ? -11.223 11.353 18.429 1.00 93.75 411 VAL A CA 1
ATOM 3127 C C . VAL A 1 411 ? -12.602 11.224 19.074 1.00 93.75 411 VAL A C 1
ATOM 3129 O O . VAL A 1 411 ? -12.956 10.142 19.535 1.00 93.75 411 VAL A O 1
ATOM 3132 N N . SER A 1 412 ? -13.425 12.274 19.035 1.00 93.00 412 SER A N 1
ATOM 3133 C CA . SER A 1 412 ? -14.804 12.238 19.532 1.00 93.00 412 SER A CA 1
ATOM 3134 C C . SER A 1 412 ? -15.622 11.133 18.852 1.00 93.00 412 SER A C 1
ATOM 3136 O O . SER A 1 412 ? -16.187 10.276 19.538 1.00 93.00 412 SER A O 1
ATOM 3138 N N . ALA A 1 413 ? -15.589 11.061 17.518 1.00 93.25 413 ALA A N 1
ATOM 3139 C CA . ALA A 1 413 ? -16.270 10.018 16.754 1.00 93.25 413 ALA A CA 1
ATOM 3140 C C . ALA A 1 413 ? -15.763 8.604 17.090 1.00 93.25 413 ALA A C 1
ATOM 3142 O O . ALA A 1 413 ? -16.562 7.691 17.291 1.00 93.25 413 ALA A O 1
ATOM 3143 N N . LEU A 1 414 ? -14.446 8.426 17.230 1.00 95.62 414 LEU A N 1
ATOM 3144 C CA . LEU A 1 414 ? -13.839 7.157 17.636 1.00 95.62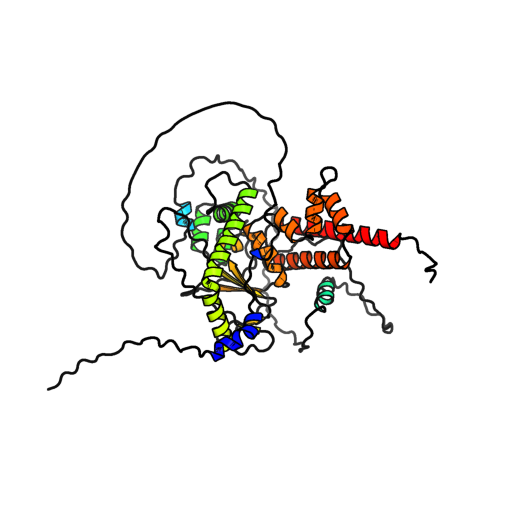 414 LEU A CA 1
ATOM 3145 C C . LEU A 1 414 ? -14.269 6.749 19.053 1.00 95.62 414 LEU A C 1
ATOM 3147 O O . LEU A 1 414 ? -14.521 5.571 19.293 1.00 95.62 414 LEU A O 1
ATOM 3151 N N . THR A 1 415 ? -14.423 7.693 19.992 1.00 96.00 415 THR A N 1
ATOM 3152 C CA . THR A 1 415 ? -14.867 7.366 21.365 1.00 96.00 415 THR A CA 1
ATOM 3153 C C . THR A 1 415 ? -16.290 6.814 21.430 1.00 96.00 415 THR A C 1
ATOM 3155 O O . THR A 1 415 ? -16.627 6.119 22.394 1.00 96.00 415 THR A O 1
ATOM 3158 N N . ALA A 1 416 ? -17.119 7.104 20.422 1.00 94.50 416 ALA A N 1
ATOM 3159 C CA . A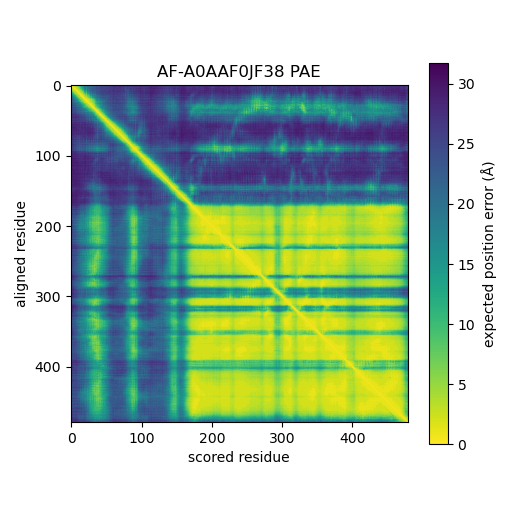LA A 1 416 ? -18.472 6.570 20.307 1.00 94.50 416 ALA A CA 1
ATOM 3160 C C . ALA A 1 416 ? -18.499 5.108 19.822 1.00 94.50 416 ALA A C 1
ATOM 3162 O O . ALA A 1 416 ? -19.511 4.427 19.988 1.00 94.50 416 ALA A O 1
ATOM 3163 N N . LEU A 1 417 ? -17.396 4.599 19.261 1.00 94.81 417 LEU A N 1
ATOM 3164 C CA . LEU A 1 417 ? -17.300 3.221 18.782 1.00 94.81 417 LEU A CA 1
ATOM 3165 C C . LEU A 1 417 ? -17.173 2.215 19.930 1.00 94.81 417 LEU A C 1
ATOM 3167 O O . LEU A 1 417 ? -16.783 2.542 21.055 1.00 94.81 417 LEU A O 1
ATOM 3171 N N . SER A 1 418 ? -17.488 0.955 19.625 1.00 94.62 418 SER A N 1
ATOM 3172 C CA . SER A 1 418 ? -17.298 -0.155 20.558 1.00 94.62 418 SER A CA 1
ATOM 3173 C C . SER A 1 418 ? -15.810 -0.382 20.866 1.00 94.62 418 SER A C 1
ATOM 3175 O O . SER A 1 418 ? -14.934 -0.074 20.053 1.00 94.62 418 SER A O 1
ATOM 3177 N N . LEU A 1 419 ? -15.520 -0.962 22.038 1.00 94.69 419 LEU A N 1
ATOM 3178 C CA . LEU A 1 419 ? -14.153 -1.347 22.409 1.00 94.69 419 LEU A CA 1
ATOM 3179 C C . LEU A 1 419 ? -13.551 -2.317 21.381 1.00 94.69 419 LEU A C 1
ATOM 3181 O O . LEU A 1 419 ? -12.410 -2.152 20.968 1.00 94.69 419 LEU A O 1
ATOM 3185 N N . GLU A 1 420 ? -14.344 -3.287 20.935 1.00 95.06 420 GLU A N 1
ATOM 3186 C CA . GLU A 1 420 ? -13.964 -4.282 19.933 1.00 95.06 420 GLU A CA 1
ATOM 3187 C C . GLU A 1 420 ? -13.545 -3.633 18.604 1.00 95.06 420 GLU A C 1
ATOM 3189 O O . GLU A 1 420 ? -12.506 -3.977 18.044 1.00 95.06 420 GLU A O 1
ATOM 3194 N N . THR A 1 421 ? -14.295 -2.632 18.128 1.00 95.69 421 THR A N 1
ATOM 3195 C CA . THR A 1 421 ? -13.953 -1.876 16.912 1.00 95.69 421 THR A CA 1
ATOM 3196 C C . THR A 1 421 ? -12.635 -1.116 17.068 1.00 95.69 421 THR A C 1
ATOM 3198 O O . THR A 1 421 ? -11.808 -1.128 16.154 1.00 95.69 421 THR A O 1
ATOM 3201 N N . LEU A 1 422 ? -12.411 -0.476 18.219 1.00 96.19 422 LEU A N 1
ATOM 3202 C CA . LEU A 1 422 ? -11.168 0.251 18.496 1.00 96.19 422 LEU A CA 1
ATOM 3203 C C . LEU A 1 422 ? -9.961 -0.696 18.558 1.00 96.19 422 LEU A C 1
ATOM 3205 O O . LEU A 1 422 ? -8.924 -0.399 17.969 1.00 96.19 422 LEU A O 1
ATOM 3209 N N . LEU A 1 423 ? -10.109 -1.861 19.195 1.00 95.81 423 LEU A N 1
ATOM 3210 C CA . LEU A 1 423 ? -9.058 -2.879 19.237 1.00 95.81 423 LEU A CA 1
ATOM 3211 C C . LEU A 1 423 ? -8.745 -3.422 17.838 1.00 95.81 423 LEU A C 1
ATOM 3213 O O . LEU A 1 423 ? -7.582 -3.431 17.449 1.00 95.81 423 LEU A O 1
ATOM 3217 N N . ARG A 1 424 ? -9.755 -3.778 17.030 1.00 95.69 424 ARG A N 1
ATOM 3218 C CA . ARG A 1 424 ? -9.538 -4.181 15.625 1.00 95.69 424 ARG A CA 1
ATOM 3219 C C . ARG A 1 424 ? -8.807 -3.109 14.816 1.00 95.69 424 ARG A C 1
ATOM 3221 O O . ARG A 1 424 ? -7.932 -3.435 14.019 1.00 95.69 424 ARG A O 1
ATOM 3228 N N . THR A 1 425 ? -9.133 -1.839 15.050 1.00 96.75 425 THR A N 1
ATOM 3229 C CA . THR A 1 425 ? -8.472 -0.701 14.392 1.00 96.75 425 THR A CA 1
ATOM 3230 C C . THR A 1 425 ? -6.991 -0.621 14.777 1.00 96.75 425 THR A C 1
ATOM 3232 O O . THR A 1 425 ? -6.142 -0.519 13.893 1.00 96.75 425 THR A O 1
ATOM 3235 N N . LEU A 1 426 ? -6.647 -0.756 16.065 1.00 97.19 426 LEU A N 1
ATOM 3236 C CA . LEU A 1 426 ? -5.245 -0.795 16.507 1.00 97.19 426 LEU A CA 1
ATOM 3237 C C . LEU A 1 426 ? -4.463 -1.948 15.875 1.00 97.19 426 LEU A C 1
ATOM 3239 O O . LEU A 1 426 ? -3.328 -1.757 15.440 1.00 97.19 426 LEU A O 1
ATOM 3243 N N . LEU A 1 427 ? -5.060 -3.139 15.805 1.00 96.38 427 LEU A N 1
ATOM 3244 C CA . LEU A 1 427 ? -4.406 -4.316 15.231 1.00 96.38 427 LEU A CA 1
ATOM 3245 C C . LEU A 1 427 ? -4.164 -4.135 13.732 1.00 96.38 427 LEU A C 1
ATOM 3247 O O . LEU A 1 427 ? -3.082 -4.459 13.257 1.00 96.38 427 LEU A O 1
ATOM 3251 N N . LYS A 1 428 ? -5.119 -3.538 13.008 1.00 97.69 428 LYS A N 1
ATOM 3252 C CA . LYS A 1 428 ? -4.962 -3.165 11.596 1.00 97.69 428 LYS A CA 1
ATOM 3253 C C . LYS A 1 428 ? -3.805 -2.182 11.392 1.00 97.69 428 LYS A C 1
ATOM 3255 O O . LYS A 1 428 ? -2.972 -2.397 10.512 1.00 97.69 428 LYS A O 1
ATOM 3260 N N . ILE A 1 429 ? -3.721 -1.129 12.210 1.00 97.94 429 ILE A N 1
ATOM 3261 C CA . ILE A 1 429 ? -2.627 -0.143 12.147 1.00 97.94 429 ILE A CA 1
ATOM 3262 C C . ILE A 1 429 ? -1.284 -0.826 12.424 1.00 97.94 429 ILE A C 1
ATOM 3264 O O . ILE A 1 429 ? -0.342 -0.676 11.648 1.00 97.94 429 ILE A O 1
ATOM 3268 N N . ARG A 1 430 ? -1.205 -1.636 13.485 1.00 97.25 430 ARG A N 1
ATOM 3269 C CA . ARG A 1 430 ? 0.008 -2.377 13.850 1.00 97.25 430 ARG A CA 1
ATOM 3270 C C . ARG A 1 430 ? 0.428 -3.379 12.774 1.00 97.25 430 ARG A C 1
ATOM 3272 O O . ARG A 1 430 ? 1.612 -3.493 12.474 1.00 97.25 430 ARG A O 1
ATOM 3279 N N . ALA A 1 431 ? -0.523 -4.086 12.178 1.00 97.31 431 ALA A N 1
ATOM 3280 C CA . ALA A 1 431 ? -0.244 -5.003 11.086 1.00 97.31 431 ALA A CA 1
ATOM 3281 C C . ALA A 1 431 ? 0.324 -4.271 9.862 1.00 97.31 431 ALA A C 1
ATOM 3283 O O . ALA A 1 431 ? 1.318 -4.704 9.284 1.00 97.31 431 ALA A O 1
ATOM 3284 N N . THR A 1 432 ? -0.255 -3.116 9.527 1.00 98.25 432 THR A N 1
ATOM 3285 C CA . THR A 1 432 ? 0.232 -2.244 8.447 1.00 98.25 432 THR A CA 1
ATOM 3286 C C . THR A 1 432 ? 1.647 -1.740 8.734 1.00 98.25 432 THR A C 1
ATOM 3288 O O . THR A 1 432 ? 2.500 -1.784 7.853 1.00 98.25 432 THR A O 1
ATOM 3291 N N . TYR A 1 433 ? 1.925 -1.338 9.979 1.00 98.44 433 TYR A N 1
ATOM 3292 C CA . TYR A 1 433 ? 3.263 -0.947 10.430 1.00 98.44 433 TYR A CA 1
ATOM 3293 C C . TYR A 1 433 ? 4.287 -2.071 10.223 1.00 98.44 433 TYR A C 1
ATOM 3295 O O . TYR A 1 433 ? 5.310 -1.864 9.577 1.00 98.44 433 TYR A O 1
ATOM 3303 N N . HIS A 1 434 ? 4.000 -3.282 10.711 1.00 97.81 434 HIS A N 1
ATOM 3304 C CA . HIS A 1 434 ? 4.929 -4.406 10.596 1.00 97.81 434 HIS A CA 1
ATOM 3305 C C . HIS A 1 434 ? 5.141 -4.861 9.150 1.00 97.81 434 HIS A C 1
ATOM 3307 O O . HIS A 1 434 ? 6.271 -5.178 8.783 1.00 97.81 434 HIS A O 1
ATOM 3313 N N . ASN A 1 435 ? 4.100 -4.846 8.315 1.00 98.00 435 ASN A N 1
ATOM 3314 C CA . ASN A 1 435 ? 4.262 -5.106 6.888 1.00 98.00 435 ASN A CA 1
ATOM 3315 C C . ASN A 1 435 ? 5.146 -4.038 6.219 1.00 98.00 435 ASN A C 1
ATOM 3317 O O . ASN A 1 435 ? 6.040 -4.384 5.452 1.00 98.00 435 ASN A O 1
ATOM 3321 N N . GLY A 1 436 ? 4.957 -2.755 6.549 1.00 98.31 436 GLY A N 1
ATOM 3322 C CA . GLY A 1 436 ? 5.802 -1.670 6.042 1.00 98.31 436 GLY A CA 1
ATOM 3323 C C . GLY A 1 436 ? 7.269 -1.848 6.437 1.00 98.31 436 GLY A C 1
ATOM 3324 O O . GLY A 1 436 ? 8.163 -1.622 5.623 1.00 98.31 436 GLY A O 1
ATOM 3325 N N . CYS A 1 437 ? 7.520 -2.317 7.666 1.00 98.00 437 CYS A N 1
ATOM 3326 C CA . CYS A 1 437 ? 8.872 -2.605 8.142 1.00 98.00 437 CYS A CA 1
ATOM 3327 C C . CYS A 1 437 ? 9.471 -3.791 7.387 1.00 98.00 437 CYS A C 1
ATOM 3329 O O . CYS A 1 437 ? 10.639 -3.740 7.025 1.00 98.00 437 CYS A O 1
ATOM 3331 N N . SER A 1 438 ? 8.674 -4.833 7.122 1.00 97.25 438 SER A N 1
ATOM 3332 C CA . SER A 1 438 ? 9.146 -6.041 6.432 1.00 97.25 438 SER A CA 1
ATOM 3333 C C . SER A 1 438 ? 9.600 -5.795 4.995 1.00 97.25 438 SER A C 1
ATOM 3335 O O . SER A 1 438 ? 10.484 -6.499 4.526 1.00 97.25 438 SER A O 1
ATOM 3337 N N . VAL A 1 439 ? 9.045 -4.780 4.323 1.00 97.94 439 VAL A N 1
ATOM 3338 C CA . VAL A 1 439 ? 9.469 -4.377 2.970 1.00 97.94 439 VAL A CA 1
ATOM 3339 C C . VAL A 1 439 ? 10.440 -3.195 2.976 1.00 97.94 439 VAL A C 1
ATOM 3341 O O . VAL A 1 439 ? 10.887 -2.749 1.921 1.00 97.94 439 VAL A O 1
ATOM 3344 N N . GLY A 1 440 ? 10.787 -2.680 4.158 1.00 98.00 440 GLY A N 1
ATOM 3345 C CA . GLY A 1 440 ? 11.726 -1.576 4.327 1.00 98.00 440 GLY A CA 1
ATOM 3346 C C . GLY A 1 440 ? 11.266 -0.279 3.662 1.00 98.00 440 GLY A C 1
ATOM 3347 O O . GLY A 1 440 ? 12.010 0.297 2.876 1.00 98.00 440 GLY A O 1
ATOM 3348 N N . LEU A 1 441 ? 10.035 0.166 3.920 1.00 98.25 441 LEU A N 1
ATOM 3349 C CA . LEU A 1 441 ? 9.471 1.355 3.271 1.00 98.25 441 LEU A CA 1
ATOM 3350 C C . LEU A 1 441 ? 10.127 2.671 3.744 1.00 98.25 441 LEU A C 1
ATOM 3352 O O . LEU A 1 441 ? 10.042 3.018 4.919 1.00 98.25 441 LEU A O 1
ATOM 3356 N N . TYR A 1 442 ? 10.701 3.466 2.838 1.00 97.88 442 TYR A N 1
ATOM 3357 C CA . TYR A 1 442 ? 11.441 4.696 3.183 1.00 97.88 442 TYR A CA 1
ATOM 3358 C C . TYR A 1 442 ? 10.593 5.945 3.446 1.00 97.88 442 TYR A C 1
ATOM 3360 O O . TYR A 1 442 ? 11.111 6.968 3.887 1.00 97.88 442 TYR A O 1
ATOM 3368 N N . ALA A 1 443 ? 9.296 5.904 3.168 1.00 96.69 443 ALA A N 1
ATOM 3369 C CA . ALA A 1 443 ? 8.497 7.116 3.110 1.00 96.69 443 ALA A CA 1
ATOM 3370 C C . ALA A 1 443 ? 8.051 7.639 4.484 1.00 96.69 443 ALA A C 1
ATOM 3372 O O . ALA A 1 443 ? 7.156 7.082 5.118 1.00 96.69 443 ALA A O 1
ATOM 3373 N N . GLU A 1 444 ? 8.598 8.779 4.908 1.00 97.00 444 GLU A N 1
ATOM 3374 C CA . GLU A 1 444 ? 8.240 9.423 6.181 1.00 97.00 444 GLU A CA 1
ATOM 3375 C C . GLU A 1 444 ? 6.739 9.728 6.306 1.00 97.00 444 GLU A C 1
ATOM 3377 O O . GLU A 1 444 ? 6.155 9.554 7.377 1.00 97.00 444 GLU A O 1
ATOM 3382 N N . SER A 1 445 ? 6.083 10.123 5.209 1.00 97.19 445 SER A N 1
ATOM 3383 C CA . SER A 1 445 ? 4.649 10.438 5.207 1.00 97.19 445 SER A CA 1
ATOM 3384 C C . SER A 1 445 ? 3.767 9.219 5.500 1.00 97.19 445 SER A C 1
ATOM 3386 O O . SER A 1 445 ? 2.732 9.364 6.157 1.00 97.19 445 SER A O 1
ATOM 3388 N N . PHE A 1 446 ? 4.180 8.013 5.096 1.00 98.44 446 PHE A N 1
ATOM 3389 C CA . PHE A 1 446 ? 3.510 6.764 5.468 1.00 98.44 446 PHE A CA 1
ATOM 3390 C C . PHE A 1 446 ? 3.583 6.538 6.983 1.00 98.44 446 PHE A C 1
ATOM 3392 O O . PHE A 1 446 ? 2.562 6.339 7.645 1.00 98.44 446 PHE A O 1
ATOM 3399 N N . TRP A 1 447 ? 4.788 6.640 7.548 1.00 98.31 447 TRP A N 1
ATOM 3400 C CA . TRP A 1 447 ? 5.037 6.407 8.971 1.00 98.31 447 TRP A CA 1
ATOM 3401 C C . TRP A 1 447 ? 4.337 7.432 9.862 1.00 98.31 447 TRP A C 1
ATOM 3403 O O . TRP A 1 447 ? 3.667 7.058 10.824 1.00 98.31 447 TRP A O 1
ATOM 3413 N N . ALA A 1 448 ? 4.404 8.714 9.499 1.00 97.75 448 ALA A N 1
ATOM 3414 C CA . ALA A 1 448 ? 3.693 9.782 10.197 1.00 97.75 448 ALA A CA 1
ATOM 3415 C C . ALA A 1 448 ? 2.169 9.565 10.185 1.00 97.75 448 ALA A C 1
ATOM 3417 O O . ALA A 1 448 ? 1.490 9.839 11.177 1.00 97.75 448 ALA A O 1
ATOM 3418 N N . THR A 1 449 ? 1.630 9.029 9.085 1.00 97.75 449 THR A N 1
ATOM 3419 C CA . THR A 1 449 ? 0.202 8.705 8.970 1.00 97.75 449 THR A CA 1
ATOM 3420 C C . THR A 1 449 ? -0.199 7.560 9.898 1.00 97.75 449 THR A C 1
ATOM 3422 O O . THR A 1 449 ? -1.225 7.660 10.573 1.00 97.75 449 THR A O 1
ATOM 3425 N N . LEU A 1 450 ? 0.614 6.501 9.986 1.00 98.19 450 LEU A N 1
ATOM 3426 C CA . LEU A 1 450 ? 0.379 5.393 10.917 1.00 98.19 450 LEU A CA 1
ATOM 3427 C C . LEU A 1 450 ? 0.426 5.851 12.377 1.00 98.19 450 LEU A C 1
ATOM 3429 O O . LEU A 1 450 ? -0.481 5.516 13.140 1.00 98.19 450 LEU A O 1
ATOM 3433 N N . SER A 1 451 ? 1.428 6.653 12.750 1.00 97.69 451 SER A N 1
ATOM 3434 C CA . SER A 1 451 ? 1.533 7.231 14.096 1.00 97.69 451 SER A CA 1
ATOM 3435 C C . SER A 1 451 ? 0.310 8.080 14.433 1.00 97.69 451 SER A C 1
ATOM 3437 O O . SER A 1 451 ? -0.305 7.890 15.478 1.00 97.69 451 SER A O 1
ATOM 3439 N N . ARG A 1 452 ? -0.136 8.935 13.505 1.00 96.06 452 ARG A N 1
ATOM 3440 C CA . ARG A 1 452 ? -1.351 9.736 13.694 1.00 96.06 452 ARG A CA 1
ATOM 3441 C C . ARG A 1 452 ? -2.597 8.865 13.888 1.00 96.06 452 ARG A C 1
ATOM 3443 O O . ARG A 1 452 ? -3.375 9.117 14.805 1.00 96.06 452 ARG A O 1
ATOM 3450 N N . ALA A 1 453 ? -2.793 7.842 13.055 1.00 96.50 453 ALA A N 1
ATOM 3451 C CA . ALA A 1 453 ? -3.927 6.924 13.184 1.00 96.50 453 ALA A CA 1
ATOM 3452 C C . ALA A 1 453 ? -3.915 6.182 14.535 1.00 96.50 453 ALA A C 1
ATOM 3454 O O . ALA A 1 453 ? -4.966 5.996 15.162 1.00 96.50 453 ALA A O 1
ATOM 3455 N N . TRP A 1 454 ? -2.725 5.782 14.991 1.00 97.62 454 TRP A N 1
ATOM 3456 C CA . TRP A 1 454 ? -2.513 5.138 16.283 1.00 97.62 454 TRP A CA 1
ATOM 3457 C C . TRP A 1 454 ? -2.894 6.056 17.441 1.00 97.62 454 TRP A C 1
ATOM 3459 O O . TRP A 1 454 ? -3.754 5.690 18.243 1.00 97.62 454 TRP A O 1
ATOM 3469 N N . ASP A 1 455 ? -2.334 7.266 17.480 1.00 96.56 455 ASP A N 1
ATOM 3470 C CA . ASP A 1 455 ? -2.559 8.239 18.552 1.00 96.56 455 ASP A CA 1
ATOM 3471 C C . ASP A 1 455 ? -4.044 8.584 18.694 1.00 96.56 455 ASP A C 1
ATOM 3473 O O . ASP A 1 455 ? -4.580 8.621 19.804 1.00 96.56 455 ASP A O 1
ATOM 3477 N N . MET A 1 456 ? -4.747 8.765 17.571 1.00 95.88 456 MET A N 1
ATOM 3478 C CA . MET A 1 456 ? -6.191 9.021 17.561 1.00 95.88 456 MET A CA 1
ATOM 3479 C C . MET A 1 456 ? -6.981 7.856 18.177 1.00 95.88 456 MET A C 1
ATOM 3481 O O . MET A 1 456 ? -7.898 8.072 18.974 1.00 95.88 456 MET A O 1
ATOM 3485 N N . THR A 1 457 ? -6.613 6.618 17.840 1.00 96.50 457 THR A N 1
ATOM 3486 C CA . THR A 1 457 ? -7.298 5.407 18.317 1.00 96.50 457 THR A CA 1
ATOM 3487 C C . THR A 1 457 ? -6.999 5.129 19.796 1.00 96.50 457 THR A C 1
ATOM 3489 O O . THR A 1 457 ? -7.913 4.815 20.563 1.00 96.50 457 THR A O 1
ATOM 3492 N N . VAL A 1 458 ? -5.747 5.299 20.233 1.00 96.81 458 VAL A N 1
ATOM 3493 C CA . VAL A 1 458 ? -5.340 5.155 21.642 1.00 96.81 458 VAL A CA 1
ATOM 3494 C C . VAL A 1 458 ? -5.978 6.236 22.514 1.00 96.81 458 VAL A C 1
ATOM 3496 O O . VAL A 1 458 ? -6.546 5.910 23.559 1.00 96.81 458 VAL A O 1
ATOM 3499 N N . CYS A 1 459 ? -5.983 7.500 22.078 1.00 97.12 459 CYS A N 1
ATOM 3500 C CA . CYS A 1 459 ? -6.683 8.576 22.785 1.00 97.12 459 CYS A CA 1
ATOM 3501 C C . CYS A 1 459 ? -8.168 8.246 22.982 1.00 97.12 459 CYS A C 1
ATOM 3503 O O . CYS A 1 459 ? -8.701 8.395 24.086 1.00 97.12 459 CYS A O 1
ATOM 3505 N N . ALA A 1 460 ? -8.834 7.735 21.941 1.00 96.50 460 ALA A N 1
ATOM 3506 C CA . ALA A 1 460 ? -10.234 7.339 22.029 1.00 96.50 460 ALA A CA 1
ATOM 3507 C C . ALA A 1 460 ? -10.470 6.212 23.053 1.00 96.50 460 ALA A C 1
ATOM 3509 O O . ALA A 1 460 ? -11.425 6.276 23.834 1.00 96.50 460 ALA A O 1
ATOM 3510 N N . LEU A 1 461 ? -9.582 5.213 23.110 1.00 96.62 461 LEU A N 1
ATOM 3511 C CA . LEU A 1 461 ? -9.625 4.142 24.113 1.00 96.62 461 LEU A CA 1
ATOM 3512 C C . LEU A 1 461 ? -9.449 4.668 25.540 1.00 96.62 461 LEU A C 1
ATOM 3514 O O . LEU A 1 461 ? -10.195 4.263 26.434 1.00 96.62 461 LEU A O 1
ATOM 3518 N N . ILE A 1 462 ? -8.499 5.581 25.755 1.00 96.50 462 ILE A N 1
ATOM 3519 C CA . ILE A 1 462 ? -8.235 6.188 27.067 1.00 96.50 462 ILE A CA 1
ATOM 3520 C C . ILE A 1 462 ? -9.468 6.957 27.555 1.00 96.50 462 ILE A C 1
ATOM 3522 O O . ILE A 1 462 ? -9.936 6.722 28.671 1.00 96.50 462 ILE A O 1
ATOM 3526 N N . ILE A 1 463 ? -10.042 7.819 26.710 1.00 96.62 463 ILE A N 1
ATOM 3527 C CA . ILE A 1 463 ? -11.248 8.594 27.043 1.00 96.62 463 ILE A CA 1
ATOM 3528 C C . ILE A 1 463 ? -12.419 7.655 27.351 1.00 96.62 463 ILE A C 1
ATOM 3530 O O . ILE A 1 463 ? -13.121 7.841 28.348 1.00 96.62 463 ILE A O 1
ATOM 3534 N N . ARG A 1 464 ? -12.625 6.620 26.527 1.00 95.44 464 ARG A N 1
ATOM 3535 C CA . ARG A 1 464 ? -13.692 5.632 26.732 1.00 95.44 464 ARG A CA 1
ATOM 3536 C C . ARG A 1 464 ? -13.532 4.894 28.061 1.00 95.44 464 ARG A C 1
ATOM 3538 O O . ARG A 1 464 ? -14.505 4.769 28.803 1.00 95.44 464 ARG A O 1
ATOM 3545 N N . ARG A 1 465 ? -12.317 4.443 28.387 1.00 93.88 465 ARG A N 1
ATOM 3546 C CA . ARG A 1 465 ? -12.009 3.793 29.669 1.00 93.88 465 ARG A CA 1
ATOM 3547 C C . ARG A 1 465 ? -12.269 4.730 30.849 1.00 93.88 465 ARG A C 1
ATOM 3549 O O . ARG A 1 465 ? -12.867 4.308 31.832 1.00 93.88 465 ARG A O 1
ATOM 3556 N N . GLY A 1 466 ? -11.883 6.002 30.732 1.00 94.62 466 GLY A N 1
ATOM 3557 C CA . GLY A 1 466 ? -12.176 7.023 31.739 1.00 94.62 466 GLY A CA 1
ATOM 3558 C C . GLY A 1 466 ? -13.678 7.198 31.987 1.00 94.62 466 GLY A C 1
ATOM 3559 O O . GLY A 1 466 ? -14.108 7.229 33.136 1.00 94.62 466 GLY A O 1
ATOM 3560 N N . ARG A 1 467 ? -14.497 7.229 30.925 1.00 93.88 467 ARG A N 1
ATOM 3561 C CA . ARG A 1 467 ? -15.967 7.300 31.039 1.00 93.88 467 ARG A CA 1
ATOM 3562 C C . ARG A 1 467 ? -16.563 6.072 31.731 1.00 93.88 467 ARG A C 1
ATOM 3564 O O . ARG A 1 467 ? -17.454 6.233 32.555 1.00 93.88 467 ARG A O 1
ATOM 3571 N N . ALA A 1 468 ? -16.064 4.873 31.425 1.00 91.44 468 ALA A N 1
ATOM 3572 C CA . ALA A 1 468 ? -16.537 3.635 32.047 1.00 91.44 468 ALA A CA 1
ATOM 3573 C C . ALA A 1 468 ? -16.245 3.589 33.557 1.00 91.44 468 ALA A C 1
ATOM 3575 O O . ALA A 1 468 ? -17.092 3.151 34.327 1.00 91.44 468 ALA A O 1
ATOM 3576 N N . ASN A 1 469 ? -15.085 4.095 33.983 1.00 91.50 469 ASN A N 1
ATOM 3577 C CA . ASN A 1 469 ? -14.711 4.150 35.400 1.00 91.50 469 ASN A CA 1
ATOM 3578 C C . ASN A 1 469 ? -15.493 5.208 36.198 1.00 91.50 469 ASN A C 1
ATOM 3580 O O . ASN A 1 469 ? -15.634 5.071 37.408 1.00 91.50 469 ASN A O 1
ATOM 3584 N N . ASN A 1 470 ? -15.977 6.260 35.531 1.00 91.50 470 ASN A N 1
ATOM 3585 C CA . ASN A 1 470 ? -16.728 7.355 36.153 1.00 91.50 470 ASN A CA 1
ATOM 3586 C C . ASN A 1 470 ? -18.250 7.155 36.108 1.00 91.50 470 ASN A C 1
ATOM 3588 O O . ASN A 1 470 ? -18.981 8.002 36.621 1.00 91.50 470 ASN A O 1
ATOM 3592 N N . ALA A 1 471 ? -18.744 6.090 35.467 1.00 87.19 471 ALA A N 1
ATOM 3593 C CA . ALA A 1 471 ? -20.169 5.792 35.465 1.00 87.19 471 ALA A CA 1
ATOM 3594 C C . ALA A 1 471 ? -20.615 5.555 36.921 1.00 87.19 471 ALA A C 1
ATOM 3596 O O . ALA A 1 471 ? -20.018 4.707 37.590 1.00 87.19 471 ALA A O 1
ATOM 3597 N N . PRO A 1 472 ? -21.597 6.318 37.444 1.00 88.56 472 PRO A N 1
ATOM 3598 C CA . PRO A 1 472 ? -22.053 6.145 38.814 1.00 88.56 472 PRO A CA 1
ATOM 3599 C C . PRO A 1 472 ? -22.489 4.693 38.991 1.00 88.56 472 PRO A C 1
ATOM 3601 O O . PRO A 1 472 ? -23.321 4.196 38.233 1.00 88.56 472 PRO A O 1
ATOM 3604 N N . TYR A 1 473 ? -21.873 4.007 39.953 1.00 86.00 473 TYR A N 1
ATOM 3605 C CA . TYR A 1 473 ? -22.295 2.673 40.352 1.00 86.00 473 TYR A CA 1
ATOM 3606 C C . TYR A 1 473 ? -23.760 2.780 40.767 1.00 86.00 473 TYR A C 1
ATOM 3608 O O . TYR A 1 473 ? -24.050 3.482 41.733 1.00 86.00 473 TYR A O 1
ATOM 3616 N N . ASP A 1 474 ? -24.670 2.161 40.019 1.00 82.62 474 ASP A N 1
ATOM 3617 C CA . ASP A 1 474 ? -26.072 2.071 40.409 1.00 82.62 474 ASP A CA 1
ATOM 3618 C C . ASP A 1 474 ? -26.219 0.844 41.324 1.00 82.62 474 ASP A C 1
ATOM 3620 O O . ASP A 1 474 ? -26.160 -0.292 40.840 1.00 82.62 474 ASP A O 1
ATOM 3624 N N . PRO A 1 475 ? -26.319 1.020 42.656 1.00 83.12 475 PRO A N 1
ATOM 3625 C CA . PRO A 1 475 ? -26.337 -0.098 43.590 1.00 83.12 475 PRO A CA 1
ATOM 3626 C C . PRO A 1 475 ? -27.625 -0.932 43.527 1.00 83.12 475 PRO A C 1
ATOM 3628 O O . PRO A 1 475 ? -27.696 -1.952 44.214 1.00 83.12 475 PRO A O 1
ATOM 3631 N N . HIS A 1 476 ? -28.636 -0.546 42.738 1.00 74.38 476 HIS A N 1
ATOM 3632 C CA . HIS A 1 476 ? -29.927 -1.228 42.723 1.00 74.38 476 HIS A CA 1
ATOM 3633 C C . HIS A 1 476 ? -30.480 -1.470 41.310 1.00 74.38 476 HIS A C 1
ATOM 3635 O O . HIS A 1 476 ? -31.333 -0.716 40.847 1.00 74.38 476 HIS A O 1
ATOM 3641 N N . PRO A 1 477 ? -30.129 -2.596 40.656 1.00 70.06 477 PRO A N 1
ATOM 3642 C CA . PRO A 1 477 ? -30.979 -3.154 39.615 1.00 70.06 477 PRO A CA 1
ATOM 3643 C C . PRO A 1 477 ? -32.233 -3.726 40.296 1.00 70.06 477 PRO A C 1
ATOM 3645 O O . PRO A 1 477 ? -32.269 -4.895 40.677 1.00 70.06 477 PRO A O 1
ATOM 3648 N N . THR A 1 478 ? -33.241 -2.888 40.552 1.00 72.94 478 THR A N 1
ATOM 3649 C CA . THR A 1 478 ? -34.547 -3.376 41.010 1.00 72.94 478 THR A CA 1
ATOM 3650 C C . THR A 1 478 ? -35.163 -4.211 39.894 1.00 72.94 478 THR A C 1
ATOM 3652 O O . THR A 1 478 ? -35.465 -3.687 38.822 1.00 72.94 478 THR A O 1
ATOM 3655 N N . SER A 1 479 ? -35.265 -5.508 40.181 1.00 66.56 479 SER A N 1
ATOM 3656 C CA . SER A 1 479 ? -35.878 -6.587 39.400 1.00 66.56 479 SER A CA 1
ATOM 3657 C C . SER A 1 479 ? -37.323 -6.334 39.004 1.00 66.56 479 SER A C 1
ATOM 3659 O O . SER A 1 479 ? -38.058 -5.830 39.887 1.00 66.56 479 SER A O 1
#

Solvent-accessible surface area (backbone atoms only — not comparable to full-atom values): 30798 Å² total; per-residue (Å²): 138,88,84,84,81,89,86,84,79,88,83,74,84,78,79,77,80,79,53,78,69,66,66,71,58,41,62,81,62,44,72,49,54,47,73,67,62,77,72,77,66,71,71,68,93,79,77,71,84,79,85,80,74,96,75,81,86,80,90,80,89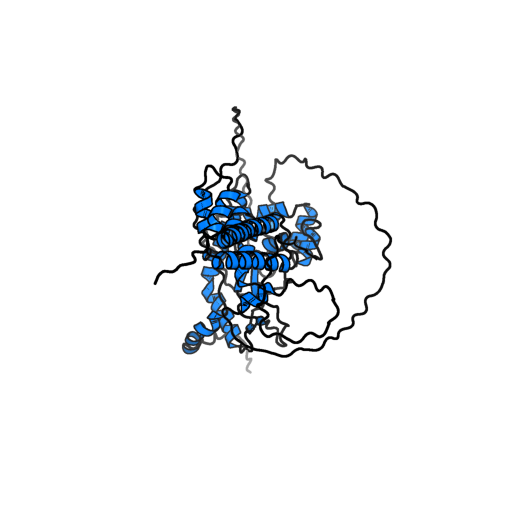,84,90,82,90,83,85,92,80,88,82,89,83,88,85,84,85,91,79,89,91,83,86,69,84,67,58,67,62,56,67,56,71,70,53,93,76,83,85,86,75,87,92,82,80,83,79,80,84,78,81,79,83,83,81,80,87,86,78,92,73,89,85,81,88,79,92,84,84,85,90,83,83,89,84,84,88,78,94,80,80,61,66,65,63,61,69,63,62,78,78,72,81,84,74,92,73,84,87,76,94,70,83,87,71,95,72,78,74,83,76,84,75,75,76,84,67,76,76,83,85,81,72,92,55,94,53,45,34,88,80,40,43,32,65,32,29,43,70,56,74,33,54,69,61,16,53,50,38,56,73,70,70,60,51,45,68,54,54,51,49,51,64,36,34,67,84,41,80,92,68,86,81,48,72,66,52,36,22,49,22,12,46,52,49,52,52,50,28,50,52,57,50,58,78,41,40,72,59,52,49,51,53,52,49,53,52,43,72,77,42,83,67,63,87,63,33,41,68,48,66,67,46,49,72,70,88,78,70,74,58,85,79,56,68,88,81,62,86,64,76,78,66,66,58,62,30,31,35,40,30,12,50,42,79,51,73,76,43,101,75,81,54,36,36,31,35,58,65,33,31,53,38,78,32,54,56,67,60,47,56,62,41,34,46,46,68,64,74,74,66,91,53,90,86,38,36,27,40,40,67,41,51,21,79,39,48,94,46,42,65,61,54,58,52,33,64,43,22,72,38,49,65,62,46,41,54,69,56,45,65,68,71,30,57,56,42,35,74,70,44,88,85,52,58,61,67,58,37,30,27,55,44,48,40,73,49,56,70,68,57,50,50,53,37,53,51,52,48,50,35,40,52,51,33,40,53,51,32,25,56,69,53,63,60,60,54,52,32,50,43,51,52,46,44,42,50,50,52,14,50,53,53,42,53,53,53,63,74,64,51,78,83,73,94,68,86,80,127

Foldseek 3Di:
DDDDDDDDDDDDDDDDPPDPVLVVPLPVQCVLEDADDLCVLCPDPPPDDDDDDDDDDDDDDDDDDDDDDDDDDDDDDDDDDFPDPDPPVCVVVVDPPPDDDDDDDDDDDDDDPDDDDDDDDDDDDDDDDDDDDDDDDDDDPPVLVVLQPPPDPDDDDDDDDDDDDPDPPPDRDDDLFDDDFDADFPDACQVQVLVLCVQQVNNVVSVVCVVVVDHLVRVLQCVLCVPPDDDDDDLQSQLVSLVVLQVQQSVQVVVQVVQQSVVQSVQCVVDPDDDQKGWDDQFRQTPPPPVPPPPPPPPRDRSYFLAKEFEAADFDDQDPPNTGIGHTNTYIHGHNVSLLSSFFRQFAHRDDDRRGRGYGYQHFNQSVLVSLVRSCSRNVDLVVSLCSLADVQLVVQLVVDPDDDSLVSSLVSLLPDDPVRLSVSLSSLVSVVRRCSSRSGPDPSNVVSSRSSSNSSSSSVVVNVVVVVPDPPPVDPDD

Nearest PDB structures (foldseek):
  5xap-assembly1_A  TM=1.217E-01  e=9.824E-01  Deinococcus radiodurans R1 = ATCC 13939 = DSM 20539

pLDDT: mean 71.76, std 27.21, range [23.03, 98.5]

Mean predicted aligned error: 14.25 Å

Secondary structure (DSSP, 8-state):
---PPP-------------HHHHHTHHHHHTTEEE--GGGS---S----------------------------PPPPP---SS----HHHHHHTS--------------PPPPPPPPP---------------------SSTHHHHHHHTT--------------S---------SSPPPP----S--TTT-HHHHHHHTT-HHHHHHHHHHT--HHHHHHHHHHTTSPSS---HHHHHHHHHHHHHHHHHHHHTTHHHHHHHHHHHHHHS---SSEEEE-SEE-------TTS-TT--PPP---SEEEEEESSPPPPPTTS-EEEESSEEEEEE-HHHHHTTBSSPPPP---SSSEEEEEEE-S-GGGHHHHHHHHHH--HHHHHHHHS-HHHHHHHHH-SSS-HHHHHHHHHHTS-HHHHHHHHHHHHHHHHHHHHTTB--HHHHHHHHHHHHHHHHHHHHHHHHHHTS--------

Radius of gyration: 28.32 Å; Cα contacts (8 Å, |Δi|>4): 458; chains: 1; bounding box: 76×89×102 Å

Sequence (479 aa):
MNETVPSDSAQLAQAVPLTHDALSMLPDILDNYTYFSASNLDLGNDLGSYPLEAMSDPSSDLSQQVPLCNNSATIPTPLDLSSAYPSVFASFMSNPLAEGFPPSFSAQLFHPPGDPPVVDQPCTSNANQPGLSSLDNACHDADLNLLMQQTGVCTAQEPSQESPTTDARYAVQIPLSLSAPVIHARTNPYVDLGAHLRLYGMEAEAQEFTLSQTTCDFVLTAFLTMYAAPGTTSLAEVSNAGEILMLQMEQVVSAHDLEIQVQLASLASQRFAKNNRVPIPSELRVSWRYSLNQPTNSTSVPPFPSHFLAVCKRSCMPLEDEVRTVEAPCFIVPIHWIVYVLQCAHLPMPHNATDGIPVMECAVPFPQHWSLIHRWLYTRDPGKLLAALLPSGTLRALRASEKESLAQAAVSALTALSLETLLRTLLKIRATYHNGCSVGLYAESFWATLSRAWDMTVCALIIRRGRANNAPYDPHPTS

Organism: NCBI:txid1821823